Protein 1U3D (pdb70)

CATH classification: 3.40.50.620 (+2 more: 1.25.40.80, 1.10.579.10)

GO terms:
  GO:0071949 FAD binding (F, IDA)
  GO:0016301 kinase activity (F, IDA)
  GO:0005524 ATP binding (F, IDA)
  GO:0005634 nucleus (C, IDA)
  GO:0016604 nuclear body (C, IDA)
  GO:0009416 response to light stimulus (P, IEP)
  GO:0009416 response to light stimulus (P, IDA)
  GO:0009637 response to blue light (P, IDA)
  GO:0010244 response to low fluence blue light stimulus by blue low-fluence system (P, IEP)
  GO:0010310 regulation of hydrogen peroxide metabolic process (P, IDA)
  GO:2000377 regulation of reactive oxygen species metabolic process (P, IDA)
  GO:0046777 protein autophosphorylation (P, IDA)
  GO:0072387 flavin adenine dinucleotide metabolic process (P, IDA)
  GO:0007623 circadian rhythm (P, IEP)
  GO:0071000 response to magnetism (P, IDA)
  GO:0005634 nucleus (C, EXP)
  GO:0042752 regulation of circadian rhythm (P, IMP)
  GO:0009637 response to blue light (P, IMP)
  GO:0009638 phototropism (P, IMP)
  GO:0009644 response to high light intensity (P, IMP)

Sequence (485 aa):
CSSIVWFRRDLRVEDNPALAAAVRAGPVIALFVWAPEEEGHYHHPGRVSRWWLKNSLAQLDSSLRSLGTCLITKRSTDSVASLLDVVKSTGASQIFFNHLYDPLSLVRDHRAKDVLTAQGIAVRSFNADLLYEPWEVTDELGRPFSMFAAFWERCLSMPYDPESPLLPPKKIISGDVSKCVADPLVFEDDSEKGSNALLARAWSPGWSNGDKALTTFINGPLLEYSKNRRKADSATTSFLSPHLHFGEVSVRKVFHLVRIKQVAWANEGNEAGEESVNLFLKSIGLREYSRYISFNHPYSHERPLLGHLKFFPWAVDENYFKAWRQGRTGYPLVDAGMRELWATGWLHDRIRVVVSSFFVKVLQLPWRWGMKYFWDTLLDADLESDALGWQYITGTLPDSREFDRIDNPQFEGYKFDPNGEYVRRWLPELSRLPTDWIHHPWNAPESVLQAAGIELGSNYPLPIVGLDEAKARLHEALSQMWQLEAA

Organism: Arabidopsis thaliana (NCBI:txid3702)

Foldseek 3Di:
DEEEEAEQQLAQKLFVLQVVVQVPDFYAAEYEQAQVLVPLQRFALLLLVLVVLQLVQSQVVQVVQEAGYFYYYDNAVLVVVCVVCVPLVHAEYEYEDDQALSRVVSVVVNCCVQVVVRHHYDYHHQQAQDDLQLFPDPVRHRDQDLVVRVVRVVVDPDGRDAMHGGDNHHYHRPRVNNPHDDDDSDDVVSVVLCVCVVVPDRRHLVVLVVLLVVLLVPLLLQLPVCQLAWDDPNDSPNLLCSRSSSDGVNNSVVSLVVQLVVCVVVVPVSNVNSSVVVSSVSSLVNVLSSCCNVPVVLLPDFPACPCVLQDADADVVLVVCQLCLQQAFLLSSLQSQCQQRHLDTRVVSLLVNLLCVCQQNNHDLSSVLSVNSNGHSNRHSSSSSSSNSQSCPRGPPHPDNLDHDDSLVSCCRNPVFLPSSCVRQVLCVQQGNVPSRP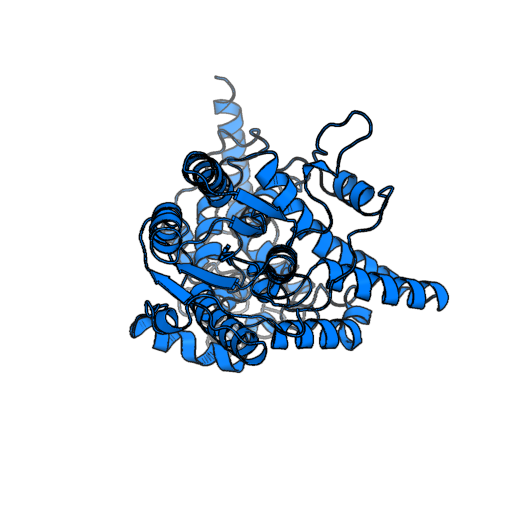VVVDDPVRCVVSVHDECPSHHHRPGDVVNSSVVSVVSVVVSVVVVVD

Secondary structure (DSSP, 8-state):
-EEEEESS---STT-HHHHHHHHHS-EEEEEEE-GGGGTT-PPPHHHHHHHHHHHHHHHHHHHHTT--EEEEE-S-HHHHHHHHHHHHT--EEEEE---SHHHHHHHHHHHHHHHTTT-EEEEE--S-SS-GGG---SSSPPPSSHHHHHHHHHT-SSPPPP-PPPPS---BTTGGGSS--------HHHHHHHTTHHHH---SHHHHHHHHHHHHTTGGGGTTTTTT-SSSTTS---HHHHHTTSS-HHHHHHHHHHHHHHHHHHT-HHHHHHHHHHHHHHHHHHHHHHHHHSSTTTTTS-S--TTTT------HHHHHHHHHT-SS-HHHHHHHHHHHHHS---HHHHHHHHHHHHHTS---HHHHHHHHHHH-TT--HHHHHHHHHHHHT-STTPPPSS----HHHHHHHH-TTSHHHHHH-GGGTT--HHHHT-TTTS-HHHHHHHT--BTTTB---SS-HHHHHHHHHHHHHHHHHHH--

Nearest PDB structures (foldseek):
  1u3d-assembly1_A  TM=1.002E+00  e=1.012E-84  Arabidopsis thaliana
  6lz3-assembly1_A  TM=9.545E-01  e=5.276E-58  Zea mays
  6lz7-assembly1_A  TM=9.587E-01  e=1.985E-56  Zea mays
  6k8k-assembly4_G  TM=9.516E-01  e=5.577E-53  Arabidopsis thaliana
  4u63-assembly1_A  TM=9.245E-01  e=2.859E-39  Agrobacterium fabrum str. C58

Structure (mmCIF, N/CA/C/O backbone):
data_1U3D
#
_entry.id   1U3D
#
_cell.length_a   169.213
_cell.length_b   169.213
_cell.length_c   104.521
_cell.angle_alpha   90.00
_cell.angle_beta   90.00
_cell.angle_gamma   120.00
#
_symmetry.space_group_name_H-M   'P 63 2 2'
#
loop_
_entity.id
_entity.type
_entity.pdbx_description
1 polymer 'Cryptochrome 1 apoprotein'
2 non-polymer 'MAGNESIUM ION'
3 non-polymer 'CHLORIDE ION'
4 non-polymer 'FLAVIN-ADENINE DINUCLEOTIDE'
5 non-polymer 'PHOSPHOAMINOPHOSPHONIC ACID-ADENYLATE ESTER'
6 non-polymer 'ETHYL DIMETHYL AMMONIO PROPANE SULFONATE'
7 water water
#
loop_
_atom_site.group_PDB
_atom_site.id
_atom_site.type_symbol
_atom_site.label_atom_id
_atom_site.label_alt_id
_atom_site.label_comp_id
_atom_site.label_asym_id
_atom_site.label_entity_id
_atom_site.label_seq_id
_atom_site.pdbx_PDB_ins_code
_atom_site.Cartn_x
_atom_site.Cartn_y
_atom_site.Cartn_z
_atom_site.occupancy
_atom_site.B_iso_or_equiv
_atom_site.auth_seq_id
_atom_site.auth_comp_id
_atom_site.auth_asym_id
_atom_site.auth_atom_id
_atom_site.pdbx_PDB_model_num
ATOM 1 N N . CYS A 1 13 ? 74.743 22.906 101.918 1.00 62.62 13 CYS A N 1
ATOM 2 C CA . CYS A 1 13 ? 73.742 21.898 101.436 1.00 65.78 13 CYS A CA 1
ATOM 3 C C . CYS A 1 13 ? 73.152 21.965 100.059 1.00 62.80 13 CYS A C 1
ATOM 4 O O . CYS A 1 13 ? 72.377 22.793 99.677 1.00 63.11 13 CYS A O 1
ATOM 7 N N A SER A 1 14 ? 73.508 20.931 99.262 0.50 60.73 14 SER A N 1
ATOM 8 N N B SER A 1 14 ? 73.442 20.889 99.317 0.50 61.46 14 SER A N 1
ATOM 9 C CA A SER A 1 14 ? 72.963 20.765 97.900 0.50 57.16 14 SER A CA 1
ATOM 10 C CA B SER A 1 14 ? 72.962 20.740 97.959 0.50 57.67 14 SER A CA 1
ATOM 11 C C A SER A 1 14 ? 72.169 19.437 97.826 0.50 56.85 14 SER A C 1
ATOM 12 C C B SER A 1 14 ? 72.157 19.429 97.843 0.50 57.16 14 SER A C 1
ATOM 13 O O A SER A 1 14 ? 72.604 18.391 98.335 0.50 53.25 14 SER A O 1
ATOM 14 O O B SER A 1 14 ? 72.583 18.360 98.343 0.50 53.45 14 SER A O 1
ATOM 19 N N . ILE A 1 15 ? 70.980 19.509 97.232 1.00 55.50 15 ILE A N 1
ATOM 20 C CA . ILE A 1 15 ? 70.130 18.332 97.064 1.00 51.94 15 ILE A CA 1
ATOM 21 C C . ILE A 1 15 ? 70.117 17.676 95.684 1.00 52.14 15 ILE A C 1
ATOM 22 O O . ILE A 1 15 ? 69.821 18.341 94.673 1.00 50.99 15 ILE A O 1
ATOM 27 N N . VAL A 1 16 ? 70.423 16.368 95.656 1.00 47.82 16 VAL A N 1
ATOM 28 C CA . VAL A 1 16 ? 70.373 15.582 94.398 1.00 51.81 16 VAL A CA 1
ATOM 29 C C . VAL A 1 16 ? 69.070 14.753 94.345 1.00 46.72 16 VAL A C 1
ATOM 30 O O . VAL A 1 16 ? 68.880 13.827 95.138 1.00 41.27 16 VAL A O 1
ATOM 34 N N . TRP A 1 17 ? 68.179 15.119 93.425 1.00 45.26 17 TRP A N 1
ATOM 35 C CA . TRP A 1 17 ? 66.886 14.452 93.273 1.00 47.23 17 TRP A CA 1
ATOM 36 C C . TRP A 1 17 ? 66.880 13.366 92.180 1.00 46.13 17 TRP A C 1
ATOM 37 O O . TRP A 1 17 ? 66.728 13.658 91.002 1.00 50.78 17 TRP A O 1
ATOM 48 N N . PHE A 1 18 ? 67.025 12.121 92.616 1.00 42.90 18 PHE A N 1
ATOM 49 C CA . PHE A 1 18 ? 67.050 10.922 91.790 1.00 36.48 18 PHE A CA 1
ATOM 50 C C . PHE A 1 18 ? 65.650 10.498 91.389 1.00 36.71 18 PHE A C 1
ATOM 51 O O . PHE A 1 18 ? 64.791 10.398 92.262 1.00 41.40 18 PHE A O 1
ATOM 59 N N . ARG A 1 19 ? 65.405 10.223 90.106 1.00 31.53 19 ARG A N 1
ATOM 60 C CA . ARG A 1 19 ? 64.090 9.734 89.698 1.00 37.24 19 ARG A CA 1
ATOM 61 C C . ARG A 1 19 ? 64.275 8.448 88.887 1.00 43.08 19 ARG A C 1
ATOM 62 O O . ARG A 1 19 ? 63.921 7.386 89.374 1.00 51.41 19 ARG A O 1
ATOM 70 N N . ARG A 1 20 ? 64.804 8.539 87.663 1.00 44.22 20 ARG A N 1
ATOM 71 C CA . ARG A 1 20 ? 65.052 7.372 86.805 1.00 39.47 20 ARG A CA 1
ATOM 72 C C . ARG A 1 20 ? 66.421 7.514 86.139 1.00 44.40 20 ARG A C 1
ATOM 73 O O . ARG A 1 20 ? 66.562 7.457 84.881 1.00 45.86 20 ARG A O 1
ATOM 81 N N . ASP A 1 21 ? 67.413 7.708 87.013 1.00 41.49 21 ASP A N 1
ATOM 82 C CA . ASP A 1 21 ? 68.838 7.889 86.691 1.00 44.86 21 ASP A CA 1
ATOM 83 C C . ASP A 1 21 ? 69.636 7.202 87.852 1.00 43.83 21 ASP A C 1
ATOM 84 O O . ASP A 1 21 ? 70.611 7.719 88.393 1.00 39.82 21 ASP A O 1
ATOM 89 N N . LEU A 1 22 ? 69.203 6.008 88.208 1.00 44.64 22 LEU A N 1
ATOM 90 C CA . LEU A 1 22 ? 69.787 5.288 89.318 1.00 38.84 22 LEU A CA 1
ATOM 91 C C . LEU A 1 22 ? 71.243 4.812 89.166 1.00 39.92 22 LEU A C 1
ATOM 92 O O . LEU A 1 22 ? 71.536 3.620 89.148 1.00 45.56 22 LEU A O 1
ATOM 97 N N . ARG A 1 23 ? 72.175 5.748 89.063 1.00 40.23 23 ARG A N 1
ATOM 98 C CA . ARG A 1 23 ? 73.581 5.375 88.899 1.00 38.66 23 ARG A CA 1
ATOM 99 C C . ARG A 1 23 ? 74.500 6.444 89.384 1.00 39.32 23 ARG A C 1
ATOM 100 O O . ARG A 1 23 ? 74.088 7.572 89.560 1.00 44.04 23 ARG A O 1
ATOM 108 N N . VAL A 1 24 ? 75.758 6.092 89.600 1.00 43.86 24 VAL A N 1
ATOM 109 C CA . VAL A 1 24 ? 76.737 7.062 90.047 1.00 40.32 24 VAL A CA 1
ATOM 110 C C . VAL A 1 24 ? 77.720 7.412 88.942 1.00 45.17 24 VAL A C 1
ATOM 111 O O . VAL A 1 24 ? 78.448 8.384 89.041 1.00 54.19 24 VAL A O 1
ATOM 115 N N . GLU A 1 25 ? 77.751 6.632 87.876 1.00 49.73 25 GLU A N 1
ATOM 116 C CA . GLU A 1 25 ? 78.658 6.945 86.783 1.00 45.06 25 GLU A CA 1
ATOM 117 C C . GLU A 1 25 ? 77.883 7.766 85.748 1.00 47.59 25 GLU A C 1
ATOM 118 O O . GLU A 1 25 ? 76.680 7.563 85.499 1.00 41.67 25 GLU A O 1
ATOM 124 N N . ASP A 1 26 ? 78.596 8.699 85.141 1.00 47.10 26 ASP A N 1
ATOM 125 C CA . ASP A 1 26 ? 78.025 9.580 84.153 1.00 42.67 26 ASP A CA 1
ATOM 126 C C . ASP A 1 26 ? 76.660 10.061 84.519 1.00 44.50 26 ASP A C 1
ATOM 127 O O . ASP A 1 26 ? 75.713 9.915 83.735 1.00 45.69 26 ASP A O 1
ATOM 132 N N . ASN A 1 27 ? 76.579 10.635 85.718 1.00 43.81 27 ASN A N 1
ATOM 133 C CA . ASN A 1 27 ? 75.358 11.222 86.273 1.00 46.30 27 ASN A CA 1
ATOM 134 C C . ASN A 1 27 ? 75.670 12.717 86.522 1.00 47.31 27 ASN A C 1
ATOM 135 O O . ASN A 1 27 ? 76.182 13.109 87.585 1.00 48.67 27 ASN A O 1
ATOM 140 N N . PRO A 1 28 ? 75.348 13.571 85.558 1.00 45.77 28 PRO A N 1
ATOM 141 C CA . PRO A 1 28 ? 75.607 15.020 85.646 1.00 47.57 28 PRO A CA 1
ATOM 142 C C . PRO A 1 28 ? 75.074 15.773 86.885 1.00 52.06 28 PRO A C 1
ATOM 143 O O . PRO A 1 28 ? 75.778 16.628 87.431 1.00 54.54 28 PRO A O 1
ATOM 147 N N . ALA A 1 29 ? 73.843 15.496 87.319 1.00 50.21 29 ALA A N 1
ATOM 148 C CA . ALA A 1 29 ? 73.312 16.170 88.508 1.00 49.00 29 ALA A CA 1
ATOM 149 C C . ALA A 1 29 ? 74.174 15.791 89.689 1.00 48.39 29 ALA A C 1
ATOM 150 O O . ALA A 1 29 ? 74.628 16.653 90.414 1.00 52.61 29 ALA A O 1
ATOM 152 N N . LEU A 1 30 ? 74.428 14.509 89.893 1.00 46.46 30 LEU A N 1
ATOM 153 C CA . LEU A 1 30 ? 75.261 14.134 91.028 1.00 46.46 30 LEU A CA 1
ATOM 154 C C . LEU A 1 30 ? 76.631 14.832 90.946 1.00 47.98 30 LEU A C 1
ATOM 155 O O . LEU A 1 30 ? 77.087 15.427 91.916 1.00 45.45 30 LEU A O 1
ATOM 160 N N . ALA A 1 31 ? 77.288 14.743 89.791 1.00 49.55 31 ALA A N 1
ATOM 161 C CA . ALA A 1 31 ? 78.605 15.353 89.641 1.00 55.07 31 ALA A CA 1
ATOM 162 C C . ALA A 1 31 ? 78.593 16.884 89.900 1.00 56.32 31 ALA A C 1
ATOM 163 O O . ALA A 1 31 ? 79.544 17.430 90.453 1.00 56.78 31 ALA A O 1
ATOM 165 N N . ALA A 1 32 ? 77.520 17.561 89.515 1.00 55.39 32 ALA A N 1
ATOM 166 C CA . ALA A 1 32 ? 77.399 18.995 89.735 1.00 58.21 32 ALA A CA 1
ATOM 167 C C . ALA A 1 32 ? 77.218 19.281 91.237 1.00 63.20 32 ALA A C 1
ATOM 168 O O . ALA A 1 32 ? 77.722 20.280 91.767 1.00 67.95 32 ALA A O 1
ATOM 170 N N . ALA A 1 33 ? 76.506 18.402 91.925 1.00 61.06 33 ALA A N 1
ATOM 171 C CA . ALA A 1 33 ? 76.295 18.583 93.345 1.00 60.93 33 ALA A CA 1
ATOM 172 C C . ALA A 1 33 ? 77.584 18.352 94.125 1.00 62.18 33 ALA A C 1
ATOM 173 O O . ALA A 1 33 ? 77.887 19.079 95.060 1.00 67.02 33 ALA A O 1
ATOM 175 N N . VAL A 1 34 ? 78.354 17.339 93.765 1.00 63.30 34 VAL A N 1
ATOM 176 C CA . VAL A 1 34 ? 79.587 17.109 94.508 1.00 66.25 34 VAL A CA 1
ATOM 177 C C . VAL A 1 34 ? 80.571 18.272 94.305 1.00 68.77 34 VAL A C 1
ATOM 178 O O . VAL A 1 34 ? 81.310 18.636 95.226 1.00 68.34 34 VAL A O 1
ATOM 182 N N . ARG A 1 35 ? 80.548 18.867 93.106 1.00 69.03 35 ARG A N 1
ATOM 183 C CA . ARG A 1 35 ? 81.422 20.027 92.826 1.00 65.97 35 ARG A CA 1
ATOM 184 C C . ARG A 1 35 ? 81.052 21.203 93.746 1.00 67.00 35 ARG A C 1
ATOM 185 O O . ARG A 1 35 ? 81.877 21.931 94.221 1.00 62.32 35 ARG A O 1
ATOM 193 N N . ALA A 1 36 ? 79.761 21.286 94.078 1.00 63.61 36 ALA A N 1
ATOM 194 C CA . ALA A 1 36 ? 79.221 22.394 94.897 1.00 63.44 36 ALA A CA 1
ATOM 195 C C . ALA A 1 36 ? 79.201 22.416 96.346 1.00 66.07 36 ALA A C 1
ATOM 196 O O . ALA A 1 36 ? 78.991 23.495 96.899 1.00 76.12 36 ALA A O 1
ATOM 198 N N . GLY A 1 37 ? 79.441 21.311 97.032 1.00 65.65 37 GLY A N 1
ATOM 199 C CA . GLY A 1 37 ? 79.345 21.318 98.502 1.00 67.27 37 GLY A CA 1
ATOM 200 C C . GLY A 1 37 ? 78.682 20.047 98.841 1.00 64.34 37 GLY A C 1
ATOM 201 O O . GLY A 1 37 ? 78.248 19.339 97.938 1.00 65.77 37 GLY A O 1
ATOM 202 N N . PRO A 1 38 ? 78.590 19.721 100.131 1.00 61.74 38 PRO A N 1
ATOM 203 C CA . PRO A 1 38 ? 77.963 18.441 100.471 1.00 61.38 38 PRO A CA 1
ATOM 204 C C . PRO A 1 38 ? 76.596 18.228 99.847 1.00 59.46 38 PRO A C 1
ATOM 205 O O . PRO A 1 38 ? 75.889 19.152 99.410 1.00 58.23 38 PRO A O 1
ATOM 209 N N . VAL A 1 39 ? 76.173 16.984 99.865 1.00 54.95 39 VAL A N 1
ATOM 210 C CA . VAL A 1 39 ? 74.984 16.477 99.226 1.00 54.04 39 VAL A CA 1
ATOM 211 C C . VAL A 1 39 ? 74.003 15.670 100.102 1.00 51.10 39 VAL A C 1
ATOM 212 O O . VAL A 1 39 ? 74.375 15.118 101.142 1.00 52.17 39 VAL A O 1
ATOM 216 N N . ILE A 1 40 ? 72.729 15.660 99.709 1.00 47.91 40 ILE A N 1
ATOM 217 C CA . ILE A 1 40 ? 71.700 14.853 100.367 1.00 50.66 40 ILE A CA 1
ATOM 218 C C . ILE A 1 40 ? 71.071 14.142 99.164 1.00 51.23 40 ILE A C 1
ATOM 219 O O . ILE A 1 40 ? 70.400 14.780 98.344 1.00 58.21 40 ILE A O 1
ATOM 224 N N . ALA A 1 41 ? 71.338 12.850 99.020 1.00 50.64 41 ALA A N 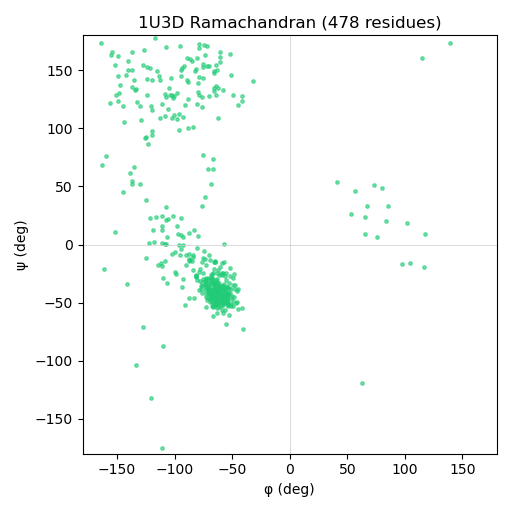1
ATOM 225 C CA . ALA A 1 41 ? 70.802 12.064 97.903 1.00 44.06 41 ALA A CA 1
ATOM 226 C C . ALA A 1 41 ? 69.353 11.784 98.213 1.00 42.16 41 ALA A C 1
ATOM 227 O O . ALA A 1 41 ? 69.067 11.123 99.196 1.00 41.39 41 ALA A O 1
ATOM 229 N N . LEU A 1 42 ? 68.440 12.261 97.375 1.00 40.09 42 LEU A N 1
ATOM 230 C CA . LEU A 1 42 ? 67.039 12.024 97.642 1.00 43.65 42 LEU A CA 1
ATOM 231 C C . LEU A 1 42 ? 66.268 11.240 96.574 1.00 42.92 42 LEU A C 1
ATOM 232 O O . LEU A 1 42 ? 66.475 11.411 95.360 1.00 42.88 42 LEU A O 1
ATOM 237 N N . PHE A 1 43 ? 65.375 10.373 97.031 1.00 37.82 43 PHE A N 1
ATOM 238 C CA . PHE A 1 43 ? 64.487 9.677 96.107 1.00 38.40 43 PHE A CA 1
ATOM 239 C C . PHE A 1 43 ? 63.096 9.755 96.734 1.00 35.12 43 PHE A C 1
ATOM 240 O O . PHE A 1 43 ? 62.934 9.465 97.933 1.00 41.16 43 PHE A O 1
ATOM 248 N N . VAL A 1 44 ? 62.110 10.119 95.932 1.00 33.04 44 VAL A N 1
ATOM 249 C CA . VAL A 1 44 ? 60.749 10.282 96.421 1.00 42.50 44 VAL A CA 1
ATOM 250 C C . VAL A 1 44 ? 59.815 9.362 95.691 1.00 41.65 44 VAL A C 1
ATOM 251 O O . VAL A 1 44 ? 59.648 9.494 94.503 1.00 44.79 44 VAL A O 1
ATOM 255 N N . TRP A 1 45 ? 59.165 8.461 96.405 1.00 40.72 45 TRP A N 1
ATOM 256 C CA . TRP A 1 45 ? 58.228 7.545 95.748 1.00 42.97 45 TRP A CA 1
ATOM 257 C C . TRP A 1 45 ? 56.822 8.118 95.890 1.00 41.54 45 TRP A C 1
ATOM 258 O O . TRP A 1 45 ? 56.303 8.161 97.004 1.00 45.50 45 TRP A O 1
ATOM 269 N N . ALA A 1 46 ? 56.221 8.550 94.775 1.00 45.93 46 ALA A N 1
ATOM 270 C CA . ALA A 1 46 ? 54.842 9.150 94.713 1.00 41.85 46 ALA A CA 1
ATOM 271 C C . ALA A 1 46 ? 54.028 8.594 93.559 1.00 42.08 46 ALA A C 1
ATOM 272 O O . ALA A 1 46 ? 53.669 9.298 92.606 1.00 39.68 46 ALA A O 1
ATOM 274 N N . PRO A 1 47 ? 53.695 7.320 93.633 1.00 46.89 47 PRO A N 1
ATOM 275 C CA . PRO A 1 47 ? 52.928 6.795 92.498 1.00 55.02 47 PRO A CA 1
ATOM 276 C C . PRO A 1 47 ? 51.559 7.388 92.102 1.00 59.74 47 PRO A C 1
ATOM 277 O O . PRO A 1 47 ? 51.334 7.603 90.931 1.00 66.53 47 PRO A O 1
ATOM 281 N N . GLU A 1 48 ? 50.646 7.658 93.019 1.00 62.94 48 GLU A N 1
ATOM 282 C CA . GLU A 1 48 ? 49.321 8.202 92.622 1.00 72.18 48 GLU A CA 1
ATOM 283 C C . GLU A 1 48 ? 49.381 9.436 91.712 1.00 70.48 48 GLU A C 1
ATOM 284 O O . GLU A 1 48 ? 48.426 9.795 90.994 1.00 70.77 48 GLU A O 1
ATOM 290 N N . GLU A 1 49 ? 50.544 10.057 91.772 1.00 67.68 49 GLU A N 1
ATOM 291 C CA . GLU A 1 49 ? 50.909 11.217 90.989 1.00 63.32 49 GLU A CA 1
ATOM 292 C C . GLU A 1 49 ? 51.163 10.755 89.540 1.00 62.84 49 GLU A C 1
ATOM 293 O O . GLU A 1 49 ? 51.285 11.569 88.646 1.00 63.96 49 GLU A O 1
ATOM 299 N N . GLU A 1 50 ? 51.259 9.442 89.322 1.00 62.74 50 GLU A N 1
ATOM 300 C CA . GLU A 1 50 ? 51.525 8.859 87.991 1.00 61.73 50 GLU A CA 1
ATOM 301 C C . GLU A 1 50 ? 50.235 8.464 87.265 1.00 61.78 50 GLU A C 1
ATOM 302 O O . GLU A 1 50 ? 50.263 7.816 86.223 1.00 60.98 50 GLU A O 1
ATOM 308 N N . GLY A 1 51 ? 49.104 8.841 87.840 1.00 61.94 51 GLY A N 1
ATOM 309 C CA . GLY A 1 51 ? 47.826 8.576 87.212 1.00 63.68 51 GLY A CA 1
ATOM 310 C C . GLY A 1 51 ? 47.359 7.162 86.961 1.00 62.03 51 GLY A C 1
ATOM 311 O O . GLY A 1 51 ? 47.155 6.380 87.895 1.00 63.80 51 GLY A O 1
ATOM 312 N N . HIS A 1 52 ? 47.155 6.868 85.680 1.00 60.01 52 HIS A N 1
ATOM 313 C CA . HIS A 1 52 ? 46.688 5.570 85.203 1.00 65.83 52 HIS A CA 1
ATOM 314 C C . HIS A 1 52 ? 47.924 4.684 85.003 1.00 63.39 52 HIS A C 1
ATOM 315 O O . HIS A 1 52 ? 47.825 3.458 84.876 1.00 63.28 52 HIS A O 1
ATOM 322 N N . TYR A 1 53 ? 49.095 5.320 85.030 1.00 57.66 53 TYR A N 1
ATOM 323 C CA . TYR A 1 53 ? 50.338 4.602 84.831 1.00 48.81 53 TYR A CA 1
ATOM 324 C C . TYR A 1 53 ? 51.284 4.473 86.028 1.00 46.67 53 TYR A C 1
ATOM 325 O O . TYR A 1 53 ? 52.483 4.764 85.916 1.00 46.83 53 TYR A O 1
ATOM 334 N N A HIS A 1 54 ? 50.758 4.123 87.183 0.50 46.64 54 HIS A N 1
ATOM 335 N N B HIS A 1 54 ? 50.754 4.021 87.163 0.50 46.09 54 HIS A N 1
ATOM 336 C CA A HIS A 1 54 ? 51.649 3.934 88.317 0.50 47.39 54 HIS A CA 1
ATOM 337 C CA B HIS A 1 54 ? 51.579 3.778 88.352 0.50 46.28 54 HIS A CA 1
ATOM 338 C C A HIS A 1 54 ? 52.441 2.696 87.860 0.50 47.61 54 HIS A C 1
ATOM 339 C C B HIS A 1 54 ? 52.366 2.510 88.000 0.50 45.10 54 HIS A C 1
ATOM 340 O O A HIS A 1 54 ? 51.998 1.947 86.990 0.50 45.87 54 HIS A O 1
ATOM 341 O O B HIS A 1 54 ? 51.815 1.561 87.434 0.50 35.67 54 HIS A O 1
ATOM 354 N N . PRO A 1 55 ? 53.639 2.445 88.413 1.00 47.93 55 PRO A N 1
ATOM 355 C CA . PRO A 1 55 ? 54.419 1.243 88.059 1.00 44.67 55 PRO A CA 1
ATOM 356 C C . PRO A 1 55 ? 53.772 -0.093 88.452 1.00 45.22 55 PRO A C 1
ATOM 357 O O . PRO A 1 55 ? 53.223 -0.232 89.568 1.00 46.51 55 PRO A O 1
ATOM 361 N N . GLY A 1 56 ? 53.874 -1.075 87.555 1.00 41.06 56 GLY A N 1
ATOM 362 C CA . GLY A 1 56 ? 53.342 -2.408 87.809 1.00 37.35 56 GLY A CA 1
ATOM 363 C C . GLY A 1 56 ? 54.212 -3.291 88.705 1.00 38.49 56 GLY A C 1
ATOM 364 O O . GLY A 1 56 ? 55.343 -2.946 89.034 1.00 37.70 56 GLY A O 1
ATOM 365 N N . ARG A 1 57 ? 53.692 -4.457 89.078 1.00 40.39 57 ARG A N 1
ATOM 366 C CA . ARG A 1 57 ? 54.412 -5.350 89.971 1.00 38.02 57 ARG A CA 1
ATOM 367 C C . ARG A 1 57 ? 55.860 -5.648 89.613 1.00 38.21 57 ARG A C 1
ATOM 368 O O . ARG A 1 57 ? 56.744 -5.460 90.438 1.00 43.34 57 ARG A O 1
ATOM 376 N N . VAL A 1 58 ? 56.143 -6.089 88.394 1.00 40.86 58 VAL A N 1
ATOM 377 C CA . VAL A 1 58 ? 57.541 -6.425 88.111 1.00 39.03 58 VAL A CA 1
ATOM 378 C C . VAL A 1 58 ? 58.478 -5.236 87.993 1.00 39.31 58 VAL A C 1
ATOM 379 O O . VAL A 1 58 ? 59.656 -5.340 88.337 1.00 44.50 58 VAL A O 1
ATOM 383 N N . SER A 1 59 ? 57.953 -4.112 87.542 1.00 33.60 59 SER A N 1
ATOM 384 C CA . SER A 1 59 ? 58.712 -2.874 87.452 1.00 35.41 59 SER A CA 1
ATOM 385 C C . SER A 1 59 ? 59.082 -2.473 88.900 1.00 35.90 59 SER A C 1
ATOM 386 O O . SER A 1 59 ? 60.232 -2.139 89.215 1.00 35.39 59 SER A O 1
ATOM 389 N N . ARG A 1 60 ? 58.096 -2.532 89.790 1.00 34.22 60 ARG A N 1
ATOM 390 C CA . ARG A 1 60 ? 58.322 -2.181 91.172 1.00 34.29 60 ARG A CA 1
ATOM 391 C C . ARG A 1 60 ? 59.355 -3.085 91.851 1.00 38.39 60 ARG A C 1
ATOM 392 O O . ARG A 1 60 ? 60.132 -2.631 92.710 1.00 42.21 60 ARG A O 1
ATOM 400 N N . TRP A 1 61 ? 59.356 -4.362 91.472 1.00 33.25 61 TRP A N 1
ATOM 401 C CA . TRP A 1 61 ? 60.285 -5.301 92.056 1.00 32.02 61 TRP A CA 1
ATOM 402 C C . TRP A 1 61 ? 61.673 -4.860 91.589 1.00 33.70 61 TRP A C 1
ATOM 403 O O . TRP A 1 61 ? 62.650 -4.945 92.340 1.00 38.73 61 TRP A O 1
ATOM 414 N N . TRP A 1 62 ? 61.761 -4.411 90.342 1.00 31.15 62 TRP A N 1
ATOM 415 C CA . TRP A 1 62 ? 63.050 -3.973 89.805 1.00 37.36 62 TRP A CA 1
ATOM 416 C C . TRP A 1 62 ? 63.534 -2.710 90.541 1.00 39.59 62 TRP A C 1
ATOM 417 O O . TRP A 1 62 ? 64.706 -2.650 90.983 1.00 36.81 62 TRP A O 1
ATOM 428 N N . LEU A 1 63 ? 62.616 -1.743 90.725 1.00 38.72 63 LEU A N 1
ATOM 429 C CA . LEU A 1 63 ? 62.926 -0.474 91.401 1.00 36.00 63 LEU A CA 1
ATOM 430 C C . LEU A 1 63 ? 63.448 -0.719 92.798 1.00 38.50 63 LEU A C 1
ATOM 431 O O . LEU A 1 63 ? 64.473 -0.156 93.191 1.00 35.92 63 LEU A O 1
ATOM 436 N N . LYS A 1 64 ? 62.746 -1.588 93.534 1.00 38.52 64 LYS A N 1
ATOM 437 C CA . LYS A 1 64 ? 63.133 -1.938 94.888 1.00 37.01 64 LYS A CA 1
ATOM 438 C C . LYS A 1 64 ? 64.593 -2.434 94.975 1.00 38.48 64 LYS A C 1
ATOM 439 O O . LYS A 1 64 ? 65.382 -2.009 95.818 1.00 35.90 64 LYS A O 1
ATOM 445 N N . ASN A 1 65 ? 64.970 -3.336 94.086 1.00 35.01 65 ASN A N 1
ATOM 446 C CA . ASN A 1 65 ? 66.324 -3.849 94.142 1.00 36.29 65 ASN A CA 1
ATOM 447 C C . ASN A 1 65 ? 67.341 -2.874 93.539 1.00 39.68 65 ASN A C 1
ATOM 448 O O . ASN A 1 65 ? 68.486 -2.808 93.969 1.00 34.91 65 ASN A O 1
ATOM 453 N N . SER A 1 66 ? 66.915 -2.103 92.550 1.00 38.40 66 SER A N 1
ATOM 454 C CA . SER A 1 66 ? 67.808 -1.138 91.953 1.00 37.19 66 SER A CA 1
ATOM 455 C C . SER A 1 66 ? 68.168 -0.062 92.990 1.00 40.27 66 SER A C 1
ATOM 456 O O . SER A 1 66 ? 69.330 0.305 93.114 1.00 40.01 66 SER A O 1
ATOM 459 N N . LEU A 1 67 ? 67.178 0.405 93.755 1.00 38.91 67 LEU A N 1
ATOM 460 C CA . LEU A 1 67 ? 67.392 1.441 94.783 1.00 42.22 67 LEU A CA 1
ATOM 461 C C . LEU A 1 67 ? 68.303 0.963 95.882 1.00 41.01 67 LEU A C 1
ATOM 462 O O . LEU A 1 67 ? 69.082 1.750 96.432 1.00 45.24 67 LEU A O 1
ATOM 467 N N . ALA A 1 68 ? 68.217 -0.319 96.215 1.00 39.36 68 ALA A N 1
ATOM 468 C CA . ALA A 1 68 ? 69.088 -0.856 97.276 1.00 40.25 68 ALA A CA 1
ATOM 469 C C . ALA A 1 68 ? 70.554 -0.784 96.826 1.00 37.83 68 ALA A C 1
ATOM 470 O O . ALA A 1 68 ? 71.426 -0.340 97.545 1.00 40.19 68 ALA A O 1
ATOM 472 N N . GLN A 1 69 ? 70.797 -1.195 95.606 1.00 36.51 69 GLN A N 1
ATOM 473 C CA . GLN A 1 69 ? 72.122 -1.137 95.073 1.00 43.39 69 GLN A CA 1
ATOM 474 C C . GLN A 1 69 ? 72.575 0.329 94.966 1.00 46.30 69 GLN A C 1
ATOM 475 O O . GLN A 1 69 ? 73.754 0.638 95.226 1.00 41.09 69 GLN A O 1
ATOM 481 N N . LEU A 1 70 ? 71.652 1.232 94.593 1.00 46.41 70 LEU A N 1
ATOM 482 C CA . LEU A 1 70 ? 72.004 2.652 94.470 1.00 45.96 70 LEU A CA 1
ATOM 483 C C . LEU A 1 70 ? 72.461 3.171 95.845 1.00 47.59 70 LEU A C 1
ATOM 484 O O . LEU A 1 70 ? 73.543 3.781 95.953 1.00 44.36 70 LEU A O 1
ATOM 489 N N . ASP A 1 71 ? 71.649 2.901 96.876 1.00 39.81 71 ASP A N 1
ATOM 490 C CA . ASP A 1 71 ? 71.977 3.315 98.229 1.00 41.61 71 ASP A CA 1
ATOM 491 C C . ASP A 1 71 ? 73.318 2.715 98.692 1.00 47.32 71 ASP A C 1
ATOM 492 O O . ASP A 1 71 ? 74.201 3.388 99.262 1.00 50.19 71 ASP A O 1
ATOM 497 N N . SER A 1 72 ? 73.475 1.432 98.437 1.00 50.02 72 SER A N 1
ATOM 498 C CA . SER A 1 72 ? 74.699 0.757 98.820 1.00 48.93 72 SER A CA 1
ATOM 499 C C . SER A 1 72 ? 75.896 1.458 98.190 1.00 45.44 72 SER A C 1
ATOM 500 O O . SER A 1 72 ? 76.918 1.618 98.831 1.00 49.19 72 SER A O 1
ATOM 503 N N . SER A 1 73 ? 75.760 1.838 96.926 1.00 41.18 73 SER A N 1
ATOM 504 C CA . SER A 1 73 ? 76.827 2.500 96.198 1.00 41.26 73 SER A CA 1
ATOM 505 C C . SER A 1 73 ? 77.166 3.820 96.815 1.00 44.84 73 SER A C 1
ATOM 506 O O . SER A 1 73 ? 78.350 4.072 97.112 1.00 41.74 73 SER A O 1
ATOM 509 N N . LEU A 1 74 ? 76.131 4.672 96.960 1.00 43.90 74 LEU A N 1
ATOM 510 C CA . LEU A 1 74 ? 76.285 5.984 97.562 1.00 41.47 74 LEU A CA 1
ATOM 511 C C . LEU A 1 74 ? 76.955 5.861 98.940 1.00 48.01 74 LEU A C 1
ATOM 512 O O . LEU A 1 74 ? 77.837 6.662 99.273 1.00 45.27 74 LEU A O 1
ATOM 517 N N . ARG A 1 75 ? 76.552 4.874 99.746 1.00 45.53 75 ARG A N 1
ATOM 518 C CA . ARG A 1 75 ? 77.193 4.723 101.035 1.00 45.55 75 ARG A CA 1
ATOM 519 C C . ARG A 1 75 ? 78.687 4.495 100.865 1.00 50.52 75 ARG A C 1
ATOM 520 O O . ARG A 1 75 ? 79.480 5.102 101.594 1.00 48.36 75 ARG A O 1
ATOM 528 N N . SER A 1 76 ? 79.070 3.635 99.908 1.00 50.06 76 SER A N 1
ATOM 529 C CA . SER A 1 76 ? 80.494 3.371 99.636 1.00 52.87 76 SER A CA 1
ATOM 530 C C . SER A 1 76 ? 81.230 4.662 99.352 1.00 50.35 76 SER A C 1
ATOM 531 O O . SER A 1 76 ? 82.427 4.772 99.611 1.00 51.66 76 SER A O 1
ATOM 534 N N . LEU A 1 77 ? 80.516 5.618 98.780 1.00 46.12 77 LEU A N 1
ATOM 535 C CA . LEU A 1 77 ? 81.118 6.890 98.425 1.00 53.07 77 LEU A CA 1
ATOM 536 C C . LEU A 1 77 ? 80.998 7.987 99.506 1.00 52.50 77 LEU A C 1
ATOM 537 O O . LEU A 1 77 ? 81.449 9.110 99.310 1.00 51.07 77 LEU A O 1
ATOM 542 N N . GLY A 1 78 ? 80.356 7.660 100.625 1.00 54.90 78 GLY A N 1
ATOM 543 C CA . GLY A 1 78 ? 80.188 8.640 101.679 1.00 56.41 78 GLY A CA 1
ATOM 544 C C . GLY A 1 78 ? 78.832 9.156 102.149 1.00 57.43 78 GLY A C 1
ATOM 545 O O . GLY A 1 78 ? 78.771 9.713 103.239 1.00 60.82 78 GLY A O 1
ATOM 546 N N . THR A 1 79 ? 77.763 9.024 101.367 1.00 56.82 79 THR A N 1
ATOM 547 C CA . THR A 1 79 ? 76.442 9.512 101.804 1.00 53.89 79 THR A CA 1
ATOM 548 C C . THR A 1 79 ? 75.397 8.386 101.699 1.00 52.93 79 THR A C 1
ATOM 549 O O . THR A 1 79 ? 75.654 7.359 101.122 1.00 56.40 79 THR A O 1
ATOM 553 N N . CYS A 1 80 ? 74.228 8.562 102.283 1.00 51.87 80 CYS A N 1
ATOM 554 C CA . CYS A 1 80 ? 73.192 7.538 102.203 1.00 54.07 80 CYS A CA 1
ATOM 555 C C . CYS A 1 80 ? 72.102 8.039 101.262 1.00 49.25 80 CYS A C 1
ATOM 556 O O . CYS A 1 80 ? 72.103 9.195 100.848 1.00 54.90 80 CYS A O 1
ATOM 559 N N . LEU A 1 81 ? 71.173 7.175 100.890 1.00 45.75 81 LEU A N 1
ATOM 560 C CA . LEU A 1 81 ? 70.099 7.636 100.021 1.00 47.26 81 LEU A CA 1
ATOM 561 C C . LEU A 1 81 ? 68.914 7.816 100.959 1.00 50.57 81 LEU A C 1
ATOM 562 O O . LEU A 1 81 ? 68.602 6.926 101.780 1.00 53.78 81 LEU A O 1
ATOM 567 N N . ILE A 1 82 ? 68.297 8.993 100.881 1.00 44.01 82 ILE A N 1
ATOM 568 C CA . ILE A 1 82 ? 67.182 9.306 101.725 1.00 42.48 82 ILE A CA 1
ATOM 569 C C . ILE A 1 82 ? 65.946 9.130 100.887 1.00 42.66 82 ILE A C 1
ATOM 570 O O . ILE A 1 82 ? 65.829 9.715 99.785 1.00 43.34 82 ILE A O 1
ATOM 575 N N . THR A 1 83 ? 65.033 8.313 101.407 1.00 33.35 83 THR A N 1
ATOM 576 C CA . THR A 1 83 ? 63.807 8.011 100.700 1.00 42.09 83 THR A CA 1
ATOM 577 C C . THR A 1 83 ? 62.607 8.588 101.407 1.00 43.58 83 THR A C 1
ATOM 578 O O . THR A 1 83 ? 62.509 8.611 102.644 1.00 42.70 83 THR A O 1
ATOM 582 N N . LYS A 1 84 ? 61.687 9.067 100.596 1.00 43.49 84 LYS A N 1
ATOM 583 C CA . LYS A 1 84 ? 60.484 9.688 101.097 1.00 44.34 84 LYS A CA 1
ATOM 584 C C . LYS A 1 84 ? 59.288 9.150 100.355 1.00 42.25 84 LYS A C 1
ATOM 585 O O . LYS A 1 84 ? 59.289 9.016 99.135 1.00 43.72 84 LYS A O 1
ATOM 591 N N . ARG A 1 85 ? 58.277 8.820 101.124 1.00 41.10 85 ARG A N 1
ATOM 592 C CA . ARG A 1 85 ? 57.036 8.328 100.579 1.00 44.34 85 ARG A CA 1
ATOM 593 C C . ARG A 1 85 ? 56.043 9.488 100.664 1.00 44.88 85 ARG A C 1
ATOM 594 O O . ARG A 1 85 ? 55.868 10.078 101.721 1.00 48.61 85 ARG A O 1
ATOM 602 N N . SER A 1 86 ? 55.384 9.805 99.566 1.00 45.69 86 SER A N 1
ATOM 603 C CA . SER A 1 86 ? 54.466 10.916 99.567 1.00 50.33 86 SER A CA 1
ATOM 604 C C . SER A 1 86 ? 53.511 10.917 98.380 1.00 54.05 86 SER A C 1
ATOM 605 O O . SER A 1 86 ? 53.623 10.120 97.447 1.00 57.09 86 SER A O 1
ATOM 608 N N . THR A 1 87 ? 52.565 11.837 98.423 1.00 56.89 87 THR A N 1
ATOM 609 C CA . THR A 1 87 ? 51.598 11.951 97.361 1.00 60.42 87 THR A CA 1
ATOM 610 C C . THR A 1 87 ? 51.954 13.115 96.466 1.00 62.04 87 THR A C 1
ATOM 611 O O . THR A 1 87 ? 51.341 13.286 95.416 1.00 65.37 87 THR A O 1
ATOM 615 N N . ASP A 1 88 ? 52.947 13.909 96.865 1.00 62.34 88 ASP A N 1
ATOM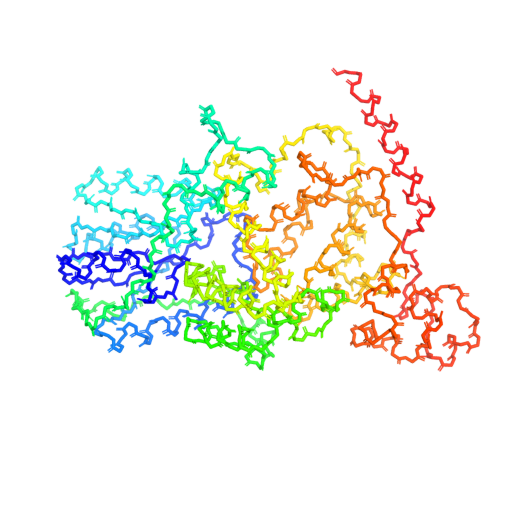 616 C CA . ASP A 1 88 ? 53.385 15.041 96.037 1.00 65.14 88 ASP A CA 1
ATOM 617 C C . ASP A 1 88 ? 54.891 15.235 96.133 1.00 60.90 88 ASP A C 1
ATOM 618 O O . ASP A 1 88 ? 55.409 15.740 97.131 1.00 59.59 88 ASP A O 1
ATOM 623 N N . SER A 1 89 ? 55.599 14.850 95.084 1.00 59.76 89 SER A N 1
ATOM 624 C CA . SER A 1 89 ? 57.054 14.953 95.109 1.00 62.87 89 SER A CA 1
ATOM 625 C C . SER A 1 89 ? 57.576 16.377 95.323 1.00 64.96 89 SER A C 1
ATOM 626 O O . SER A 1 89 ? 58.556 16.592 96.067 1.00 63.40 89 SER A O 1
ATOM 629 N N . VAL A 1 90 ? 56.927 17.357 94.696 1.00 64.05 90 VAL A N 1
ATOM 630 C CA . VAL A 1 90 ? 57.356 18.746 94.851 1.00 64.82 90 VAL A CA 1
ATOM 631 C C . VAL A 1 90 ? 57.335 19.149 96.330 1.00 63.56 90 VAL A C 1
ATOM 632 O O . VAL A 1 90 ? 58.321 19.704 96.875 1.00 58.19 90 VAL A O 1
ATOM 636 N N . ALA A 1 91 ? 56.172 18.895 96.933 1.00 62.59 91 ALA A N 1
ATOM 637 C CA . ALA A 1 91 ? 55.957 19.188 98.345 1.00 64.01 91 ALA A CA 1
ATOM 638 C C . ALA A 1 91 ? 57.095 18.581 99.149 1.00 65.07 91 ALA A C 1
ATOM 639 O O . ALA A 1 91 ? 57.737 19.272 99.958 1.00 68.83 91 ALA A O 1
ATOM 641 N N . SER A 1 92 ? 57.346 17.292 98.910 1.00 62.67 92 SER A N 1
ATOM 642 C CA . SER A 1 92 ? 58.417 16.566 99.604 1.00 63.32 92 SER A CA 1
ATOM 643 C C . SER A 1 92 ? 59.765 17.270 99.461 1.00 56.82 92 SER A C 1
ATOM 644 O O . SER A 1 92 ? 60.584 17.295 100.389 1.00 50.69 92 SER A O 1
ATOM 647 N N . LEU A 1 93 ? 60.002 17.830 98.286 1.00 57.04 93 LEU A N 1
ATOM 648 C CA . LEU A 1 93 ? 61.261 18.542 98.062 1.00 64.11 93 LEU A CA 1
ATOM 649 C C . LEU A 1 93 ? 61.358 19.682 99.063 1.00 63.10 93 LEU A C 1
ATOM 650 O O . LEU A 1 93 ? 62.344 19.798 99.798 1.00 62.00 93 LEU A O 1
ATOM 655 N N . LEU A 1 94 ? 60.296 20.489 99.083 1.00 65.87 94 LEU A N 1
ATOM 656 C CA . LEU A 1 94 ? 60.163 21.646 99.953 1.00 66.94 94 LEU A CA 1
ATOM 657 C C . LEU A 1 94 ? 60.382 21.266 101.392 1.00 68.57 94 LEU A C 1
ATOM 658 O O . LEU A 1 94 ? 61.191 21.886 102.103 1.00 71.38 94 LEU A O 1
ATOM 663 N N . ASP A 1 95 ? 59.682 20.233 101.832 1.00 65.08 95 ASP A N 1
ATOM 664 C CA . ASP A 1 95 ? 59.852 19.829 103.214 1.00 71.39 95 ASP A CA 1
ATOM 665 C C . ASP A 1 95 ? 61.276 19.306 103.476 1.00 73.51 95 ASP A C 1
ATOM 666 O O . ASP A 1 95 ? 61.753 19.316 104.614 1.00 75.66 95 ASP A O 1
ATOM 671 N N . VAL A 1 96 ? 61.980 18.881 102.426 1.00 74.02 96 VAL A N 1
ATOM 672 C CA . VAL A 1 96 ? 63.343 18.393 102.621 1.00 72.44 96 VAL A CA 1
ATOM 673 C C . VAL A 1 96 ? 64.290 19.583 102.664 1.00 74.76 96 VAL A C 1
ATOM 674 O O . VAL A 1 96 ? 65.156 19.664 103.532 1.00 75.53 96 VAL A O 1
ATOM 678 N N . VAL A 1 97 ? 64.132 20.517 101.737 1.00 73.67 97 VAL A N 1
ATOM 679 C CA . VAL A 1 97 ? 64.988 21.694 101.756 1.00 76.39 97 VAL A CA 1
ATOM 680 C C . VAL A 1 97 ? 64.667 22.460 103.060 1.00 78.45 97 VAL A C 1
ATOM 681 O O . VAL A 1 97 ? 65.568 22.805 103.853 1.00 71.89 97 VAL A O 1
ATOM 685 N N . LYS A 1 98 ? 63.372 22.672 103.297 1.00 78.16 98 LYS A N 1
ATOM 686 C CA . LYS A 1 98 ? 62.919 23.381 104.489 1.00 81.53 98 LYS A CA 1
ATOM 687 C C . LYS A 1 98 ? 63.039 22.555 105.743 1.00 79.84 98 LYS A C 1
ATOM 688 O O . LYS A 1 98 ? 62.149 22.594 106.593 1.00 82.98 98 LYS A O 1
ATOM 694 N N . SER A 1 99 ? 64.139 21.824 105.868 1.00 74.55 99 SER A N 1
ATOM 695 C CA . SER A 1 99 ? 64.343 20.984 107.031 1.00 71.75 99 SER A CA 1
ATOM 696 C C . SER A 1 99 ? 65.808 20.664 107.111 1.00 68.37 99 SER A C 1
ATOM 697 O O . SER A 1 99 ? 66.333 20.259 108.149 1.00 69.49 99 SER A O 1
ATOM 700 N N . THR A 1 100 ? 66.450 20.808 105.969 1.00 66.23 100 THR A N 1
ATOM 701 C CA . THR A 1 100 ? 67.853 20.510 105.836 1.00 63.43 100 THR A CA 1
ATOM 702 C C . THR A 1 100 ? 68.612 21.809 105.643 1.00 66.78 100 THR A C 1
ATOM 703 O O . THR A 1 100 ? 69.791 21.918 106.015 1.00 64.14 100 THR A O 1
ATOM 707 N N . GLY A 1 101 ? 67.921 22.785 105.048 1.00 66.15 101 GLY A N 1
ATOM 708 C CA . GLY A 1 101 ? 68.539 24.061 104.767 1.00 68.56 101 GLY A CA 1
ATOM 709 C C . GLY A 1 101 ? 69.375 23.974 103.504 1.00 72.60 101 GLY A C 1
ATOM 710 O O . GLY A 1 101 ? 70.538 24.391 103.476 1.00 76.24 101 GLY A O 1
ATOM 711 N N . ALA A 1 102 ? 68.795 23.416 102.449 1.00 71.75 102 ALA A N 1
ATOM 712 C CA . ALA A 1 102 ? 69.513 23.294 101.198 1.00 70.83 102 ALA A CA 1
ATOM 713 C C . ALA A 1 102 ? 69.162 24.496 100.334 1.00 69.59 102 ALA A C 1
ATOM 714 O O . ALA A 1 102 ? 68.074 25.036 100.442 1.00 72.21 102 ALA A O 1
ATOM 716 N N . SER A 1 103 ? 70.080 24.918 99.476 1.00 69.33 103 SER A N 1
ATOM 717 C CA . SER A 1 103 ? 69.838 26.073 98.609 1.00 70.55 103 SER A CA 1
ATOM 718 C C . SER A 1 103 ? 69.725 25.748 97.115 1.00 71.74 103 SER A C 1
ATOM 719 O O . SER A 1 103 ? 69.261 26.572 96.310 1.00 74.13 103 SER A O 1
ATOM 722 N N . GLN A 1 104 ? 70.183 24.557 96.746 1.00 69.77 104 GLN A N 1
ATOM 723 C CA . GLN A 1 104 ? 70.104 24.117 95.367 1.00 67.53 104 GLN A CA 1
ATOM 724 C C . GLN A 1 104 ? 69.651 22.664 95.334 1.00 68.87 104 GLN A C 1
ATOM 725 O O . GLN A 1 104 ? 69.930 21.866 96.250 1.00 63.19 104 GLN A O 1
ATOM 731 N N . ILE A 1 105 ? 68.961 22.348 94.245 1.00 68.95 105 ILE A N 1
ATOM 732 C CA . ILE A 1 105 ? 68.467 21.017 93.963 1.00 71.48 105 ILE A CA 1
ATOM 733 C C . ILE A 1 105 ? 68.893 20.667 92.518 1.00 71.47 105 ILE A C 1
ATOM 734 O O . ILE A 1 105 ? 68.534 21.390 91.563 1.00 70.75 105 ILE A O 1
ATOM 739 N N . PHE A 1 106 ? 69.693 19.603 92.366 1.00 65.89 106 PHE A N 1
ATOM 740 C CA . PHE A 1 106 ? 70.119 19.146 91.033 1.00 58.68 106 PHE A CA 1
ATOM 741 C C . PHE A 1 106 ? 69.351 17.877 90.629 1.00 55.91 106 PHE A C 1
ATOM 742 O O . PHE A 1 106 ? 69.186 16.945 91.440 1.00 52.26 106 PHE A O 1
ATOM 750 N N . PHE A 1 107 ? 68.873 17.839 89.390 1.00 49.72 107 PHE A N 1
ATOM 751 C CA . PHE A 1 107 ? 68.199 16.653 88.905 1.00 47.89 107 PHE A CA 1
ATOM 752 C C . PHE A 1 107 ? 68.400 16.469 87.408 1.00 49.29 107 PHE A C 1
ATOM 753 O O . PHE A 1 107 ? 68.785 17.405 86.731 1.00 52.49 107 PHE A O 1
ATOM 761 N N . ASN A 1 108 ? 68.164 15.256 86.898 1.00 43.60 108 ASN A N 1
ATOM 762 C CA . ASN A 1 108 ? 68.331 14.958 85.479 1.00 36.90 108 ASN A CA 1
ATOM 763 C C . ASN A 1 108 ? 66.949 14.921 84.850 1.00 36.57 108 ASN A C 1
ATOM 764 O O . ASN A 1 108 ? 66.001 14.477 85.509 1.00 36.68 108 ASN A O 1
ATOM 769 N N . HIS A 1 109 ? 66.823 15.410 83.610 1.00 34.13 109 HIS A N 1
ATOM 770 C CA . HIS A 1 109 ? 65.547 15.442 82.880 1.00 39.10 109 HIS A CA 1
ATOM 771 C C . HIS A 1 109 ? 64.857 14.111 82.593 1.00 47.87 109 HIS A C 1
ATOM 772 O O . HIS A 1 109 ? 65.484 13.039 82.540 1.00 50.78 109 HIS A O 1
ATOM 779 N N . LEU A 1 110 ? 63.565 14.225 82.297 1.00 46.50 110 LEU A N 1
ATOM 780 C CA . LEU A 1 110 ? 62.724 13.100 81.940 1.00 46.09 110 LEU A CA 1
ATOM 781 C C . LEU A 1 110 ? 61.800 13.638 80.863 1.00 47.86 110 LEU A C 1
ATOM 782 O O . LEU A 1 110 ? 61.415 14.781 80.896 1.00 50.31 110 LEU A O 1
ATOM 787 N N . TYR A 1 111 ? 61.429 12.829 79.892 1.00 50.15 111 TYR A N 1
ATOM 788 C CA . TYR A 1 111 ? 60.642 13.408 78.834 1.00 49.28 111 TYR A CA 1
ATOM 789 C C . TYR A 1 111 ? 59.246 12.851 78.628 1.00 52.91 111 TYR A C 1
ATOM 790 O O . TYR A 1 111 ? 58.629 13.134 77.596 1.00 54.14 111 TYR A O 1
ATOM 799 N N . ASP A 1 112 ? 58.746 12.060 79.582 1.00 53.16 112 ASP A N 1
ATOM 800 C CA . ASP A 1 112 ? 57.406 11.511 79.448 1.00 52.19 112 ASP A CA 1
ATOM 801 C C . ASP A 1 112 ? 56.431 12.595 79.886 1.00 53.92 112 ASP A C 1
ATOM 802 O O . ASP A 1 112 ? 56.760 13.473 80.692 1.00 49.12 112 ASP A O 1
ATOM 807 N N . PRO A 1 113 ? 55.220 12.574 79.327 1.00 61.13 113 PRO A N 1
ATOM 808 C CA . PRO A 1 113 ? 54.200 13.586 79.669 1.00 65.65 113 PRO A CA 1
ATOM 809 C C . PRO A 1 113 ? 54.029 13.922 81.167 1.00 68.00 113 PRO A C 1
ATOM 810 O O . PRO A 1 113 ? 54.159 15.106 81.569 1.00 67.92 113 PRO A O 1
ATOM 814 N N . LEU A 1 114 ? 53.766 12.893 81.984 1.00 66.41 114 LEU A N 1
ATOM 815 C CA . LEU A 1 114 ? 53.552 13.078 83.424 1.00 68.52 114 LEU A CA 1
ATOM 816 C C . LEU A 1 114 ? 54.746 13.765 84.107 1.00 65.18 114 LEU A C 1
ATOM 817 O O . LEU A 1 114 ? 54.580 14.588 84.998 1.00 56.91 114 LEU A O 1
ATOM 822 N N . SER A 1 115 ? 55.952 13.426 83.667 1.00 65.23 115 SER A N 1
ATOM 823 C CA . SER A 1 115 ? 57.175 13.991 84.224 1.00 67.99 115 SER A CA 1
ATOM 824 C C . SER A 1 115 ? 57.382 15.431 83.771 1.00 68.57 115 SER A C 1
ATOM 825 O O . SER A 1 115 ? 57.841 16.277 84.551 1.00 62.39 115 SER A O 1
ATOM 828 N N . LEU A 1 116 ? 57.061 15.694 82.503 1.00 69.41 116 LEU A N 1
ATOM 829 C CA . LEU A 1 116 ? 57.194 17.028 81.918 1.00 72.31 116 LEU A CA 1
ATOM 830 C C . LEU A 1 116 ? 56.452 18.062 82.768 1.00 73.27 116 LEU A C 1
ATOM 831 O O . LEU A 1 116 ? 57.028 19.080 83.167 1.00 70.41 116 LEU A O 1
ATOM 836 N N . VAL A 1 117 ? 55.183 17.797 83.062 1.00 70.24 117 VAL A N 1
ATOM 837 C CA . VAL A 1 117 ? 54.421 18.739 83.870 1.00 71.04 117 VAL A CA 1
ATOM 838 C C . VAL A 1 117 ? 54.972 18.905 85.285 1.00 69.50 117 VAL A C 1
ATOM 839 O O . VAL A 1 117 ? 55.320 20.010 85.682 1.00 70.15 117 VAL A O 1
ATOM 843 N N . ARG A 1 118 ? 55.033 17.812 86.045 1.00 67.67 118 ARG A N 1
ATOM 844 C CA . ARG A 1 118 ? 55.541 17.858 87.412 1.00 65.78 118 ARG A CA 1
ATOM 845 C C . ARG A 1 118 ? 56.924 18.509 87.534 1.00 64.45 118 ARG A C 1
ATOM 846 O O . ARG A 1 118 ? 57.243 19.124 88.539 1.00 63.54 118 ARG A O 1
ATOM 854 N N . ASP A 1 119 ? 57.764 18.350 86.519 1.00 69.40 119 ASP A N 1
ATOM 855 C CA . ASP A 1 119 ? 59.086 18.941 86.574 1.00 72.09 119 ASP A CA 1
ATOM 856 C C . ASP A 1 119 ? 59.018 20.453 86.499 1.00 73.98 119 ASP A C 1
ATOM 857 O O . ASP A 1 119 ? 59.739 21.117 87.236 1.00 69.69 119 ASP A O 1
ATOM 862 N N . HIS A 1 120 ? 58.160 20.985 85.614 1.00 77.16 120 HIS A N 1
ATOM 863 C CA . HIS A 1 120 ? 57.954 22.439 85.476 1.00 77.29 120 HIS A CA 1
ATOM 864 C C . HIS A 1 120 ? 57.357 22.987 86.780 1.00 75.85 120 HIS A C 1
ATOM 865 O O . HIS A 1 120 ? 57.865 23.955 87.367 1.00 73.28 120 HIS A O 1
ATOM 872 N N . ARG A 1 121 ? 56.287 22.344 87.236 1.00 73.58 121 ARG A N 1
ATOM 873 C CA . ARG A 1 121 ? 55.623 22.748 88.463 1.00 75.58 121 ARG A CA 1
ATOM 874 C C . ARG A 1 121 ? 56.648 22.747 89.590 1.00 76.49 121 ARG A C 1
ATOM 875 O O . ARG A 1 121 ? 56.532 23.481 90.568 1.00 81.44 121 ARG A O 1
ATOM 883 N N . ALA A 1 122 ? 57.668 21.920 89.430 1.00 75.52 122 ALA A N 1
ATOM 884 C CA . ALA A 1 122 ? 58.726 21.790 90.416 1.00 73.88 122 ALA A CA 1
ATOM 885 C C . ALA A 1 122 ? 59.654 23.003 90.416 1.00 71.22 122 ALA A C 1
ATOM 886 O O . ALA A 1 122 ? 59.896 23.611 91.455 1.00 71.79 122 ALA A O 1
ATOM 888 N N . LYS A 1 123 ? 60.184 23.319 89.239 1.00 72.21 123 LYS A N 1
ATOM 889 C CA . LYS A 1 123 ? 61.091 24.449 89.019 1.00 76.57 123 LYS A CA 1
ATOM 890 C C . LYS A 1 123 ? 60.443 25.763 89.498 1.00 74.51 123 LYS A C 1
ATOM 891 O O . LYS A 1 123 ? 61.078 26.564 90.218 1.00 71.36 123 LYS A O 1
ATOM 897 N N . ASP A 1 124 ? 59.178 25.954 89.106 1.00 69.63 124 ASP A N 1
ATOM 898 C CA . ASP A 1 124 ? 58.403 27.133 89.489 1.00 68.07 124 ASP A CA 1
ATOM 899 C C . ASP A 1 124 ? 58.363 27.284 91.000 1.00 67.94 124 ASP A C 1
ATOM 900 O O . ASP A 1 124 ? 58.971 28.201 91.556 1.00 71.74 124 ASP A O 1
ATOM 905 N N . VAL A 1 125 ? 57.668 26.369 91.666 1.00 66.98 125 VAL A N 1
ATOM 906 C CA . VAL A 1 125 ? 57.547 26.417 93.121 1.00 64.88 125 VAL A CA 1
ATOM 907 C C . VAL A 1 125 ? 58.853 26.573 93.896 1.00 69.84 125 VAL A C 1
ATOM 908 O O . VAL A 1 125 ? 58.934 27.354 94.831 1.00 73.37 125 VAL A O 1
ATOM 912 N N . LEU A 1 126 ? 59.881 25.834 93.515 1.00 77.27 126 LEU A N 1
ATOM 913 C CA . LEU A 1 126 ? 61.147 25.881 94.242 1.00 82.32 126 LEU A CA 1
ATOM 914 C C . LEU A 1 126 ? 62.006 27.104 93.969 1.00 84.26 126 LEU A C 1
ATOM 915 O O . LEU A 1 126 ? 62.707 27.629 94.852 1.00 83.22 126 LEU A O 1
ATOM 920 N N . THR A 1 127 ? 61.974 27.553 92.732 1.00 86.40 127 THR A N 1
ATOM 921 C CA . THR A 1 127 ? 62.791 28.680 92.405 1.00 88.84 127 THR A CA 1
ATOM 922 C C . THR A 1 127 ? 62.081 29.906 92.980 1.00 90.98 127 THR A C 1
ATOM 923 O O . THR A 1 127 ? 62.708 30.786 93.601 1.00 91.60 127 THR A O 1
ATOM 927 N N . ALA A 1 128 ? 60.759 29.919 92.824 1.00 87.28 128 ALA A N 1
ATOM 928 C CA . ALA A 1 128 ? 59.936 31.002 93.342 1.00 84.63 128 ALA A CA 1
ATOM 929 C C . ALA A 1 128 ? 59.791 30.848 94.847 1.00 83.62 128 ALA A C 1
ATOM 930 O O . ALA A 1 128 ? 58.764 31.192 95.409 1.00 86.11 128 ALA A O 1
ATOM 932 N N . GLN A 1 129 ? 60.818 30.333 95.501 1.00 81.88 129 GLN A N 1
ATOM 933 C CA . GLN A 1 129 ? 60.762 30.117 96.932 1.00 80.35 129 GLN A CA 1
ATOM 934 C C . GLN A 1 129 ? 62.182 30.216 97.446 1.00 79.88 129 GLN A C 1
ATOM 935 O O . GLN A 1 129 ? 62.483 29.876 98.604 1.00 75.00 129 GLN A O 1
ATOM 941 N N . GLY A 1 130 ? 63.043 30.690 96.547 1.00 77.88 130 GLY A N 1
ATOM 942 C CA . GLY A 1 130 ? 64.438 30.888 96.866 1.00 76.14 130 GLY A CA 1
ATOM 943 C C . GLY A 1 130 ? 65.341 29.683 96.720 1.00 77.05 130 GLY A C 1
ATOM 944 O O . GLY A 1 130 ? 66.296 29.529 97.482 1.00 77.41 130 GLY A O 1
ATOM 945 N N . ILE A 1 131 ? 65.066 28.813 95.758 1.00 75.22 131 ILE A N 1
ATOM 946 C CA . ILE A 1 131 ? 65.939 27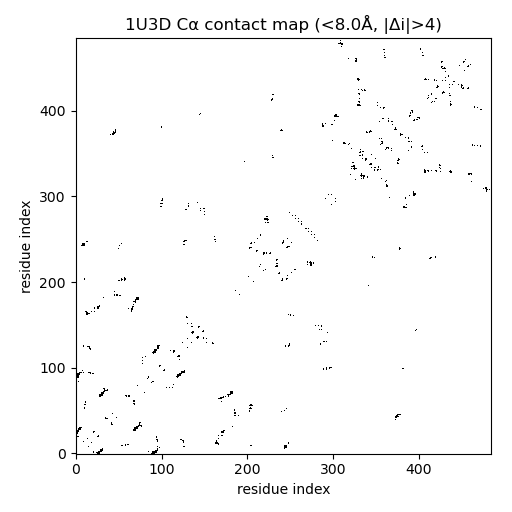.654 95.594 1.00 71.18 131 ILE A CA 1
ATOM 947 C C . ILE A 1 131 ? 66.495 27.576 94.171 1.00 66.48 131 ILE A C 1
ATOM 948 O O . ILE A 1 131 ? 65.744 27.685 93.195 1.00 65.25 131 ILE A O 1
ATOM 953 N N . ALA A 1 132 ? 67.812 27.446 94.045 1.00 61.03 132 ALA A N 1
ATOM 954 C CA . ALA A 1 132 ? 68.416 27.335 92.711 1.00 60.67 132 ALA A CA 1
ATOM 955 C C . ALA A 1 132 ? 68.168 25.916 92.202 1.00 62.09 132 ALA A C 1
ATOM 956 O O . ALA A 1 132 ? 68.476 24.950 92.904 1.00 63.69 132 ALA A O 1
ATOM 958 N N . VAL A 1 133 ? 67.602 25.787 91.005 1.00 60.82 133 VAL A N 1
ATOM 959 C CA . VAL A 1 133 ? 67.341 24.474 90.434 1.00 60.88 133 VAL A CA 1
ATOM 960 C C . VAL A 1 133 ? 68.072 24.246 89.092 1.00 59.04 133 VAL A C 1
ATOM 961 O O . VAL A 1 133 ? 67.815 24.943 88.113 1.00 59.04 133 VAL A O 1
ATOM 965 N N . ARG A 1 134 ? 69.007 23.298 89.035 1.00 57.85 134 ARG A N 1
ATOM 966 C CA . ARG A 1 134 ? 69.679 23.048 87.759 1.00 58.71 134 ARG A CA 1
ATOM 967 C C . ARG A 1 134 ? 69.350 21.634 87.247 1.00 58.78 134 ARG A C 1
ATOM 968 O O . ARG A 1 134 ? 69.191 20.686 88.019 1.00 61.37 134 ARG A O 1
ATOM 976 N N . SER A 1 135 ? 69.322 21.489 85.935 1.00 58.43 135 SER A N 1
ATOM 977 C CA . SER A 1 135 ? 68.817 20.319 85.241 1.00 58.71 135 SER A CA 1
ATOM 978 C C . SER A 1 135 ? 69.717 19.765 84.133 1.00 57.12 135 SER A C 1
ATOM 979 O O . SER A 1 135 ? 69.988 20.466 83.173 1.00 62.04 135 SER A O 1
ATOM 982 N N . PHE A 1 136 ? 70.131 18.507 84.181 1.00 50.15 136 PHE A N 1
ATOM 983 C CA . PHE A 1 136 ? 70.997 18.020 83.115 1.00 47.45 136 PHE A CA 1
ATOM 984 C C . PHE A 1 136 ? 70.428 16.897 82.274 1.00 50.50 136 PHE A C 1
ATOM 985 O O . PHE A 1 136 ? 69.298 16.430 82.520 1.00 54.52 136 PHE A O 1
ATOM 993 N N . ASN A 1 137 ? 71.210 16.488 81.270 1.00 50.04 137 ASN A N 1
ATOM 994 C CA . ASN A 1 137 ? 70.871 15.387 80.360 1.00 44.41 137 ASN A CA 1
ATOM 995 C C . ASN A 1 137 ? 71.562 14.129 80.811 1.00 47.68 137 ASN A C 1
ATOM 996 O O . ASN A 1 137 ? 72.788 13.991 80.670 1.00 51.37 137 ASN A O 1
ATOM 1001 N N . ALA A 1 138 ? 70.794 13.202 81.349 1.00 47.54 138 ALA A N 1
ATOM 1002 C CA . ALA A 1 138 ? 71.397 11.964 81.780 1.00 49.16 138 ALA A CA 1
ATOM 1003 C C . ALA A 1 138 ? 70.904 10.804 80.954 1.00 44.18 138 ALA A C 1
ATOM 1004 O O . ALA A 1 138 ? 71.556 9.775 80.936 1.00 49.59 138 ALA A O 1
ATOM 1006 N N . ASP A 1 139 ? 69.790 10.978 80.252 1.00 36.61 139 ASP A N 1
ATOM 1007 C CA . ASP A 1 139 ? 69.192 9.868 79.538 1.00 43.32 139 ASP A CA 1
ATOM 1008 C C . ASP A 1 139 ? 69.241 9.781 78.022 1.00 43.04 139 ASP A C 1
ATOM 1009 O O . ASP A 1 139 ? 68.764 8.802 77.444 1.00 46.54 139 ASP A O 1
ATOM 1014 N N . LEU A 1 140 ? 69.856 10.753 77.376 1.00 33.70 140 LEU A N 1
ATOM 1015 C CA . LEU A 1 140 ? 69.884 10.749 75.948 1.00 37.09 140 LEU A CA 1
ATOM 1016 C C . LEU A 1 140 ? 71.237 11.116 75.434 1.00 38.67 140 LEU A C 1
ATOM 1017 O O . LEU A 1 140 ? 72.074 11.636 76.165 1.00 39.25 140 LEU A O 1
ATOM 1022 N N . LEU A 1 141 ? 71.428 10.854 74.155 1.00 38.96 141 LEU A N 1
ATOM 1023 C CA . LEU A 1 141 ? 72.675 11.181 73.501 1.00 47.35 141 LEU A CA 1
ATOM 1024 C C . LEU A 1 141 ? 72.670 12.692 73.270 1.00 47.39 141 LEU A C 1
ATOM 1025 O O . LEU A 1 141 ? 73.697 13.338 73.394 1.00 46.10 141 LEU A O 1
ATOM 1030 N N . TYR A 1 142 ? 71.490 13.232 72.972 1.00 48.41 142 TYR A N 1
ATOM 1031 C CA . TYR A 1 142 ? 71.289 14.654 72.688 1.00 48.40 142 TYR A CA 1
ATOM 1032 C C . TYR A 1 142 ? 69.893 15.035 73.141 1.00 49.66 142 TYR A C 1
ATOM 1033 O O . TYR A 1 142 ? 68.956 14.244 73.003 1.00 53.87 142 TYR A O 1
ATOM 1042 N N . GLU A 1 143 ? 69.726 16.251 73.646 1.00 50.23 143 GLU A N 1
ATOM 1043 C CA . GLU A 1 143 ? 68.403 16.679 74.086 1.00 47.90 143 GLU A CA 1
ATOM 1044 C C . GLU A 1 143 ? 67.552 16.743 72.832 1.00 46.62 143 GLU A C 1
ATOM 1045 O O . GLU A 1 143 ? 68.046 17.029 71.755 1.00 48.94 143 GLU A O 1
ATOM 1051 N N . PRO A 1 144 ? 66.257 16.457 72.941 1.00 48.48 144 PRO A N 1
ATOM 1052 C CA . PRO A 1 144 ? 65.451 16.516 71.708 1.00 47.61 144 PRO A CA 1
ATOM 1053 C C . PRO A 1 144 ? 65.504 17.842 70.931 1.00 54.14 144 PRO A C 1
ATOM 1054 O O . PRO A 1 144 ? 65.278 17.867 69.721 1.00 56.34 144 PRO A O 1
ATOM 1058 N N . TRP A 1 145 ? 65.812 18.944 71.612 1.00 53.35 145 TRP A N 1
ATOM 1059 C CA . TRP A 1 145 ? 65.901 20.219 70.920 1.00 52.62 145 TRP A CA 1
ATOM 1060 C C . TRP A 1 145 ? 67.202 20.419 70.139 1.00 53.20 145 TRP A C 1
ATOM 1061 O O . TRP A 1 145 ? 67.246 21.237 69.225 1.00 56.13 145 TRP A O 1
ATOM 1072 N N . GLU A 1 146 ? 68.247 19.673 70.488 1.00 49.36 146 GLU A N 1
ATOM 1073 C CA . GLU A 1 146 ? 69.535 19.762 69.806 1.00 45.81 146 GLU A CA 1
ATOM 1074 C C . GLU A 1 146 ? 69.490 19.058 68.448 1.00 48.01 146 GLU A C 1
ATOM 1075 O O . GLU A 1 146 ? 70.380 19.252 67.610 1.00 54.56 146 GLU A O 1
ATOM 1081 N N . VAL A 1 147 ? 68.470 18.234 68.231 1.00 50.41 147 VAL A N 1
ATOM 1082 C CA . VAL A 1 147 ? 68.375 17.419 67.011 1.00 50.88 147 VAL A CA 1
ATOM 1083 C C . VAL A 1 147 ? 67.232 17.870 66.170 1.00 52.43 147 VAL A C 1
ATOM 1084 O O . VAL A 1 147 ? 66.079 17.630 66.479 1.00 57.62 147 VAL A O 1
ATOM 1088 N N . THR A 1 148 ? 67.565 18.491 65.063 1.00 60.20 148 THR A N 1
ATOM 1089 C CA . THR A 1 148 ? 66.552 19.054 64.208 1.00 64.82 148 THR A CA 1
ATOM 1090 C C . THR A 1 148 ? 67.038 19.155 62.758 1.00 64.57 148 THR A C 1
ATOM 1091 O O . THR A 1 148 ? 68.239 19.030 62.475 1.00 67.59 148 THR A O 1
ATOM 1095 N N . ASP A 1 149 ? 66.111 19.379 61.839 1.00 63.15 149 ASP A N 1
ATOM 1096 C CA . ASP A 1 149 ? 66.473 19.493 60.433 1.00 70.04 149 ASP A CA 1
ATOM 1097 C C . ASP A 1 149 ? 67.059 20.891 60.097 1.00 72.99 149 ASP A C 1
ATOM 1098 O O . ASP A 1 149 ? 67.009 21.808 60.930 1.00 70.60 149 ASP A O 1
ATOM 1103 N N . GLU A 1 150 ? 67.625 21.042 58.895 1.00 77.94 150 GLU A N 1
ATOM 1104 C CA . GLU A 1 150 ? 68.233 22.310 58.451 1.00 80.47 150 GLU A CA 1
ATOM 1105 C C . GLU A 1 150 ? 67.330 23.536 58.691 1.00 83.91 150 GLU A C 1
ATOM 1106 O O . GLU A 1 150 ? 67.813 24.561 59.210 1.00 80.96 150 GLU A O 1
ATOM 1112 N N . LEU A 1 151 ? 66.033 23.457 58.363 1.00 84.27 151 LEU A N 1
ATOM 1113 C CA . LEU A 1 151 ? 65.125 24.571 58.652 1.00 85.67 151 LEU A CA 1
ATOM 1114 C C . LEU A 1 151 ? 65.054 24.779 60.171 1.00 84.55 151 LEU A C 1
ATOM 1115 O O . LEU A 1 151 ? 64.992 25.898 60.652 1.00 87.09 151 LEU A O 1
ATOM 1120 N N . GLY A 1 152 ? 65.091 23.705 60.945 1.00 83.93 152 GLY A N 1
ATOM 1121 C CA . GLY A 1 152 ? 65.047 23.888 62.388 1.00 78.11 152 GLY A CA 1
ATOM 1122 C C . GLY A 1 152 ? 63.810 23.258 62.994 1.00 76.71 152 GLY A C 1
ATOM 1123 O O . GLY A 1 152 ? 63.515 23.440 64.185 1.00 68.96 152 GLY A O 1
ATOM 1124 N N . ARG A 1 153 ? 63.085 22.505 62.166 1.00 75.57 153 ARG A N 1
ATOM 1125 C CA . ARG A 1 153 ? 61.875 21.817 62.613 1.00 76.63 153 ARG A CA 1
ATOM 1126 C C . ARG A 1 153 ? 62.146 20.369 63.063 1.00 70.54 153 ARG A C 1
ATOM 1127 O O . ARG A 1 153 ? 63.085 19.703 62.611 1.00 66.38 153 ARG A O 1
ATOM 1135 N N . PRO A 1 154 ? 61.318 19.870 63.975 1.00 68.54 154 PRO A N 1
ATOM 1136 C CA . PRO A 1 154 ? 61.488 18.497 64.456 1.00 65.25 154 PRO A CA 1
ATOM 1137 C C . PRO A 1 154 ? 61.227 17.509 63.324 1.00 58.98 154 PRO A C 1
ATOM 1138 O O . PRO A 1 154 ? 60.264 17.693 62.586 1.00 63.52 154 PRO A O 1
ATOM 1142 N N . PHE A 1 155 ? 62.077 16.491 63.163 1.00 51.07 155 PHE A N 1
ATOM 1143 C CA . PHE A 1 155 ? 61.845 15.503 62.102 1.00 53.19 155 PHE A CA 1
ATOM 1144 C C . PHE A 1 155 ? 60.542 14.776 62.394 1.00 50.83 155 PHE A C 1
ATOM 1145 O O . PHE A 1 155 ? 60.123 14.679 63.541 1.00 47.53 155 PHE A O 1
ATOM 1153 N N . SER A 1 156 ? 59.904 14.246 61.373 1.00 49.17 156 SER A N 1
ATOM 1154 C CA . SER A 1 156 ? 58.642 13.580 61.619 1.00 59.72 156 SER A CA 1
ATOM 1155 C C . SER A 1 156 ? 58.721 12.063 61.428 1.00 62.86 156 SER A C 1
ATOM 1156 O O . SER A 1 156 ? 57.707 11.369 61.592 1.00 70.22 156 SER A O 1
ATOM 1159 N N . MET A 1 157 ? 59.908 11.555 61.092 1.00 57.31 157 MET A N 1
ATOM 1160 C CA . MET A 1 157 ? 60.115 10.127 60.889 1.00 57.72 157 MET A CA 1
ATOM 1161 C C . MET A 1 157 ? 61.446 9.661 61.453 1.00 60.64 157 MET A C 1
ATOM 1162 O O . MET A 1 157 ? 62.460 10.389 61.484 1.00 55.89 157 MET A O 1
ATOM 1167 N N . PHE A 1 158 ? 61.457 8.411 61.872 1.00 56.10 158 PHE A N 1
ATOM 1168 C CA . PHE A 1 158 ? 62.657 7.890 62.480 1.00 52.15 158 PHE A CA 1
ATOM 1169 C C . PHE A 1 158 ? 63.952 8.046 61.669 1.00 48.05 158 PHE A C 1
ATOM 1170 O O . PHE A 1 158 ? 64.899 8.681 62.137 1.00 53.00 158 PHE A O 1
ATOM 1178 N N . ALA A 1 159 ? 63.999 7.466 60.477 1.00 46.97 159 ALA A N 1
ATOM 1179 C CA . ALA A 1 159 ? 65.199 7.527 59.642 1.00 51.40 159 ALA A CA 1
ATOM 1180 C C . ALA A 1 159 ? 65.827 8.905 59.529 1.00 53.33 159 ALA A C 1
ATOM 1181 O O . ALA A 1 159 ? 67.028 9.033 59.713 1.00 59.09 159 ALA A O 1
ATOM 1183 N N . ALA A 1 160 ? 65.041 9.938 59.229 1.00 51.97 160 ALA A N 1
ATOM 1184 C CA . ALA A 1 160 ? 65.630 11.279 59.098 1.00 52.77 160 ALA A CA 1
ATOM 1185 C C . ALA A 1 160 ? 66.202 11.756 60.428 1.00 52.73 160 ALA A C 1
ATOM 1186 O O . ALA A 1 160 ? 67.241 12.425 60.474 1.00 51.52 160 ALA A O 1
ATOM 1188 N N . PHE A 1 161 ? 65.510 11.404 61.507 1.00 52.56 161 PHE A N 1
ATOM 1189 C CA . PHE A 1 161 ? 65.925 11.797 62.854 1.00 52.58 161 PHE A CA 1
ATOM 1190 C C . PHE A 1 161 ? 67.230 11.111 63.255 1.00 51.95 161 PHE A C 1
ATOM 1191 O O . PHE A 1 161 ? 68.173 11.750 63.790 1.00 47.29 161 PHE A O 1
ATOM 1199 N N . TRP A 1 162 ? 67.278 9.807 62.982 1.00 51.25 162 TRP A N 1
ATOM 1200 C CA . TRP A 1 162 ? 68.440 9.016 63.370 1.00 56.45 162 TRP A CA 1
ATOM 1201 C C . TRP A 1 162 ? 69.653 9.393 62.523 1.00 56.68 162 TRP A C 1
ATOM 1202 O O . TRP A 1 162 ? 70.783 9.453 63.031 1.00 60.02 162 TRP A O 1
ATOM 1213 N N . GLU A 1 163 ? 69.424 9.678 61.241 1.00 55.46 163 GLU A N 1
ATOM 1214 C CA . GLU A 1 163 ? 70.516 10.087 60.364 1.00 53.55 163 GLU A CA 1
ATOM 1215 C C . GLU A 1 163 ? 71.113 11.418 60.883 1.00 55.14 163 GLU A C 1
ATOM 1216 O O . GLU A 1 163 ? 72.332 11.591 60.881 1.00 55.24 163 GLU A O 1
ATOM 1222 N N . ARG A 1 164 ? 70.276 12.331 61.381 1.00 54.96 164 ARG A N 1
ATOM 1223 C CA . ARG A 1 164 ? 70.825 13.567 61.929 1.00 55.69 164 ARG A CA 1
ATOM 1224 C C . ARG A 1 164 ? 71.583 13.248 63.224 1.00 54.90 164 ARG A C 1
ATOM 1225 O O . ARG A 1 164 ? 72.716 13.696 63.414 1.00 51.59 164 ARG A O 1
ATOM 1233 N N . CYS A 1 165 ? 70.977 12.464 64.109 1.00 51.72 165 CYS A N 1
ATOM 1234 C CA . CYS A 1 165 ? 71.671 12.107 65.353 1.00 55.25 165 CYS A CA 1
ATOM 1235 C C . CYS A 1 165 ? 73.069 11.551 65.122 1.00 55.65 165 CYS A C 1
ATOM 1236 O O . CYS A 1 165 ? 73.981 11.815 65.912 1.00 57.98 165 CYS A O 1
ATOM 1239 N N . LEU A 1 166 ? 73.231 10.743 64.072 1.00 54.88 166 LEU A N 1
ATOM 1240 C CA . LEU A 1 166 ? 74.530 10.124 63.791 1.00 56.99 166 LEU A CA 1
ATOM 1241 C C . LEU A 1 166 ? 75.485 11.014 63.001 1.00 58.53 166 LEU A C 1
ATOM 1242 O O . LEU A 1 166 ? 76.648 10.676 62.834 1.00 59.23 166 LEU A O 1
ATOM 1247 N N . SER A 1 167 ? 75.000 12.146 62.505 1.00 57.82 167 SER A N 1
ATOM 1248 C CA . SER A 1 167 ? 75.849 13.045 61.735 1.00 58.49 167 SER A CA 1
ATOM 1249 C C . SER A 1 167 ? 75.839 14.444 62.343 1.00 56.69 167 SER A C 1
ATOM 1250 O O . SER A 1 167 ? 75.825 15.421 61.637 1.00 55.29 167 SER A O 1
ATOM 1253 N N . MET A 1 168 ? 75.834 14.521 63.660 1.00 54.85 168 MET A N 1
ATOM 1254 C CA . MET A 1 168 ? 75.820 15.795 64.339 1.00 55.32 168 MET A CA 1
ATOM 1255 C C . MET A 1 168 ? 77.163 16.502 64.311 1.00 55.75 168 MET A C 1
ATOM 1256 O O . MET A 1 168 ? 78.203 15.877 64.237 1.00 55.94 168 MET A O 1
ATOM 1261 N N . PRO A 1 169 ? 77.148 17.836 64.383 1.00 59.41 169 PRO A N 1
ATOM 1262 C CA . PRO A 1 169 ? 78.396 18.606 64.367 1.00 58.35 169 PRO A CA 1
ATOM 1263 C C . PRO A 1 169 ? 79.287 18.377 65.596 1.00 60.21 169 PRO A C 1
ATOM 1264 O O . PRO A 1 169 ? 80.460 18.748 65.594 1.00 62.08 169 PRO A O 1
ATOM 1268 N N . TYR A 1 170 ? 78.727 17.791 66.654 1.00 61.05 170 TYR A N 1
ATOM 1269 C CA . TYR A 1 170 ? 79.493 17.504 67.872 1.00 58.25 170 TYR A CA 1
ATOM 1270 C C . TYR A 1 170 ? 79.114 16.150 68.452 1.00 58.68 170 TYR A C 1
ATOM 1271 O O . TYR A 1 170 ? 78.039 15.627 68.201 1.00 60.68 170 TYR A O 1
ATOM 1280 N N . ASP A 1 171 ? 80.014 15.589 69.238 1.00 60.97 171 ASP A N 1
ATOM 1281 C CA . ASP A 1 171 ? 79.795 14.290 69.851 1.00 60.05 171 ASP A CA 1
ATOM 1282 C C . ASP A 1 171 ? 79.013 14.343 71.159 1.00 60.16 171 ASP A C 1
ATOM 1283 O O . ASP A 1 171 ? 78.966 15.376 71.832 1.00 64.98 171 ASP A O 1
ATOM 1288 N N . PRO A 1 172 ? 78.387 13.223 71.539 1.00 55.01 172 PRO A N 1
ATOM 1289 C CA . PRO A 1 172 ? 77.640 13.220 72.793 1.00 52.80 172 PRO A CA 1
ATOM 1290 C C . PRO A 1 172 ? 78.671 13.398 73.893 1.00 52.94 172 PRO A C 1
ATOM 1291 O O . PRO A 1 172 ? 79.794 12.950 73.719 1.00 60.96 172 PRO A O 1
ATOM 1295 N N . GLU A 1 173 ? 78.325 14.031 75.007 1.00 53.92 173 GLU A N 1
ATOM 1296 C CA . GLU A 1 173 ? 79.278 14.154 76.108 1.00 59.41 173 GLU A CA 1
ATOM 1297 C C . GLU A 1 173 ? 79.826 12.754 76.412 1.00 65.02 173 GLU A C 1
ATOM 1298 O O . GLU A 1 173 ? 79.138 11.740 76.240 1.00 65.19 173 GLU A O 1
ATOM 1304 N N . SER A 1 174 ? 81.092 12.681 76.805 1.00 69.27 174 SER A N 1
ATOM 1305 C CA . SER A 1 174 ? 81.696 11.397 77.122 1.00 65.55 174 SER A CA 1
ATOM 1306 C C . SER A 1 174 ? 81.444 11.086 78.602 1.00 63.66 174 SER A C 1
ATOM 1307 O O . SER A 1 174 ? 81.527 11.974 79.452 1.00 64.23 174 SER A O 1
ATOM 1310 N N . PRO A 1 175 ? 81.135 9.819 78.926 1.00 62.47 175 PRO A N 1
ATOM 1311 C CA . PRO A 1 175 ? 80.860 9.347 80.294 1.00 61.15 175 PRO A CA 1
ATOM 1312 C C . PRO A 1 175 ? 81.821 9.935 81.324 1.00 61.55 175 PRO A C 1
ATOM 1313 O O . PRO A 1 175 ? 83.027 9.845 81.130 1.00 63.12 175 PRO A O 1
ATOM 1317 N N . LEU A 1 176 ? 81.284 10.533 82.398 1.00 56.89 176 LEU A N 1
ATOM 1318 C CA . LEU A 1 176 ? 82.085 11.126 83.481 1.00 51.91 176 LEU A CA 1
ATOM 1319 C C . LEU A 1 176 ? 82.285 10.060 84.561 1.00 49.73 176 LEU A C 1
ATOM 1320 O O . LEU A 1 176 ? 81.451 9.181 84.708 1.00 46.05 176 LEU A O 1
ATOM 1325 N N . LEU A 1 177 ? 83.363 10.145 85.335 1.00 47.97 177 LEU A N 1
ATOM 1326 C CA . LEU A 1 177 ? 83.584 9.159 86.378 1.00 52.21 177 LEU A CA 1
ATOM 1327 C C . LEU A 1 177 ? 82.648 9.449 87.542 1.00 52.27 177 LEU A C 1
ATOM 1328 O O . LEU A 1 177 ? 82.181 10.568 87.712 1.00 49.87 177 LEU A O 1
ATOM 1333 N N . PRO A 1 178 ? 82.331 8.430 88.345 1.00 49.60 178 PRO A N 1
ATOM 1334 C CA . PRO A 1 178 ? 81.449 8.791 89.448 1.00 49.95 178 PRO A CA 1
ATOM 1335 C C . PRO A 1 178 ? 82.309 9.593 90.400 1.00 52.91 178 PRO A C 1
ATOM 1336 O O . PRO A 1 178 ? 83.510 9.677 90.219 1.00 56.56 178 PRO A O 1
ATOM 1340 N N . PRO A 1 179 ? 81.707 10.222 91.415 1.00 59.71 179 PRO A N 1
ATOM 1341 C CA . PRO A 1 179 ? 82.538 10.991 92.344 1.00 54.37 179 PRO A CA 1
ATOM 1342 C C . PRO A 1 179 ? 83.533 10.036 92.998 1.00 56.37 179 PRO A C 1
ATOM 1343 O O . PRO A 1 179 ? 83.381 8.825 92.896 1.00 63.27 179 PRO A O 1
ATOM 1347 N N . LYS A 1 180 ? 84.566 10.557 93.648 1.00 57.07 180 LYS A N 1
ATOM 1348 C CA . LYS A 1 180 ? 85.494 9.662 94.342 1.00 51.91 180 LYS A CA 1
ATOM 1349 C C . LYS A 1 180 ? 85.078 9.680 95.795 1.00 52.33 180 LYS A C 1
ATOM 1350 O O . LYS A 1 180 ? 85.239 8.698 96.508 1.00 58.16 180 LYS A O 1
ATOM 1356 N N . LYS A 1 181 ? 84.437 10.774 96.202 1.00 54.42 181 LYS A N 1
ATOM 1357 C CA . LYS A 1 181 ? 83.914 10.933 97.563 1.00 57.42 181 LYS A CA 1
ATOM 1358 C C . LYS A 1 181 ? 82.715 11.863 97.497 1.00 58.15 181 LYS A C 1
ATOM 1359 O O . LYS A 1 181 ? 82.598 12.688 96.581 1.00 59.90 181 LYS A O 1
ATOM 1365 N N . ILE A 1 182 ? 81.823 11.727 98.466 1.00 59.03 182 ILE A N 1
ATOM 1366 C CA . ILE A 1 182 ? 80.664 12.594 98.571 1.00 60.10 182 ILE A CA 1
ATOM 1367 C C . ILE A 1 182 ? 80.642 12.928 100.049 1.00 62.35 182 ILE A C 1
ATOM 1368 O O . ILE A 1 182 ? 80.983 12.074 100.871 1.00 60.72 182 ILE A O 1
ATOM 1373 N N . ILE A 1 183 ? 80.298 14.171 100.373 1.00 61.24 183 ILE A N 1
ATOM 1374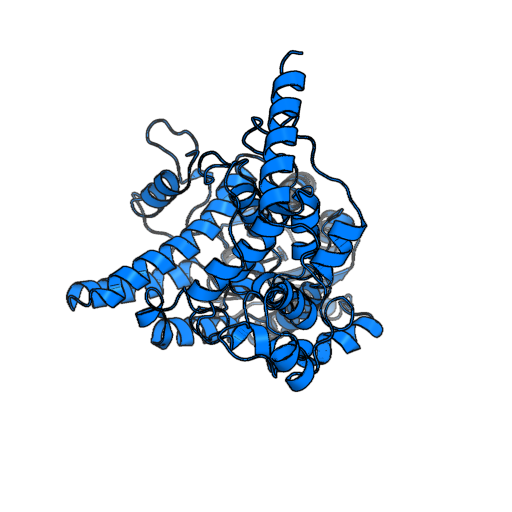 C CA . ILE A 1 183 ? 80.214 14.617 101.766 1.00 61.50 183 ILE A CA 1
ATOM 1375 C C . ILE A 1 183 ? 78.716 14.769 102.009 1.00 64.41 183 ILE A C 1
ATOM 1376 O O . ILE A 1 183 ? 78.019 15.440 101.232 1.00 61.08 183 ILE A O 1
ATOM 1381 N N . SER A 1 184 ? 78.215 14.177 103.092 1.00 64.85 184 SER A N 1
ATOM 1382 C CA . SER A 1 184 ? 76.762 14.342 103.293 1.00 70.02 184 SER A CA 1
ATOM 1383 C C . SER A 1 184 ? 76.233 15.247 104.330 1.00 72.33 184 SER A C 1
ATOM 1384 O O . SER A 1 184 ? 76.479 15.013 105.543 1.00 80.47 184 SER A O 1
ATOM 1387 N N . GLY A 1 185 ? 75.514 16.270 103.883 1.00 71.51 185 GLY A N 1
ATOM 1388 C CA . GLY A 1 185 ? 74.977 17.305 104.693 1.00 77.93 185 GLY A CA 1
ATOM 1389 C C . GLY A 1 185 ? 74.373 16.946 106.038 1.00 81.07 185 GLY A C 1
ATOM 1390 O O . GLY A 1 185 ? 75.015 17.202 107.047 1.00 89.64 185 GLY A O 1
ATOM 1391 N N . ASP A 1 186 ? 73.209 16.329 106.171 1.00 82.53 186 ASP A N 1
ATOM 1392 C CA . ASP A 1 186 ? 72.685 16.068 107.500 1.00 83.82 186 ASP A CA 1
ATOM 1393 C C . ASP A 1 186 ? 72.426 14.544 107.532 1.00 80.19 186 ASP A C 1
ATOM 1394 O O . ASP A 1 186 ? 71.331 13.994 107.113 1.00 79.84 186 ASP A O 1
ATOM 1399 N N . VAL A 1 187 ? 73.430 13.787 108.008 1.00 73.87 187 VAL A N 1
ATOM 1400 C CA . VAL A 1 187 ? 73.419 12.318 108.071 1.00 74.66 187 VAL A CA 1
ATOM 1401 C C . VAL A 1 187 ? 72.440 11.787 109.079 1.00 76.83 187 VAL A C 1
ATOM 1402 O O . VAL A 1 187 ? 72.243 10.534 109.175 1.00 79.88 187 VAL A O 1
ATOM 1406 N N . SER A 1 188 ? 71.928 12.641 109.944 1.00 78.12 188 SER A N 1
ATOM 1407 C CA . SER A 1 188 ? 70.944 12.244 110.924 1.00 74.78 188 SER A CA 1
ATOM 1408 C C . SER A 1 188 ? 69.631 11.947 110.199 1.00 71.36 188 SER A C 1
ATOM 1409 O O . SER A 1 188 ? 68.680 11.448 110.793 1.00 69.56 188 SER A O 1
ATOM 1412 N N . LYS A 1 189 ? 69.577 12.271 108.910 1.00 70.62 189 LYS A N 1
ATOM 1413 C CA . LYS A 1 189 ? 68.366 12.041 108.115 1.00 73.83 189 LYS A CA 1
ATOM 1414 C C . LYS A 1 189 ? 68.351 10.721 107.360 1.00 68.95 189 LYS A C 1
ATOM 1415 O O . LYS A 1 189 ? 67.343 10.367 106.742 1.00 65.08 189 LYS A O 1
ATOM 1421 N N . CYS A 1 190 ? 69.455 9.983 107.448 1.00 69.12 190 CYS A N 1
ATOM 1422 C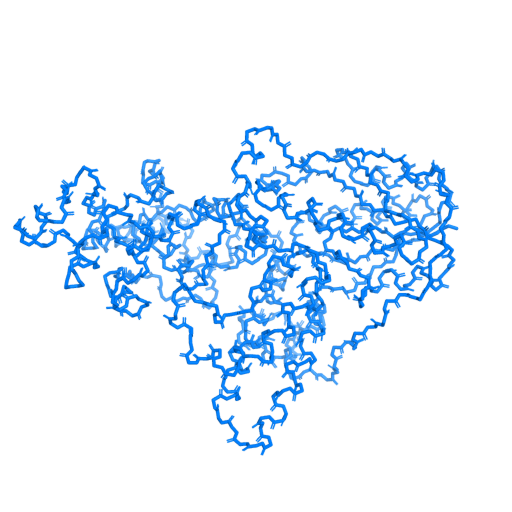 CA . CYS A 1 190 ? 69.610 8.695 106.760 1.00 70.40 190 CYS A CA 1
ATOM 1423 C C . CYS A 1 190 ? 68.502 7.688 106.980 1.00 62.81 190 CYS A C 1
ATOM 1424 O O . CYS A 1 190 ? 68.083 7.013 106.045 1.00 61.57 190 CYS A O 1
ATOM 1427 N N . VAL A 1 191 ? 68.037 7.595 108.216 1.00 58.26 191 VAL A N 1
ATOM 1428 C CA . VAL A 1 191 ? 66.946 6.703 108.584 1.00 54.45 191 VAL A CA 1
ATOM 1429 C C . VAL A 1 191 ? 65.701 7.505 108.249 1.00 53.71 191 VAL A C 1
ATOM 1430 O O . VAL A 1 191 ? 65.310 8.390 109.003 1.00 53.41 191 VAL A O 1
ATOM 1434 N N . ALA A 1 192 ? 65.089 7.200 107.109 1.00 54.70 192 ALA A N 1
ATOM 1435 C CA . ALA A 1 192 ? 63.929 7.944 106.650 1.00 49.90 192 ALA A CA 1
ATOM 1436 C C . ALA A 1 192 ? 62.675 7.129 106.455 1.00 48.79 192 ALA A C 1
ATOM 1437 O O . ALA A 1 192 ? 62.292 6.390 107.342 1.00 50.35 192 ALA A O 1
ATOM 1439 N N . ASP A 1 193 ? 62.014 7.295 105.309 1.00 48.55 193 ASP A N 1
ATOM 1440 C CA . ASP A 1 193 ? 60.759 6.573 105.018 1.00 49.34 193 ASP A CA 1
ATOM 1441 C C . ASP A 1 193 ? 60.980 5.215 104.360 1.00 51.31 193 ASP A C 1
ATOM 1442 O O . ASP A 1 193 ? 61.641 5.115 103.322 1.00 46.67 193 ASP A O 1
ATOM 1447 N N . PRO A 1 194 ? 60.435 4.147 104.951 1.00 48.77 194 PRO A N 1
ATOM 1448 C CA . PRO A 1 194 ? 60.641 2.844 104.300 1.00 48.01 194 PRO A CA 1
ATOM 1449 C C . PRO A 1 194 ? 59.701 2.814 103.091 1.00 47.39 194 PRO A C 1
ATOM 1450 O O . PRO A 1 194 ? 58.601 3.359 103.138 1.00 50.40 194 PRO A O 1
ATOM 1454 N N . LEU A 1 195 ? 60.136 2.213 101.997 1.00 47.55 195 LEU A N 1
ATOM 1455 C CA . LEU A 1 195 ? 59.321 2.160 100.783 1.00 40.04 195 LEU A CA 1
ATOM 1456 C C . LEU A 1 195 ? 58.800 0.750 100.581 1.00 41.94 195 LEU A C 1
ATOM 1457 O O . LEU A 1 195 ? 59.560 -0.220 100.601 1.00 43.00 195 LEU A O 1
ATOM 1462 N N . VAL A 1 196 ? 57.497 0.595 100.420 1.00 44.55 196 VAL A N 1
ATOM 1463 C CA . VAL A 1 196 ? 57.028 -0.766 100.220 1.00 46.63 196 VAL A CA 1
ATOM 1464 C C . VAL A 1 196 ? 56.588 -0.964 98.773 1.00 46.00 196 VAL A C 1
ATOM 1465 O O . VAL A 1 196 ? 55.601 -0.406 98.327 1.00 47.32 196 VAL A O 1
ATOM 1469 N N . PHE A 1 197 ? 57.378 -1.759 98.041 1.00 47.84 197 PHE A N 1
ATOM 1470 C CA . PHE A 1 197 ? 57.139 -2.069 96.631 1.00 43.71 197 PHE A CA 1
ATOM 1471 C C . PHE A 1 197 ? 56.396 -3.395 96.340 1.00 44.01 197 PHE A C 1
ATOM 1472 O O . PHE A 1 197 ? 56.132 -3.707 95.193 1.00 48.51 197 PHE A O 1
ATOM 1480 N N . GLU A 1 198 ? 56.036 -4.147 97.381 1.00 48.56 198 GLU A N 1
ATOM 1481 C CA . GLU A 1 198 ? 55.385 -5.450 97.227 1.00 46.15 198 GLU A CA 1
ATOM 1482 C C . GLU A 1 198 ? 54.390 -5.762 98.347 1.00 46.56 198 GLU A C 1
ATOM 1483 O O . GLU A 1 198 ? 54.701 -5.540 99.511 1.00 41.74 198 GLU A O 1
ATOM 1489 N N . ASP A 1 199 ? 53.223 -6.302 98.008 1.00 45.98 199 ASP A N 1
ATOM 1490 C CA . ASP A 1 199 ? 52.303 -6.741 99.037 1.00 46.77 199 ASP A CA 1
ATOM 1491 C C . ASP A 1 199 ? 52.685 -8.254 99.103 1.00 48.20 199 ASP A C 1
ATOM 1492 O O . ASP A 1 199 ? 53.460 -8.725 98.268 1.00 44.41 199 ASP A O 1
ATOM 1497 N N . ASP A 1 200 ? 52.183 -9.003 100.083 1.00 49.50 200 ASP A N 1
ATOM 1498 C CA . ASP A 1 200 ? 52.474 -10.446 100.228 1.00 51.75 200 ASP A CA 1
ATOM 1499 C C . ASP A 1 200 ? 52.085 -11.296 99.001 1.00 53.27 200 ASP A C 1
ATOM 1500 O O . ASP A 1 200 ? 52.774 -12.261 98.631 1.00 53.87 200 ASP A O 1
ATOM 1505 N N . SER A 1 201 ? 50.953 -10.959 98.389 1.00 54.77 201 SER A N 1
ATOM 1506 C CA . SER A 1 201 ? 50.516 -11.631 97.171 1.00 54.64 201 SER A CA 1
ATOM 1507 C C . SER A 1 201 ? 51.629 -11.543 96.088 1.00 55.00 201 SER A C 1
ATOM 1508 O O . SER A 1 201 ? 52.028 -12.541 95.483 1.00 61.34 201 SER A O 1
ATOM 1511 N N . GLU A 1 202 ? 52.131 -10.330 95.867 1.00 56.97 202 GLU A N 1
ATOM 1512 C CA . GLU A 1 202 ? 53.156 -10.061 94.872 1.00 49.88 202 GLU A CA 1
ATOM 1513 C C . GLU A 1 202 ? 54.499 -10.683 95.181 1.00 51.89 202 GLU A C 1
ATOM 1514 O O . GLU A 1 202 ? 55.217 -11.081 94.260 1.00 53.31 202 GLU A O 1
ATOM 1520 N N . LYS A 1 203 ? 54.850 -10.769 96.465 1.00 53.06 203 LYS A N 1
ATOM 1521 C CA . LYS A 1 203 ? 56.127 -11.358 96.882 1.00 52.08 203 LYS A CA 1
ATOM 1522 C C . LYS A 1 203 ? 56.158 -12.759 96.294 1.00 48.75 203 LYS A C 1
ATOM 1523 O O . LYS A 1 203 ? 57.193 -13.219 95.789 1.00 46.40 203 LYS A O 1
ATOM 1529 N N . GLY A 1 204 ? 54.993 -13.418 96.363 1.00 50.42 204 GLY A N 1
ATOM 1530 C CA . GLY A 1 204 ? 54.807 -14.765 95.814 1.00 44.91 204 GLY A CA 1
ATOM 1531 C C . GLY A 1 204 ? 55.114 -14.808 94.321 1.00 49.42 204 GLY A C 1
ATOM 1532 O O . GLY A 1 204 ? 56.010 -15.548 93.852 1.00 49.93 204 GLY A O 1
ATOM 1533 N N . SER A 1 205 ? 54.379 -14.002 93.558 1.00 45.85 205 SER A N 1
ATOM 1534 C CA . SER A 1 205 ? 54.644 -13.897 92.124 1.00 45.11 205 SER A CA 1
ATOM 1535 C C . SER A 1 205 ? 56.057 -13.399 91.728 1.00 46.69 205 SER A C 1
ATOM 1536 O O . SER A 1 205 ? 56.442 -13.614 90.572 1.00 45.26 205 SER A O 1
ATOM 1539 N N . ASN A 1 206 ? 56.815 -12.730 92.620 1.00 42.05 206 ASN A N 1
ATOM 1540 C CA . ASN A 1 206 ? 58.139 -12.227 92.209 1.00 41.61 206 ASN A CA 1
ATOM 1541 C C . ASN A 1 206 ? 59.287 -13.190 92.441 1.00 45.18 206 ASN A C 1
ATOM 1542 O O . ASN A 1 206 ? 60.414 -12.977 91.960 1.00 52.11 206 ASN A O 1
ATOM 1547 N N . ALA A 1 207 ? 59.001 -14.274 93.136 1.00 45.59 207 ALA A N 1
ATOM 1548 C CA . ALA A 1 207 ? 60.031 -15.231 93.525 1.00 39.06 207 ALA A CA 1
ATOM 1549 C C . ALA A 1 207 ? 61.030 -15.761 92.502 1.00 39.37 207 ALA A C 1
ATOM 1550 O O . ALA A 1 207 ? 62.148 -16.118 92.870 1.00 44.81 207 ALA A O 1
ATOM 1552 N N . LEU A 1 208 ? 60.673 -15.847 91.230 1.00 38.99 208 LEU A N 1
ATOM 1553 C CA . LEU A 1 208 ? 61.646 -16.330 90.243 1.00 39.29 208 LEU A CA 1
ATOM 1554 C C . LEU A 1 208 ? 62.484 -15.223 89.614 1.00 40.04 208 LEU A C 1
ATOM 1555 O O . LEU A 1 208 ? 63.526 -15.517 89.019 1.00 38.68 208 LEU A O 1
ATOM 1560 N N . LEU A 1 209 ? 62.045 -13.962 89.727 1.00 41.42 209 LEU A N 1
ATOM 1561 C CA . LEU A 1 209 ? 62.787 -12.855 89.104 1.00 38.71 209 LEU A CA 1
ATOM 1562 C C . LEU A 1 209 ? 64.254 -12.764 89.494 1.00 34.68 209 LEU A C 1
ATOM 1563 O O . LEU A 1 209 ? 65.100 -12.598 88.629 1.00 34.43 209 LEU A O 1
ATOM 1568 N N . ALA A 1 210 ? 64.559 -12.868 90.785 1.00 37.40 210 ALA A N 1
ATOM 1569 C CA . ALA A 1 210 ? 65.964 -12.802 91.244 1.00 42.38 210 ALA A CA 1
ATOM 1570 C C . ALA A 1 210 ? 66.819 -13.891 90.621 1.00 43.99 210 ALA A C 1
ATOM 1571 O O . ALA A 1 210 ? 68.040 -13.814 90.625 1.00 44.31 210 ALA A O 1
ATOM 1573 N N . ARG A 1 211 ? 66.176 -14.904 90.061 1.00 49.22 211 ARG A N 1
ATOM 1574 C CA . ARG A 1 211 ? 66.924 -15.994 89.485 1.00 51.87 211 ARG A CA 1
ATOM 1575 C C . ARG A 1 211 ? 67.402 -15.634 88.123 1.00 46.39 211 ARG A C 1
ATOM 1576 O O . ARG A 1 211 ? 68.424 -16.138 87.646 1.00 49.14 211 ARG A O 1
ATOM 1584 N N . ALA A 1 212 ? 66.667 -14.746 87.489 1.00 41.87 212 ALA A N 1
ATOM 1585 C CA . ALA A 1 212 ? 67.009 -14.349 86.124 1.00 42.55 212 ALA A CA 1
ATOM 1586 C C . ALA A 1 212 ? 67.607 -12.968 86.008 1.00 40.94 212 ALA A C 1
ATOM 1587 O O . ALA A 1 212 ? 68.437 -12.757 85.146 1.00 47.21 212 ALA A O 1
ATOM 1589 N N . TRP A 1 213 ? 67.193 -12.033 86.868 1.00 40.25 213 TRP A N 1
ATOM 1590 C CA . TRP A 1 213 ? 67.717 -10.666 86.780 1.00 41.16 213 TRP A CA 1
ATOM 1591 C C . TRP A 1 213 ? 68.413 -10.107 88.002 1.00 35.33 213 TRP A C 1
ATOM 1592 O O . TRP A 1 213 ? 68.117 -10.499 89.114 1.00 39.26 213 TRP A O 1
ATOM 1603 N N . SER A 1 214 ? 69.344 -9.189 87.767 1.00 35.72 214 SER A N 1
ATOM 1604 C CA . SER A 1 214 ? 70.054 -8.488 88.852 1.00 38.00 214 SER A CA 1
ATOM 1605 C C . SER A 1 214 ? 69.887 -6.978 88.604 1.00 35.40 214 SER A C 1
ATOM 1606 O O . SER A 1 214 ? 70.658 -6.357 87.861 1.00 36.89 214 SER A O 1
ATOM 1609 N N . PRO A 1 215 ? 68.854 -6.388 89.184 1.00 32.48 215 PRO A N 1
ATOM 1610 C CA . PRO A 1 215 ? 68.587 -4.939 89.017 1.00 36.97 215 PRO A CA 1
ATOM 1611 C C . PRO A 1 215 ? 69.751 -4.105 89.545 1.00 40.03 215 PRO A C 1
ATOM 1612 O O . PRO A 1 215 ? 70.520 -4.605 90.381 1.00 44.49 215 PRO A O 1
ATOM 1616 N N . GLY A 1 216 ? 69.901 -2.855 89.069 1.00 38.11 216 GLY A N 1
ATOM 1617 C CA . GLY A 1 216 ? 71.003 -2.032 89.551 1.00 29.38 216 GLY A CA 1
ATOM 1618 C C . GLY A 1 216 ? 72.057 -1.669 88.515 1.00 36.26 216 GLY A C 1
ATOM 1619 O O . GLY A 1 216 ? 72.262 -2.349 87.494 1.00 34.65 216 GLY A O 1
ATOM 1620 N N . TRP A 1 217 ? 72.810 -0.626 88.813 1.00 32.81 217 TRP A N 1
ATOM 1621 C CA . TRP A 1 217 ? 73.768 -0.143 87.824 1.00 39.09 217 TRP A CA 1
ATOM 1622 C C . TRP A 1 217 ? 75.009 -1.041 87.656 1.00 32.97 217 TRP A C 1
ATOM 1623 O O . TRP A 1 217 ? 75.566 -1.160 86.591 1.00 34.23 217 TRP A O 1
ATOM 1634 N N . SER A 1 218 ? 75.442 -1.637 88.744 1.00 40.91 218 SER A N 1
ATOM 1635 C CA . SER A 1 218 ? 76.604 -2.499 88.772 1.00 42.20 218 SER A CA 1
ATOM 1636 C C . SER A 1 218 ? 76.394 -3.669 87.832 1.00 39.53 218 SER A C 1
ATOM 1637 O O . SER A 1 218 ? 77.259 -3.982 87.047 1.00 39.50 218 SER A O 1
ATOM 1640 N N . ASN A 1 219 ? 75.225 -4.292 87.907 1.00 40.58 219 ASN A N 1
ATOM 1641 C CA . ASN A 1 219 ? 74.869 -5.410 87.044 1.00 37.34 219 ASN A CA 1
ATOM 1642 C C . ASN A 1 219 ? 74.529 -4.970 85.640 1.00 38.29 219 ASN A C 1
ATOM 1643 O O . ASN A 1 219 ? 74.616 -5.731 84.698 1.00 45.75 219 ASN A O 1
ATOM 1648 N N . GLY A 1 220 ? 74.106 -3.737 85.490 1.00 37.68 220 GLY A N 1
ATOM 1649 C CA . GLY A 1 220 ? 73.799 -3.276 84.166 1.00 32.90 220 GLY A CA 1
ATOM 1650 C C . GLY A 1 220 ? 75.105 -3.125 83.439 1.00 30.64 220 GLY A C 1
ATOM 1651 O O . GLY A 1 220 ? 75.196 -3.421 82.255 1.00 36.54 220 GLY A O 1
ATOM 1652 N N . ASP A 1 221 ? 76.118 -2.654 84.152 1.00 36.52 221 ASP A N 1
ATOM 1653 C CA . ASP A 1 221 ? 77.443 -2.488 83.554 1.00 43.53 221 ASP A CA 1
ATOM 1654 C C . ASP A 1 221 ? 77.935 -3.822 83.080 1.00 39.65 221 ASP A C 1
ATOM 1655 O O . ASP A 1 221 ? 78.493 -3.949 82.001 1.00 42.43 221 ASP A O 1
ATOM 1660 N N . LYS A 1 222 ? 77.737 -4.804 83.933 1.00 37.02 222 LYS A N 1
ATOM 1661 C CA . LYS A 1 222 ? 78.124 -6.159 83.662 1.00 43.60 222 LYS A CA 1
ATOM 1662 C C . LYS A 1 222 ? 77.430 -6.635 82.381 1.00 42.58 222 LYS A C 1
ATOM 1663 O O . LYS A 1 222 ? 78.081 -7.220 81.498 1.00 42.04 222 LYS A O 1
ATOM 1669 N N . ALA A 1 223 ? 76.138 -6.338 82.239 1.00 40.28 223 ALA A N 1
ATOM 1670 C CA . ALA A 1 223 ? 75.389 -6.793 81.061 1.00 39.11 223 ALA A CA 1
ATOM 1671 C C . ALA A 1 223 ? 75.865 -6.114 79.816 1.00 40.14 223 ALA A C 1
ATOM 1672 O O . ALA A 1 223 ? 75.965 -6.738 78.762 1.00 41.82 223 ALA A O 1
ATOM 1674 N N . LEU A 1 224 ? 76.124 -4.817 79.911 1.00 39.24 224 LEU A N 1
ATOM 1675 C CA . LEU A 1 224 ? 76.633 -4.103 78.755 1.00 41.06 224 LEU A CA 1
ATOM 1676 C C . LEU A 1 224 ? 77.950 -4.772 78.309 1.00 45.13 224 LEU A C 1
ATOM 1677 O O . LEU A 1 224 ? 78.137 -5.072 77.124 1.00 45.09 224 LEU A O 1
ATOM 1682 N N . THR A 1 225 ? 78.861 -5.027 79.253 1.00 47.15 225 THR A N 1
ATOM 1683 C CA . THR A 1 225 ? 80.159 -5.661 78.948 1.00 48.07 225 THR A CA 1
ATOM 1684 C C . THR A 1 225 ? 79.981 -7.009 78.238 1.00 45.40 225 THR A C 1
ATOM 1685 O O . THR A 1 225 ? 80.540 -7.254 77.175 1.00 39.94 225 THR A O 1
ATOM 1689 N N . THR A 1 226 ? 79.245 -7.914 78.858 1.00 41.06 226 THR A N 1
ATOM 1690 C CA . THR A 1 226 ? 78.889 -9.200 78.335 1.00 40.58 226 THR A CA 1
ATOM 1691 C C . THR A 1 226 ? 78.401 -9.125 76.907 1.00 41.45 226 THR A C 1
ATOM 1692 O O . THR A 1 226 ? 78.857 -9.889 76.024 1.00 52.05 226 THR A O 1
ATOM 1696 N N . PHE A 1 227 ? 77.463 -8.215 76.694 1.00 38.92 227 PHE A N 1
ATOM 1697 C CA . PHE A 1 227 ? 76.854 -8.038 75.370 1.00 36.14 227 PHE A CA 1
ATOM 1698 C C . PHE A 1 227 ? 77.849 -7.587 74.312 1.00 42.61 227 PHE A C 1
ATOM 1699 O O . PHE A 1 227 ? 77.960 -8.178 73.242 1.00 49.98 227 PHE A O 1
ATOM 1707 N N . ILE A 1 228 ? 78.587 -6.543 74.606 1.00 44.06 228 ILE A N 1
ATOM 1708 C CA . ILE A 1 228 ? 79.523 -6.044 73.632 1.00 48.44 228 ILE A CA 1
ATOM 1709 C C . ILE A 1 228 ? 80.621 -7.021 73.310 1.00 44.89 228 ILE A C 1
ATOM 1710 O O . ILE A 1 228 ? 81.090 -7.092 72.197 1.00 47.95 228 ILE A O 1
ATOM 1715 N N . ASN A 1 229 ? 81.029 -7.794 74.287 1.00 48.52 229 ASN A N 1
ATOM 1716 C CA . ASN A 1 229 ? 82.114 -8.712 74.047 1.00 51.37 229 ASN A CA 1
ATOM 1717 C C . ASN A 1 229 ? 81.625 -10.065 73.620 1.00 52.76 229 ASN A C 1
ATOM 1718 O O . ASN A 1 229 ? 82.389 -10.998 73.501 1.00 56.06 229 ASN A O 1
ATOM 1723 N N . GLY A 1 230 ? 80.336 -10.205 73.403 1.00 55.41 230 GLY A N 1
ATOM 1724 C CA . GLY A 1 230 ? 79.877 -11.512 72.995 1.00 50.74 230 GLY A CA 1
ATOM 1725 C C . GLY A 1 230 ? 78.947 -11.390 71.838 1.00 44.25 230 GLY A C 1
ATOM 1726 O O . GLY A 1 230 ? 79.369 -11.135 70.716 1.00 49.40 230 GLY A O 1
ATOM 1727 N N . PRO A 1 231 ? 77.650 -11.532 72.113 1.00 40.42 231 PRO A N 1
ATOM 1728 C CA . PRO A 1 231 ? 76.523 -11.461 71.182 1.00 37.19 231 PRO A CA 1
ATOM 1729 C C . PRO A 1 231 ? 76.459 -10.287 70.229 1.00 39.08 231 PRO A C 1
ATOM 1730 O O . PRO A 1 231 ? 75.823 -10.405 69.187 1.00 43.57 231 PRO A O 1
ATOM 1734 N N . LEU A 1 232 ? 77.060 -9.139 70.545 1.00 35.75 232 LEU A N 1
ATOM 1735 C CA . LEU A 1 232 ? 76.876 -8.053 69.591 1.00 38.12 232 LEU A CA 1
ATOM 1736 C C . LEU A 1 232 ? 77.337 -8.424 68.186 1.00 39.75 232 LEU A C 1
ATOM 1737 O O . LEU A 1 232 ? 76.760 -7.976 67.205 1.00 37.26 232 LEU A O 1
ATOM 1742 N N . LEU A 1 233 ? 78.387 -9.240 68.085 1.00 44.64 233 LEU A N 1
ATOM 1743 C CA . LEU A 1 233 ? 78.907 -9.657 66.781 1.00 41.75 233 LEU A CA 1
ATOM 1744 C C . LEU A 1 233 ? 77.829 -10.316 65.916 1.00 41.33 233 LEU A C 1
ATOM 1745 O O . LEU A 1 233 ? 77.774 -10.126 64.716 1.00 38.29 233 LEU A O 1
ATOM 1750 N N . GLU A 1 234 ? 76.960 -11.099 66.537 1.00 49.26 234 GLU A N 1
ATOM 1751 C CA . GLU A 1 234 ? 75.912 -11.774 65.799 1.00 50.78 234 GLU A CA 1
ATOM 1752 C C . GLU A 1 234 ? 74.568 -11.174 66.050 1.00 51.15 234 GLU A C 1
ATOM 1753 O O . GLU A 1 234 ? 73.548 -11.827 65.832 1.00 57.97 234 GLU A O 1
ATOM 1759 N N . TYR A 1 235 ? 74.546 -9.930 66.508 1.00 51.29 235 TYR A N 1
ATOM 1760 C CA . TYR A 1 235 ? 73.285 -9.290 66.816 1.00 46.61 235 TYR A CA 1
ATOM 1761 C C . TYR A 1 235 ? 72.362 -9.293 65.611 1.00 45.52 235 TYR A C 1
ATOM 1762 O O . TYR A 1 235 ? 71.179 -9.547 65.733 1.00 44.58 235 TYR A O 1
ATOM 1771 N N . SER A 1 236 ? 72.929 -8.995 64.457 1.00 46.38 236 SER A N 1
ATOM 1772 C CA . SER A 1 236 ? 72.187 -8.927 63.222 1.00 53.65 236 SER A CA 1
ATOM 1773 C C . SER A 1 236 ? 71.690 -10.243 62.694 1.00 59.17 236 SER A C 1
ATOM 1774 O O . SER A 1 236 ? 70.510 -10.338 62.352 1.00 59.48 236 SER A O 1
ATOM 1777 N N . LYS A 1 237 ? 72.557 -11.258 62.617 1.00 61.60 237 LYS A N 1
ATOM 1778 C CA . LYS A 1 237 ? 72.104 -12.542 62.095 1.00 65.12 237 LYS A CA 1
ATOM 1779 C C . LYS A 1 237 ? 71.345 -13.352 63.131 1.00 64.54 237 LYS A C 1
ATOM 1780 O O . LYS A 1 237 ? 70.944 -14.472 62.880 1.00 65.46 237 LYS A O 1
ATOM 1786 N N . ASN A 1 238 ? 71.067 -12.750 64.277 1.00 66.29 238 ASN A N 1
ATOM 1787 C CA . ASN A 1 238 ? 70.379 -13.480 65.310 1.00 67.50 238 ASN A CA 1
ATOM 1788 C C . ASN A 1 238 ? 69.024 -12.950 65.715 1.00 68.57 238 ASN A C 1
ATOM 1789 O O . ASN A 1 238 ? 68.411 -13.509 66.613 1.00 70.93 238 ASN A O 1
ATOM 1794 N N . ARG A 1 239 ? 68.525 -11.887 65.091 1.00 72.20 239 ARG A N 1
ATOM 1795 C CA . ARG A 1 239 ? 67.245 -11.328 65.538 1.00 82.93 239 ARG A CA 1
ATOM 1796 C C . ARG A 1 239 ? 65.946 -12.031 65.197 1.00 82.29 239 ARG A C 1
ATOM 1797 O O . ARG A 1 239 ? 64.885 -11.650 65.689 1.00 81.34 239 ARG A O 1
ATOM 1805 N N . ARG A 1 240 ? 65.991 -13.007 64.304 1.00 81.98 240 ARG A N 1
ATOM 1806 C CA . ARG A 1 240 ? 64.778 -13.758 64.076 1.00 80.50 240 ARG A CA 1
ATOM 1807 C C . ARG A 1 240 ? 64.766 -14.807 65.196 1.00 76.28 240 ARG A C 1
ATOM 1808 O O . ARG A 1 240 ? 63.978 -15.727 65.180 1.00 78.16 240 ARG A O 1
ATOM 1816 N N . LYS A 1 241 ? 65.610 -14.672 66.208 1.00 74.22 241 LYS A N 1
ATOM 1817 C CA . LYS A 1 241 ? 65.602 -15.640 67.297 1.00 77.04 241 LYS A CA 1
ATOM 1818 C C . LYS A 1 241 ? 64.628 -15.127 68.377 1.00 77.77 241 LYS A C 1
ATOM 1819 O O . LYS A 1 241 ? 64.767 -14.033 68.918 1.00 81.62 241 LYS A O 1
ATOM 1825 N N . ALA A 1 242 ? 63.608 -15.928 68.656 1.00 77.45 242 ALA A N 1
ATOM 1826 C CA . ALA A 1 242 ? 62.581 -15.545 69.601 1.00 69.12 242 ALA A CA 1
ATOM 1827 C C . ALA A 1 242 ? 62.896 -15.623 71.089 1.00 69.07 242 ALA A C 1
ATOM 1828 O O . ALA A 1 242 ? 62.464 -14.764 71.816 1.00 73.30 242 ALA A O 1
ATOM 1830 N N . ASP A 1 243 ? 63.621 -16.627 71.568 1.00 69.69 243 ASP A N 1
ATOM 1831 C CA . ASP A 1 243 ? 63.877 -16.701 73.013 1.00 71.05 243 ASP A CA 1
ATOM 1832 C C . ASP A 1 243 ? 65.336 -17.070 73.329 1.00 73.56 243 ASP A C 1
ATOM 1833 O O . ASP A 1 243 ? 65.619 -17.994 74.102 1.00 72.67 243 ASP A O 1
ATOM 1838 N N . SER A 1 244 ? 66.275 -16.333 72.750 1.00 68.88 244 SER A N 1
ATOM 1839 C CA . SER A 1 244 ? 67.675 -16.644 72.998 1.00 66.73 244 SER A CA 1
ATOM 1840 C C . SER A 1 244 ? 68.492 -15.473 73.542 1.00 64.62 244 SER A C 1
ATOM 1841 O O . SER A 1 244 ? 68.185 -14.308 73.300 1.00 67.96 244 SER A O 1
ATOM 1844 N N . ALA A 1 245 ? 69.539 -15.781 74.281 1.00 59.14 245 ALA A N 1
ATOM 1845 C CA . ALA A 1 245 ? 70.380 -14.730 74.827 1.00 66.22 245 ALA A CA 1
ATOM 1846 C C . ALA A 1 245 ? 71.173 -13.980 73.718 1.00 64.69 245 ALA A C 1
ATOM 1847 O O . ALA A 1 245 ? 72.398 -13.793 73.816 1.00 66.90 245 ALA A O 1
ATOM 1849 N N . THR A 1 246 ? 70.465 -13.513 72.694 1.00 59.53 246 THR A N 1
ATOM 1850 C CA . THR A 1 246 ? 71.114 -12.828 71.591 1.00 62.27 246 THR A CA 1
ATOM 1851 C C . THR A 1 246 ? 71.057 -11.307 71.628 1.00 56.13 246 THR A C 1
ATOM 1852 O O . THR A 1 246 ? 71.668 -10.624 70.797 1.00 58.80 246 THR A O 1
ATOM 1856 N N . THR A 1 247 ? 70.319 -10.767 72.571 1.00 46.27 247 THR A N 1
ATOM 1857 C CA . THR A 1 247 ? 70.229 -9.324 72.648 1.00 44.72 247 THR A CA 1
ATOM 1858 C C . THR A 1 247 ? 70.943 -8.806 73.900 1.00 43.47 247 THR A C 1
ATOM 1859 O O . THR A 1 247 ? 71.574 -9.582 74.615 1.00 41.66 247 THR A O 1
ATOM 1863 N N . SER A 1 248 ? 70.866 -7.509 74.159 1.00 41.82 248 SER A N 1
ATOM 1864 C CA . SER A 1 248 ? 71.574 -6.969 75.296 1.00 40.00 248 SER A CA 1
ATOM 1865 C C . SER A 1 248 ? 70.885 -7.154 76.652 1.00 39.73 248 SER A C 1
ATOM 1866 O O . SER A 1 248 ? 71.546 -7.287 77.672 1.00 40.24 248 SER A O 1
ATOM 1869 N N . PHE A 1 249 ? 69.568 -7.186 76.675 1.00 32.91 249 PHE A N 1
ATOM 1870 C CA . PHE A 1 249 ? 68.860 -7.292 77.950 1.00 34.49 249 PHE A CA 1
ATOM 1871 C C . PHE A 1 249 ? 69.080 -6.061 78.823 1.00 33.58 249 PHE A C 1
ATOM 1872 O O . PHE A 1 249 ? 68.905 -6.095 80.053 1.00 34.28 249 PHE A O 1
ATOM 1880 N N . LEU A 1 250 ? 69.405 -4.951 78.168 1.00 33.93 250 LEU A N 1
ATOM 1881 C CA . LEU A 1 250 ? 69.623 -3.723 78.897 1.00 38.95 250 LEU A CA 1
ATOM 1882 C C . LEU A 1 250 ? 68.334 -2.896 79.135 1.00 41.88 250 LEU A C 1
ATOM 1883 O O . LEU A 1 250 ? 68.368 -2.007 80.001 1.00 40.44 250 LEU A O 1
ATOM 1888 N N . SER A 1 251 ? 67.212 -3.189 78.449 1.00 34.06 251 SER A N 1
ATOM 1889 C CA . SER A 1 251 ? 66.031 -2.320 78.621 1.00 40.81 251 SER A CA 1
ATOM 1890 C C . SER A 1 251 ? 65.573 -1.962 80.066 1.00 41.06 251 SER A C 1
ATOM 1891 O O . SER A 1 251 ? 65.357 -0.787 80.389 1.00 38.00 251 SER A O 1
ATOM 1894 N N . PRO A 1 252 ? 65.446 -2.951 80.955 1.00 40.10 252 PRO A N 1
ATOM 1895 C CA . PRO A 1 252 ? 65.021 -2.611 82.323 1.00 39.04 252 PRO A CA 1
ATOM 1896 C C . PRO A 1 252 ? 66.047 -1.701 82.988 1.00 37.92 252 PRO A C 1
ATOM 1897 O O . PRO A 1 252 ? 65.681 -0.828 83.764 1.00 41.50 252 PRO A O 1
ATOM 1901 N N . HIS A 1 253 ? 67.335 -1.938 82.723 1.00 37.31 253 HIS A N 1
ATOM 1902 C CA . HIS A 1 253 ? 68.393 -1.097 83.281 1.00 29.36 253 HIS A CA 1
ATOM 1903 C C . HIS A 1 253 ? 68.245 0.282 82.602 1.00 31.91 253 HIS A C 1
ATOM 1904 O O . HIS A 1 253 ? 68.268 1.344 83.264 1.00 33.32 253 HIS A O 1
ATOM 1911 N N . LEU A 1 254 ? 68.085 0.287 81.285 1.00 30.38 254 LEU A N 1
ATOM 1912 C CA . LEU A 1 254 ? 67.956 1.566 80.625 1.00 35.14 254 LEU A CA 1
ATOM 1913 C C . LEU A 1 254 ? 66.767 2.379 81.150 1.00 40.21 254 LEU A C 1
ATOM 1914 O O . LEU A 1 254 ? 66.887 3.572 81.430 1.00 39.13 254 LEU A O 1
ATOM 1919 N N . HIS A 1 255 ? 65.630 1.738 81.362 1.00 39.66 255 HIS A N 1
ATOM 1920 C CA . HIS A 1 255 ? 64.485 2.494 81.841 1.00 39.69 255 HIS A CA 1
ATOM 1921 C C . HIS A 1 255 ? 64.731 3.314 83.142 1.00 37.77 255 HIS A C 1
ATOM 1922 O O . HIS A 1 255 ? 64.171 4.385 83.292 1.00 42.57 255 HIS A O 1
ATOM 1929 N N . PHE A 1 256 ? 65.520 2.795 84.081 1.00 36.36 256 PHE A N 1
ATOM 1930 C CA . PHE A 1 256 ? 65.782 3.475 85.339 1.00 26.83 256 PHE A CA 1
ATOM 1931 C C . PHE A 1 256 ? 67.178 4.177 85.325 1.00 31.87 256 PHE A C 1
ATOM 1932 O O . PHE A 1 256 ? 67.765 4.435 86.373 1.00 32.77 256 PHE A O 1
ATOM 1940 N N . GLY A 1 257 ? 67.686 4.516 84.144 1.00 28.66 257 GLY A N 1
ATOM 1941 C CA . GLY A 1 257 ? 68.971 5.162 84.074 1.00 35.97 257 GLY A CA 1
ATOM 1942 C C . GLY A 1 257 ? 70.121 4.464 84.780 1.00 37.23 257 GLY A C 1
ATOM 1943 O O . GLY A 1 257 ? 71.094 5.118 85.168 1.00 43.17 257 GLY A O 1
ATOM 1944 N N . GLU A 1 258 ? 70.047 3.148 84.935 1.00 36.45 258 GLU A N 1
ATOM 1945 C CA . GLU A 1 258 ? 71.120 2.418 85.613 1.00 37.48 258 GLU A CA 1
ATOM 1946 C C . GLU A 1 258 ? 72.367 2.325 84.752 1.00 37.39 258 GLU A C 1
ATOM 1947 O O . GLU A 1 258 ? 73.447 2.055 85.249 1.00 36.61 258 GLU A O 1
ATOM 1953 N N . VAL A 1 259 ? 72.197 2.562 83.458 1.00 35.65 259 VAL A N 1
ATOM 1954 C CA . VAL A 1 259 ? 73.291 2.479 82.526 1.00 40.00 259 VAL A CA 1
ATOM 1955 C C . VAL A 1 259 ? 73.188 3.657 81.605 1.00 38.68 259 VAL A C 1
ATOM 1956 O O . VAL A 1 259 ? 72.121 3.941 81.101 1.00 42.57 259 VAL A O 1
ATOM 1960 N N . SER A 1 260 ? 74.314 4.302 81.347 1.00 41.30 260 SER A N 1
ATOM 1961 C CA . SER A 1 260 ? 74.352 5.461 80.466 1.00 41.14 260 SER A CA 1
ATOM 1962 C C . SER A 1 260 ? 74.372 5.128 78.990 1.00 43.59 260 SER A C 1
ATOM 1963 O O . SER A 1 260 ? 75.315 4.460 78.526 1.00 47.96 260 SER A O 1
ATOM 1966 N N . VAL A 1 261 ? 73.375 5.601 78.235 1.00 42.41 261 VAL A N 1
ATOM 1967 C CA . VAL A 1 261 ? 73.354 5.337 76.793 1.00 43.61 261 VAL A CA 1
ATOM 1968 C C . VAL A 1 261 ? 74.561 5.969 76.141 1.00 45.29 261 VAL A C 1
ATOM 1969 O O . VAL A 1 261 ? 74.987 5.569 75.059 1.00 43.13 261 VAL A O 1
ATOM 1973 N N . ARG A 1 262 ? 75.124 6.966 76.799 1.00 46.64 262 ARG A N 1
ATOM 1974 C CA . ARG A 1 262 ? 76.277 7.604 76.223 1.00 47.15 262 ARG A CA 1
ATOM 1975 C C . ARG A 1 262 ? 77.464 6.665 76.315 1.00 47.00 262 ARG A C 1
ATOM 1976 O O . ARG A 1 262 ? 78.311 6.594 75.409 1.00 42.94 262 ARG A O 1
ATOM 1984 N N . LYS A 1 263 ? 77.516 5.926 77.411 1.00 44.20 263 LYS A N 1
ATOM 1985 C CA . LYS A 1 263 ? 78.577 4.959 77.574 1.00 41.62 263 LYS A CA 1
ATOM 1986 C C . LYS A 1 263 ? 78.332 3.834 76.562 1.00 42.29 263 LYS A C 1
ATOM 1987 O O . LYS A 1 263 ? 79.268 3.369 75.883 1.00 34.71 263 LYS A O 1
ATOM 1993 N N . VAL A 1 264 ? 77.064 3.417 76.446 1.00 40.65 264 VAL A N 1
ATOM 1994 C CA . VAL A 1 264 ? 76.718 2.361 75.510 1.00 44.51 264 VAL A CA 1
ATOM 1995 C C . VAL A 1 264 ? 77.142 2.730 74.093 1.00 48.19 264 VAL A C 1
ATOM 1996 O O . VAL A 1 264 ? 77.736 1.916 73.353 1.00 47.42 264 VAL A O 1
ATOM 2000 N N . PHE A 1 265 ? 76.788 3.953 73.712 1.00 49.98 265 PHE A N 1
ATOM 2001 C CA . PHE A 1 265 ? 77.086 4.471 72.391 1.00 47.16 265 PHE A CA 1
ATOM 2002 C C . PHE A 1 265 ? 78.602 4.519 72.136 1.00 47.99 265 PHE A C 1
ATOM 2003 O O . PHE A 1 265 ? 79.071 4.161 71.049 1.00 49.67 265 PHE A O 1
ATOM 2011 N N . HIS A 1 266 ? 79.357 4.959 73.136 1.00 44.73 266 HIS A N 1
ATOM 2012 C CA . HIS A 1 266 ? 80.815 5.061 73.030 1.00 46.72 266 HIS A CA 1
ATOM 2013 C C . HIS A 1 266 ? 81.440 3.666 72.820 1.00 44.03 266 HIS A C 1
ATOM 2014 O O . HIS A 1 266 ? 82.220 3.461 71.879 1.00 42.32 266 HIS A O 1
ATOM 2021 N N . LEU A 1 267 ? 81.093 2.701 73.671 1.00 46.11 267 LEU A N 1
ATOM 2022 C CA . LEU A 1 267 ? 81.630 1.340 73.509 1.00 43.95 267 LEU A CA 1
ATOM 2023 C C . LEU A 1 267 ? 81.256 0.745 72.132 1.00 45.17 267 LEU A C 1
ATOM 2024 O O . LEU A 1 267 ? 82.094 0.083 71.489 1.00 48.04 267 LEU A O 1
ATOM 2029 N N . VAL A 1 268 ? 80.039 1.017 71.653 1.00 41.69 268 VAL A N 1
ATOM 2030 C CA . VAL A 1 268 ? 79.597 0.450 70.387 1.00 42.51 268 VAL A CA 1
ATOM 2031 C C . VAL A 1 268 ? 80.315 1.149 69.270 1.00 45.76 268 VAL A C 1
ATOM 2032 O O . VAL A 1 268 ? 80.679 0.554 68.257 1.00 51.85 268 VAL A O 1
ATOM 2036 N N . ARG A 1 269 ? 80.513 2.437 69.436 1.00 46.77 269 ARG A N 1
ATOM 2037 C CA . ARG A 1 269 ? 81.223 3.175 68.422 1.00 50.33 269 ARG A CA 1
ATOM 2038 C C . ARG A 1 269 ? 82.720 2.686 68.321 1.00 49.26 269 ARG A C 1
ATOM 2039 O O . ARG A 1 269 ? 83.306 2.639 67.248 1.00 42.16 269 ARG A O 1
ATOM 2047 N N . ILE A 1 270 ? 83.327 2.288 69.425 1.00 47.33 270 ILE A N 1
ATOM 2048 C CA . ILE A 1 270 ? 84.685 1.786 69.326 1.00 47.39 270 ILE A CA 1
ATOM 2049 C C . ILE A 1 270 ? 84.727 0.430 68.624 1.00 48.21 270 ILE A C 1
ATOM 2050 O O . ILE A 1 270 ? 85.622 0.165 67.816 1.00 55.17 270 ILE A O 1
ATOM 2055 N N . LYS A 1 271 ? 83.787 -0.442 68.937 1.00 41.30 271 LYS A N 1
ATOM 2056 C CA . LYS A 1 271 ? 83.776 -1.738 68.293 1.00 42.76 271 LYS A CA 1
ATOM 2057 C C . LYS A 1 271 ? 83.546 -1.521 66.770 1.00 46.07 271 LYS A C 1
ATOM 2058 O O . LYS A 1 271 ? 84.217 -2.120 65.901 1.00 47.92 271 LYS A O 1
ATOM 2064 N N . GLN A 1 272 ? 82.595 -0.668 66.421 1.00 44.08 272 GLN A N 1
ATOM 2065 C CA . GLN A 1 272 ? 82.369 -0.436 65.007 1.00 43.63 272 GLN A CA 1
ATOM 2066 C C . GLN A 1 272 ? 83.678 -0.010 64.264 1.00 44.54 272 GLN A C 1
ATOM 2067 O O . GLN A 1 272 ? 83.975 -0.501 63.191 1.00 45.70 272 GLN A O 1
ATOM 2073 N N . VAL A 1 273 ? 84.464 0.889 64.840 1.00 46.46 273 VAL A N 1
ATOM 2074 C CA . VAL A 1 273 ? 85.676 1.342 64.174 1.00 44.29 273 VAL A CA 1
ATOM 2075 C C . VAL A 1 273 ? 86.624 0.200 63.991 1.00 42.71 273 VAL A C 1
ATOM 2076 O O . VAL A 1 273 ? 87.166 0.037 62.912 1.00 48.59 273 VAL A O 1
ATOM 2080 N N . ALA A 1 274 ? 86.805 -0.607 65.023 1.00 42.80 274 ALA A N 1
ATOM 2081 C CA . ALA A 1 274 ? 87.670 -1.800 64.945 1.00 41.98 274 ALA A CA 1
ATOM 2082 C C . ALA A 1 274 ? 87.185 -2.818 63.934 1.00 42.88 274 ALA A C 1
ATOM 2083 O O . ALA A 1 274 ? 88.012 -3.454 63.290 1.00 45.72 274 ALA A O 1
ATOM 2085 N N . TRP A 1 275 ? 85.864 -2.968 63.780 1.00 42.99 275 TRP A N 1
ATOM 2086 C CA . TRP A 1 275 ? 85.342 -3.940 62.825 1.00 43.75 275 TRP A CA 1
ATOM 2087 C C . TRP A 1 275 ? 85.355 -3.389 61.407 1.00 48.51 275 TRP A C 1
ATOM 2088 O O . TRP A 1 275 ? 85.440 -4.148 60.439 1.00 50.48 275 TRP A O 1
ATOM 2099 N N . ALA A 1 276 ? 85.253 -2.081 61.254 1.00 48.90 276 ALA A N 1
ATOM 2100 C CA . ALA A 1 276 ? 85.294 -1.524 59.909 1.00 51.44 276 ALA A CA 1
ATOM 2101 C C . ALA A 1 276 ? 86.712 -1.788 59.440 1.00 52.20 276 ALA A C 1
ATOM 2102 O O . ALA A 1 276 ? 86.953 -2.307 58.353 1.00 53.01 276 ALA A O 1
ATOM 2104 N N . ASN A 1 277 ? 87.653 -1.432 60.292 1.00 56.11 277 ASN A N 1
ATOM 2105 C CA . ASN A 1 277 ? 89.056 -1.628 59.987 1.00 63.88 277 ASN A CA 1
ATOM 2106 C C . ASN A 1 277 ? 89.320 -3.080 59.531 1.00 65.50 277 ASN A C 1
ATOM 2107 O O . ASN A 1 277 ? 89.905 -3.314 58.464 1.00 64.21 277 ASN A O 1
ATOM 2112 N N . GLU A 1 278 ? 88.885 -4.044 60.340 1.00 65.05 278 GLU A N 1
ATOM 2113 C CA . GLU A 1 278 ? 89.061 -5.461 60.027 1.00 64.41 278 GLU A CA 1
ATOM 2114 C C . GLU A 1 278 ? 88.281 -5.871 58.766 1.00 62.29 278 GLU A C 1
ATOM 2115 O O . GLU A 1 278 ? 88.526 -6.926 58.189 1.00 67.84 278 GLU A O 1
ATOM 2121 N N . GLY A 1 279 ? 87.350 -5.047 58.317 1.00 61.07 279 GLY A N 1
ATOM 2122 C CA . GLY A 1 279 ? 86.550 -5.463 57.178 1.00 63.95 279 GLY A CA 1
ATOM 2123 C C . GLY A 1 279 ? 85.642 -6.654 57.547 1.00 65.35 279 GLY A C 1
ATOM 2124 O O . GLY A 1 279 ? 85.393 -7.550 56.738 1.00 69.99 279 GLY A O 1
ATOM 2125 N N . ASN A 1 280 ? 85.175 -6.694 58.792 1.00 62.79 280 ASN A N 1
ATOM 2126 C CA . ASN A 1 280 ? 84.262 -7.740 59.277 1.00 56.94 280 ASN A CA 1
ATOM 2127 C C . ASN A 1 280 ? 82.835 -7.234 58.976 1.00 55.75 280 ASN A C 1
ATOM 2128 O O . ASN A 1 280 ? 82.300 -6.401 59.701 1.00 52.32 280 ASN A O 1
ATOM 2133 N N . GLU A 1 281 ? 82.233 -7.724 57.896 1.00 59.98 281 GLU A N 1
ATOM 2134 C CA . GLU A 1 281 ? 80.911 -7.262 57.465 1.00 60.11 281 GLU A CA 1
ATOM 2135 C C . GLU A 1 281 ? 79.766 -7.577 58.391 1.00 59.09 281 GLU A C 1
ATOM 2136 O O . GLU A 1 281 ? 78.835 -6.793 58.497 1.00 56.64 281 GLU A O 1
ATOM 2142 N N . ALA A 1 282 ? 79.818 -8.740 59.032 1.00 54.49 282 ALA A N 1
ATOM 2143 C CA . ALA A 1 282 ? 78.756 -9.148 59.923 1.00 49.83 282 ALA A CA 1
ATOM 2144 C C . ALA A 1 282 ? 78.731 -8.154 61.042 1.00 51.08 282 ALA A C 1
ATOM 2145 O O . ALA A 1 282 ? 77.670 -7.639 61.378 1.00 54.85 282 ALA A O 1
ATOM 2147 N N . GLY A 1 283 ? 79.917 -7.883 61.600 1.00 51.39 283 GLY A N 1
ATOM 2148 C CA . GLY A 1 283 ? 80.073 -6.930 62.692 1.00 45.35 283 GLY A CA 1
ATOM 2149 C C . GLY A 1 283 ? 79.486 -5.556 62.419 1.00 48.33 283 GLY A C 1
ATOM 2150 O O . GLY A 1 283 ? 78.697 -5.012 63.222 1.00 49.50 283 GLY A O 1
ATOM 2151 N N . GLU A 1 284 ? 79.837 -4.989 61.276 1.00 45.28 284 GLU A N 1
ATOM 2152 C CA . GLU A 1 284 ? 79.334 -3.674 60.936 1.00 51.78 284 GLU A CA 1
ATOM 2153 C C . GLU A 1 284 ? 77.813 -3.697 60.901 1.00 50.53 284 GLU A C 1
ATOM 2154 O O . GLU A 1 284 ? 77.147 -2.866 61.531 1.00 53.68 284 GLU A O 1
ATOM 2160 N N . GLU A 1 285 ? 77.266 -4.676 60.192 1.00 48.82 285 GLU A N 1
ATOM 2161 C CA . GLU A 1 285 ? 75.827 -4.814 60.062 1.00 48.52 285 GLU A CA 1
ATOM 2162 C C . GLU A 1 285 ? 75.149 -4.946 61.415 1.00 48.62 285 GLU A C 1
ATOM 2163 O O . GLU A 1 285 ? 74.147 -4.272 61.669 1.00 48.04 285 GLU A O 1
ATOM 2169 N N . SER A 1 286 ? 75.701 -5.794 62.288 1.00 42.52 286 SER A N 1
ATOM 2170 C CA . SER A 1 286 ? 75.163 -5.949 63.632 1.00 43.68 286 SER A CA 1
ATOM 2171 C C . SER A 1 286 ? 75.263 -4.629 64.411 1.00 41.11 286 SER A C 1
ATOM 2172 O O . SER A 1 286 ? 74.389 -4.297 65.171 1.00 40.03 286 SER A O 1
ATOM 2175 N N . VAL A 1 287 ? 76.358 -3.907 64.231 1.00 45.66 287 VAL A N 1
ATOM 2176 C CA . VAL A 1 287 ? 76.565 -2.649 64.908 1.00 45.95 287 VAL A CA 1
ATOM 2177 C C . VAL A 1 287 ? 75.508 -1.686 64.417 1.00 45.34 287 VAL A C 1
ATOM 2178 O O . VAL A 1 287 ? 74.916 -0.936 65.184 1.00 46.38 287 VAL A O 1
ATOM 2182 N N . ASN A 1 288 ? 75.256 -1.704 63.127 1.00 43.06 288 ASN A N 1
ATOM 2183 C CA . ASN A 1 288 ? 74.246 -0.795 62.610 1.00 44.98 288 ASN A CA 1
ATOM 2184 C C . ASN A 1 288 ? 72.858 -1.070 63.156 1.00 44.39 288 ASN A C 1
ATOM 2185 O O . ASN A 1 288 ? 72.164 -0.138 63.506 1.00 45.08 288 ASN A O 1
ATOM 2190 N N . LEU A 1 289 ? 72.437 -2.339 63.197 1.00 46.05 289 LEU A N 1
ATOM 2191 C CA . LEU A 1 289 ? 71.110 -2.682 63.703 1.00 44.80 289 LEU A CA 1
ATOM 2192 C C . LEU A 1 289 ? 71.009 -2.381 65.225 1.00 45.42 289 LEU A C 1
ATOM 2193 O O . LEU A 1 289 ? 70.011 -1.826 65.725 1.00 42.49 289 LEU A O 1
ATOM 2198 N N . PHE A 1 290 ? 72.059 -2.702 65.974 1.00 44.26 290 PHE A N 1
ATOM 2199 C CA . PHE A 1 290 ? 72.011 -2.392 67.386 1.00 42.23 290 PHE A CA 1
ATOM 2200 C C . PHE A 1 290 ? 71.920 -0.881 67.639 1.00 42.93 290 PHE A C 1
ATOM 2201 O O . PHE A 1 290 ? 71.195 -0.446 68.532 1.00 44.23 290 PHE A O 1
ATOM 2209 N N . LEU A 1 291 ? 72.655 -0.081 66.869 1.00 44.94 291 LEU A N 1
ATOM 2210 C CA . LEU A 1 291 ? 72.598 1.361 67.020 1.00 38.59 291 LEU A CA 1
ATOM 2211 C C . LEU A 1 291 ? 71.216 1.851 66.613 1.00 37.06 291 LEU A C 1
ATOM 2212 O O . LEU A 1 291 ? 70.708 2.856 67.118 1.00 37.55 291 LEU A O 1
ATOM 2217 N N . LYS A 1 292 ? 70.579 1.152 65.693 1.00 37.85 292 LYS A N 1
ATOM 2218 C CA . LYS A 1 292 ? 69.220 1.564 65.324 1.00 40.16 292 LYS A CA 1
ATOM 2219 C C . LYS A 1 292 ? 68.305 1.295 66.527 1.00 40.13 292 LYS A C 1
ATOM 2220 O O . LYS A 1 292 ? 67.292 1.964 66.729 1.00 40.88 292 LYS A O 1
ATOM 2226 N N . SER A 1 293 ? 68.667 0.304 67.330 1.00 37.60 293 SER A N 1
ATOM 2227 C CA . SER A 1 293 ? 67.867 0.006 68.497 1.00 39.88 293 SER A CA 1
ATOM 2228 C C . SER A 1 293 ? 67.997 1.104 69.516 1.00 41.59 293 SER A C 1
ATOM 2229 O O . SER A 1 293 ? 66.992 1.520 70.104 1.00 41.62 293 SER A O 1
ATOM 2232 N N . ILE A 1 294 ? 69.232 1.542 69.765 1.00 42.53 294 ILE A N 1
ATOM 2233 C CA . ILE A 1 294 ? 69.459 2.638 70.712 1.00 35.71 294 ILE A CA 1
ATOM 2234 C C . ILE A 1 294 ? 68.742 3.869 70.091 1.00 40.78 294 ILE A C 1
ATOM 2235 O O . ILE A 1 294 ? 68.097 4.637 70.790 1.00 39.10 294 ILE A O 1
ATOM 2240 N N . GLY A 1 295 ? 68.840 4.008 68.766 1.00 39.88 295 GLY A N 1
ATOM 2241 C CA . GLY A 1 295 ? 68.210 5.107 68.073 1.00 39.70 295 GLY A CA 1
ATOM 2242 C C . GLY A 1 295 ? 66.723 5.172 68.335 1.00 43.25 295 GLY A C 1
ATOM 2243 O O . GLY A 1 295 ? 66.207 6.260 68.591 1.00 44.29 295 GLY A O 1
ATOM 2244 N N . LEU A 1 296 ? 66.035 4.023 68.280 1.00 42.04 296 LEU A N 1
ATOM 2245 C CA . LEU A 1 296 ? 64.597 3.980 68.524 1.00 38.69 296 LEU A CA 1
ATOM 2246 C C . LEU A 1 296 ? 64.238 4.417 69.922 1.00 36.85 296 LEU A C 1
ATOM 2247 O O . LEU A 1 296 ? 63.204 5.031 70.129 1.00 41.30 296 LEU A O 1
ATOM 2252 N N . ARG A 1 297 ? 65.067 4.093 70.898 1.00 38.30 297 ARG A N 1
ATOM 2253 C CA . ARG A 1 297 ? 64.751 4.518 72.249 1.00 38.28 297 ARG A CA 1
ATOM 2254 C C . ARG A 1 297 ? 64.899 6.059 72.291 1.00 42.97 297 ARG A C 1
ATOM 2255 O O . ARG A 1 297 ? 64.014 6.746 72.806 1.00 40.79 297 ARG A O 1
ATOM 2263 N N . GLU A 1 298 ? 66.006 6.591 71.751 1.00 44.52 298 GLU A N 1
ATOM 2264 C CA . GLU A 1 298 ? 66.210 8.046 71.695 1.00 45.54 298 GLU A CA 1
ATOM 2265 C C . GLU A 1 298 ? 64.999 8.666 70.984 1.00 42.62 298 GLU A C 1
ATOM 2266 O O . GLU A 1 298 ? 64.497 9.678 71.408 1.00 41.83 298 GLU A O 1
ATOM 2272 N N . TYR A 1 299 ? 64.512 8.041 69.922 1.00 41.13 299 TYR A N 1
ATOM 2273 C CA . TYR A 1 299 ? 63.366 8.582 69.199 1.00 44.45 299 TYR A CA 1
ATOM 2274 C C . TYR A 1 299 ? 62.054 8.548 69.998 1.00 49.46 299 TYR A C 1
ATOM 2275 O O . TYR A 1 299 ? 61.145 9.342 69.745 1.00 50.17 299 TYR A O 1
ATOM 2284 N N . SER A 1 300 ? 61.926 7.636 70.952 1.00 47.96 300 SER A N 1
ATOM 2285 C CA . SER A 1 300 ? 60.686 7.599 71.694 1.00 46.45 300 SER A CA 1
ATOM 2286 C C . SER A 1 300 ? 60.645 8.838 72.582 1.00 43.80 300 SER A C 1
ATOM 2287 O O . SER A 1 300 ? 59.577 9.376 72.857 1.00 41.23 300 SER A O 1
ATOM 2290 N N . ARG A 1 301 ? 61.804 9.284 73.048 1.00 44.50 301 ARG A N 1
ATOM 2291 C CA . ARG A 1 301 ? 61.823 10.471 73.878 1.00 45.74 301 ARG A CA 1
ATOM 2292 C C . ARG A 1 301 ? 61.519 11.683 72.987 1.00 47.90 301 ARG A C 1
ATOM 2293 O O . ARG A 1 301 ? 60.763 12.583 73.373 1.00 47.75 301 ARG A O 1
ATOM 2301 N N . TYR A 1 302 ? 62.071 11.675 71.777 1.00 41.97 302 TYR A N 1
ATOM 2302 C CA . TYR A 1 302 ? 61.869 12.770 70.835 1.00 48.50 302 TYR A CA 1
ATOM 2303 C C . TYR A 1 302 ? 60.383 13.018 70.566 1.00 49.09 302 TYR A C 1
ATOM 2304 O O . TYR A 1 302 ? 59.909 14.132 70.628 1.00 47.08 302 TYR A O 1
ATOM 2313 N N . ILE A 1 303 ? 59.661 11.947 70.265 1.00 55.64 303 ILE A N 1
ATOM 2314 C CA . ILE A 1 303 ? 58.238 12.000 69.981 1.00 56.10 303 ILE A CA 1
ATOM 2315 C C . ILE A 1 303 ? 57.404 12.426 71.178 1.00 55.78 303 ILE A C 1
ATOM 2316 O O . ILE A 1 303 ? 56.449 13.173 71.022 1.00 53.55 303 ILE A O 1
ATOM 2321 N N . SER A 1 304 ? 57.763 11.965 72.372 1.00 55.29 304 SER A N 1
ATOM 2322 C CA . SER A 1 304 ? 57.002 12.328 73.565 1.00 57.34 304 SER A CA 1
ATOM 2323 C C . SER A 1 304 ? 57.155 13.809 73.931 1.00 59.37 304 SER A C 1
ATOM 2324 O O . SER A 1 304 ? 56.247 14.442 74.479 1.00 59.53 304 SER A O 1
ATOM 2327 N N . PHE A 1 305 ? 58.318 14.354 73.641 1.00 60.16 305 PHE A N 1
ATOM 2328 C CA . PHE A 1 305 ? 58.579 15.737 73.949 1.00 60.90 305 PHE A CA 1
ATOM 2329 C C . PHE A 1 305 ? 57.921 16.624 72.901 1.00 61.14 305 PHE A C 1
ATOM 2330 O O . PHE A 1 305 ? 57.389 17.641 73.247 1.00 64.88 305 PHE A O 1
ATOM 2338 N N . ASN A 1 306 ? 57.953 16.231 71.629 1.00 61.64 306 ASN A N 1
ATOM 2339 C CA . ASN A 1 306 ? 57.365 17.020 70.539 1.00 60.67 306 ASN A CA 1
ATOM 2340 C C . ASN A 1 306 ? 55.877 16.744 70.264 1.00 64.61 306 ASN A C 1
ATOM 2341 O O . ASN A 1 306 ? 55.327 17.196 69.257 1.00 68.78 306 ASN A O 1
ATOM 2346 N N . HIS A 1 307 ? 55.232 16.001 71.148 1.00 64.62 307 HIS A N 1
ATOM 2347 C CA . HIS A 1 307 ? 53.825 15.664 71.023 1.00 68.68 307 HIS A CA 1
ATOM 2348 C C . HIS A 1 307 ? 53.475 15.296 72.451 1.00 76.67 307 HIS A C 1
ATOM 2349 O O . HIS A 1 307 ? 53.312 14.121 72.777 1.00 80.29 307 HIS A O 1
ATOM 2356 N N . PRO A 1 308 ? 53.315 16.290 73.332 1.00 80.54 308 PRO A N 1
ATOM 2357 C CA . PRO A 1 308 ? 53.014 15.884 74.708 1.00 83.29 308 PRO A CA 1
ATOM 2358 C C . PRO A 1 308 ? 51.843 15.026 75.130 1.00 83.23 308 PRO A C 1
ATOM 2359 O O . PRO A 1 308 ? 51.688 14.782 76.333 1.00 86.99 308 PRO A O 1
ATOM 2363 N N . TYR A 1 309 ? 50.994 14.566 74.229 1.00 81.24 309 TYR A N 1
ATOM 2364 C CA . TYR A 1 309 ? 49.974 13.665 74.744 1.00 85.55 309 TYR A CA 1
ATOM 2365 C C . TYR A 1 309 ? 50.071 12.309 74.030 1.00 85.32 309 TYR A C 1
ATOM 2366 O O . TYR A 1 309 ? 49.139 11.521 74.026 1.00 83.21 309 TYR A O 1
ATOM 2375 N N . SER A 1 310 ? 51.267 12.043 73.486 1.00 86.35 310 SER A N 1
ATOM 2376 C CA . SER A 1 310 ? 51.583 10.826 72.719 1.00 86.48 310 SER A CA 1
ATOM 2377 C C . SER A 1 310 ? 51.245 9.481 73.382 1.00 87.57 310 SER A C 1
ATOM 2378 O O . SER A 1 310 ? 51.003 8.501 72.661 1.00 83.95 310 SER A O 1
ATOM 2381 N N . HIS A 1 311 ? 51.216 9.413 74.720 1.00 85.17 311 HIS A N 1
ATOM 2382 C CA . HIS A 1 311 ? 50.883 8.140 75.402 1.00 83.01 311 HIS A CA 1
ATOM 2383 C C . HIS A 1 311 ? 49.383 7.778 75.339 1.00 79.94 311 HIS A C 1
ATOM 2384 O O . HIS A 1 311 ? 48.972 6.694 75.762 1.00 80.06 311 HIS A O 1
ATOM 2391 N N . GLU A 1 312 ? 48.573 8.683 74.792 1.00 79.41 312 GLU A N 1
ATOM 2392 C CA . GLU A 1 312 ? 47.131 8.456 74.678 1.00 77.98 312 GLU A CA 1
ATOM 2393 C C . GLU A 1 312 ? 46.550 8.988 73.360 1.00 76.58 312 GLU A C 1
ATOM 2394 O O . GLU A 1 312 ? 45.633 8.391 72.794 1.00 70.09 312 GLU A O 1
ATOM 2400 N N . ARG A 1 313 ? 47.105 10.097 72.866 1.00 78.38 313 ARG A N 1
ATOM 2401 C CA . ARG A 1 313 ? 46.639 10.730 71.625 1.00 77.49 313 ARG A CA 1
ATOM 2402 C C . ARG A 1 313 ? 47.530 10.289 70.457 1.00 73.04 313 ARG A C 1
ATOM 2403 O O . ARG A 1 313 ? 48.750 10.346 70.569 1.00 73.82 313 ARG A O 1
ATOM 2411 N N . PRO A 1 314 ? 46.940 9.825 69.331 1.00 70.34 314 PRO A N 1
ATOM 2412 C CA . PRO A 1 314 ? 47.784 9.396 68.194 1.00 70.94 314 PRO A CA 1
ATOM 2413 C C . PRO A 1 314 ? 48.256 10.570 67.312 1.00 72.87 314 PRO A C 1
ATOM 2414 O O . PRO A 1 314 ? 47.551 11.584 67.199 1.00 74.16 314 PRO A O 1
ATOM 2418 N N . LEU A 1 315 ? 49.438 10.421 66.703 1.00 73.09 315 LEU A N 1
ATOM 2419 C CA . LEU A 1 315 ? 50.045 11.449 65.825 1.00 76.42 315 LEU A CA 1
ATOM 2420 C C . LEU A 1 315 ? 49.238 11.647 64.528 1.00 74.85 315 LEU A C 1
ATOM 2421 O O . LEU A 1 315 ? 48.878 12.764 64.184 1.00 76.88 315 LEU A O 1
ATOM 2426 N N . LEU A 1 316 ? 48.987 10.556 63.806 1.00 73.08 316 LEU A N 1
ATOM 2427 C CA . LEU A 1 316 ? 48.184 10.589 62.591 1.00 70.29 316 LEU A CA 1
ATOM 2428 C C . LEU A 1 316 ? 46.741 10.378 63.015 1.00 70.23 316 LEU A C 1
ATOM 2429 O O . LEU A 1 316 ? 46.451 9.584 63.916 1.00 73.31 316 LEU A O 1
ATOM 2434 N N . GLY A 1 317 ? 45.833 11.094 62.367 1.00 70.37 317 GLY A N 1
ATOM 2435 C CA . GLY A 1 317 ? 44.434 10.985 62.719 1.00 63.74 317 GLY A CA 1
ATOM 2436 C C . GLY A 1 317 ? 43.641 10.316 61.632 1.00 59.38 317 GLY A C 1
ATOM 2437 O O . GLY A 1 317 ? 42.414 10.349 61.675 1.00 54.81 317 GLY A O 1
ATOM 2438 N N . HIS A 1 318 ? 44.327 9.701 60.670 1.00 57.38 318 HIS A N 1
ATOM 2439 C CA . HIS A 1 318 ? 43.617 9.028 59.582 1.00 61.06 318 HIS A CA 1
ATOM 2440 C C . HIS A 1 318 ? 42.764 7.815 60.032 1.00 62.49 318 HIS A C 1
ATOM 2441 O O . HIS A 1 318 ? 41.909 7.335 59.276 1.00 63.39 318 HIS A O 1
ATOM 2448 N N . LEU A 1 319 ? 43.004 7.320 61.253 1.00 61.78 319 LEU A N 1
ATOM 2449 C CA . LEU A 1 319 ? 42.247 6.201 61.813 1.00 58.15 319 LEU A CA 1
ATOM 2450 C C . LEU A 1 319 ? 41.291 6.747 62.876 1.00 59.79 319 LEU A C 1
ATOM 2451 O O . LEU A 1 319 ? 40.844 6.019 63.758 1.00 61.27 319 LEU A O 1
ATOM 2456 N N . LYS A 1 320 ? 40.967 8.028 62.795 1.00 58.37 320 LYS A N 1
ATOM 2457 C CA . LYS A 1 320 ? 40.088 8.664 63.772 1.00 61.78 320 LYS A CA 1
ATOM 2458 C C . LYS A 1 320 ? 38.694 8.037 63.905 1.00 62.66 320 LYS A C 1
ATOM 2459 O O . LYS A 1 320 ? 38.240 7.763 65.016 1.00 61.11 320 LYS A O 1
ATOM 2465 N N . PHE A 1 321 ? 37.972 7.807 62.820 1.00 60.74 321 PHE A N 1
ATOM 2466 C CA . PHE A 1 321 ? 36.655 7.201 62.990 1.00 59.82 321 PHE A CA 1
ATOM 2467 C C . PHE A 1 321 ? 36.672 5.674 62.837 1.00 58.07 321 PHE A C 1
ATOM 2468 O O . PHE A 1 321 ? 35.636 5.061 62.522 1.00 52.62 321 PHE A O 1
ATOM 2476 N N . PHE A 1 322 ? 37.828 5.036 63.042 1.00 54.90 322 PHE A N 1
ATOM 2477 C CA . PHE A 1 322 ? 37.861 3.583 62.880 1.00 52.32 322 PHE A CA 1
ATOM 2478 C C . PHE A 1 322 ? 37.089 2.917 64.014 1.00 52.31 322 PHE A C 1
ATOM 2479 O O . PHE A 1 322 ? 37.337 3.208 65.201 1.00 49.63 322 PHE A O 1
ATOM 2487 N N . PRO A 1 323 ? 36.131 2.032 63.668 1.00 49.39 323 PRO A N 1
ATOM 2488 C CA . PRO A 1 323 ? 35.293 1.299 64.644 1.00 51.87 323 PRO A CA 1
ATOM 2489 C C . PRO A 1 323 ? 36.023 0.129 65.366 1.00 50.82 323 PRO A C 1
ATOM 2490 O O . PRO A 1 323 ? 35.819 -1.063 65.044 1.00 54.44 323 PRO A O 1
ATOM 2494 N N . TRP A 1 324 ? 36.863 0.468 66.341 1.00 48.65 324 TRP A N 1
ATOM 2495 C CA . TRP A 1 324 ? 37.616 -0.544 67.097 1.00 49.51 324 TRP A CA 1
ATOM 2496 C C . TRP A 1 324 ? 36.717 -1.432 67.922 1.00 48.70 324 TRP A C 1
ATOM 2497 O O . TRP A 1 324 ? 35.854 -0.932 68.650 1.00 55.03 324 TRP A O 1
ATOM 2508 N N . ALA A 1 325 ? 36.929 -2.737 67.828 1.00 47.72 325 ALA A N 1
ATOM 2509 C CA . ALA A 1 325 ? 36.176 -3.706 68.629 1.00 46.91 325 ALA A CA 1
ATOM 2510 C C . ALA A 1 325 ? 36.547 -3.419 70.096 1.00 47.30 325 ALA A C 1
ATOM 2511 O O . ALA A 1 325 ? 37.703 -3.185 70.420 1.00 49.35 325 ALA A O 1
ATOM 2513 N N . VAL A 1 326 ? 35.549 -3.417 70.964 1.00 49.71 326 VAL A N 1
ATOM 2514 C CA . VAL A 1 326 ? 35.727 -3.146 72.366 1.00 50.24 326 VAL A CA 1
ATOM 2515 C C . VAL A 1 326 ? 35.339 -4.425 73.163 1.00 49.83 326 VAL A C 1
ATOM 2516 O O . VAL A 1 326 ? 34.986 -4.362 74.337 1.00 52.82 326 VAL A O 1
ATOM 2520 N N . ASP A 1 327 ? 35.423 -5.575 72.498 1.00 50.61 327 ASP A N 1
ATOM 2521 C CA . ASP A 1 327 ? 35.077 -6.898 73.050 1.00 53.41 327 ASP A CA 1
ATOM 2522 C C . ASP A 1 327 ? 35.947 -7.349 74.260 1.00 54.89 327 ASP A C 1
ATOM 2523 O O . ASP A 1 327 ? 37.145 -7.717 74.117 1.00 48.34 327 ASP A O 1
ATOM 2528 N N . GLU A 1 328 ? 35.325 -7.362 75.440 1.00 54.11 328 GLU A N 1
ATOM 2529 C CA . GLU A 1 328 ? 36.017 -7.741 76.659 1.00 51.42 328 GLU A CA 1
ATOM 2530 C C . GLU A 1 328 ? 36.536 -9.161 76.640 1.00 47.89 328 GLU A C 1
ATOM 2531 O O . GLU A 1 328 ? 37.623 -9.416 77.169 1.00 52.22 328 GLU A O 1
ATOM 2537 N N . ASN A 1 329 ? 35.836 -10.122 76.052 1.00 43.11 329 ASN A N 1
ATOM 2538 C CA . ASN A 1 329 ? 36.501 -11.395 76.128 1.00 49.72 329 ASN A CA 1
ATOM 2539 C C . ASN A 1 329 ? 37.545 -11.643 75.060 1.00 51.43 329 ASN A C 1
ATOM 2540 O O . ASN A 1 329 ? 38.328 -12.582 75.158 1.00 56.02 329 ASN A O 1
ATOM 2545 N N . TYR A 1 330 ? 37.587 -10.781 74.051 1.00 49.78 330 TYR A N 1
ATOM 2546 C CA . TYR A 1 330 ? 38.619 -10.863 73.036 1.00 43.32 330 TYR A CA 1
ATOM 2547 C C . TYR A 1 330 ? 39.878 -10.473 73.818 1.00 43.07 330 TYR A C 1
ATOM 2548 O O . TYR A 1 330 ? 40.938 -11.081 73.705 1.00 34.32 330 TYR A O 1
ATOM 2557 N N . PHE A 1 331 ? 39.707 -9.456 74.654 1.00 43.90 331 PHE A N 1
ATOM 2558 C CA . PHE A 1 331 ? 40.783 -8.935 75.450 1.00 47.01 331 PHE A CA 1
ATOM 2559 C C . PHE A 1 331 ? 41.296 -10.024 76.393 1.00 47.84 331 PHE A C 1
ATOM 2560 O O . PHE A 1 331 ? 42.500 -10.343 76.418 1.00 48.72 331 PHE A O 1
ATOM 2568 N N . LYS A 1 332 ? 40.377 -10.605 77.150 1.00 44.49 332 LYS A N 1
ATOM 2569 C CA . LYS A 1 332 ? 40.741 -11.647 78.087 1.00 43.58 332 LYS A CA 1
ATOM 2570 C C . LYS A 1 332 ? 41.482 -12.788 77.355 1.00 39.76 332 LYS A C 1
ATOM 2571 O O . LYS A 1 332 ? 42.553 -13.240 77.797 1.00 35.17 332 LYS A O 1
ATOM 2577 N N . ALA A 1 333 ? 40.962 -13.206 76.204 1.00 30.99 333 ALA A N 1
ATOM 2578 C CA . ALA A 1 333 ? 41.604 -14.304 75.500 1.00 36.67 333 ALA A CA 1
ATOM 2579 C C . ALA A 1 333 ? 43.037 -13.953 75.140 1.00 41.06 333 ALA A C 1
ATOM 2580 O O . ALA A 1 333 ? 43.918 -14.822 75.222 1.00 38.63 333 ALA A O 1
ATOM 2582 N N . TRP A 1 334 ? 43.256 -12.692 74.739 1.00 39.09 334 TRP A N 1
ATOM 2583 C CA . TRP A 1 334 ? 44.571 -12.217 74.356 1.00 36.43 334 TRP A CA 1
ATOM 2584 C C . TRP A 1 334 ? 45.521 -12.270 75.546 1.00 35.42 334 TRP A C 1
ATOM 2585 O O . TRP A 1 334 ? 46.634 -12.838 75.463 1.00 32.34 334 TRP A O 1
ATOM 2596 N N . ARG A 1 335 ? 45.075 -11.695 76.652 1.00 34.17 335 ARG A N 1
ATOM 2597 C CA . ARG A 1 335 ? 45.865 -11.690 77.895 1.00 38.44 335 ARG A CA 1
ATOM 2598 C C . ARG A 1 335 ? 46.219 -13.090 78.395 1.00 42.44 335 ARG A C 1
ATOM 2599 O O . ARG A 1 335 ? 47.311 -13.302 78.925 1.00 37.16 335 ARG A O 1
ATOM 2607 N N . GLN A 1 336 ? 45.282 -14.034 78.230 1.00 43.73 336 GLN A N 1
ATOM 2608 C CA . GLN A 1 336 ? 45.442 -15.388 78.730 1.00 38.33 336 GLN A CA 1
ATOM 2609 C C . GLN A 1 336 ? 46.201 -16.241 77.775 1.00 43.66 336 GLN A C 1
ATOM 2610 O O . GLN A 1 336 ? 46.672 -17.335 78.123 1.00 44.28 336 GLN A O 1
ATOM 2616 N N . GLY A 1 337 ? 46.339 -15.747 76.556 1.00 42.81 337 GLY A N 1
ATOM 2617 C CA . GLY A 1 337 ? 47.084 -16.516 75.589 1.00 40.43 337 GLY A CA 1
ATOM 2618 C C . GLY A 1 337 ? 46.193 -17.661 75.218 1.00 40.95 337 GLY A C 1
ATOM 2619 O O . GLY A 1 337 ? 46.577 -18.831 75.238 1.00 42.71 337 GLY A O 1
ATOM 2620 N N . ARG A 1 338 ? 44.980 -17.286 74.868 1.00 34.86 338 ARG A N 1
ATOM 2621 C CA . ARG A 1 338 ? 43.960 -18.222 74.466 1.00 41.10 338 ARG A CA 1
ATOM 2622 C C . ARG A 1 338 ? 43.348 -17.730 73.153 1.00 43.61 338 ARG A C 1
ATOM 2623 O O . ARG A 1 338 ? 42.128 -17.609 73.012 1.00 44.47 338 ARG A O 1
ATOM 2631 N N . THR A 1 339 ? 44.207 -17.465 72.183 1.00 39.51 339 THR A N 1
ATOM 2632 C CA . THR A 1 339 ? 43.733 -16.959 70.925 1.00 37.68 339 THR A CA 1
ATOM 2633 C C . THR A 1 339 ? 43.644 -18.050 69.914 1.00 37.80 339 THR A C 1
ATOM 2634 O O . THR A 1 339 ? 42.895 -17.954 68.966 1.00 41.79 339 THR A O 1
ATOM 2638 N N . GLY A 1 340 ? 44.405 -19.096 70.106 1.00 34.53 340 GLY A N 1
ATOM 2639 C CA . GLY A 1 340 ? 44.338 -20.154 69.133 1.00 40.43 340 GLY A CA 1
ATOM 2640 C C . GLY A 1 340 ? 45.531 -20.180 68.220 1.00 38.53 340 GLY A C 1
ATOM 2641 O O . GLY A 1 340 ? 45.761 -21.168 67.560 1.00 45.31 340 GLY A O 1
ATOM 2642 N N . TYR A 1 341 ? 46.309 -19.106 68.174 1.00 42.64 341 TYR A N 1
ATOM 2643 C CA . TYR A 1 341 ? 47.515 -19.063 67.306 1.00 36.87 341 TYR A CA 1
ATOM 2644 C C . TYR A 1 341 ? 48.701 -19.290 68.213 1.00 35.61 341 TYR A C 1
ATOM 2645 O O . TYR A 1 341 ? 49.068 -18.434 68.984 1.00 39.73 341 TYR A O 1
ATOM 2654 N N . PRO A 1 342 ? 49.337 -20.445 68.110 1.00 37.15 342 PRO A N 1
ATOM 2655 C CA . PRO A 1 342 ? 50.478 -20.745 68.980 1.00 36.97 342 PRO A CA 1
ATOM 2656 C C . PRO A 1 342 ? 51.500 -19.691 69.287 1.00 33.93 342 PRO A C 1
ATOM 2657 O O . PRO A 1 342 ? 51.742 -19.438 70.451 1.00 43.58 342 PRO A O 1
ATOM 2661 N N . LEU A 1 343 ? 52.108 -19.068 68.281 1.00 42.65 343 LEU A N 1
ATOM 2662 C CA . LEU A 1 343 ? 53.145 -18.074 68.549 1.00 38.73 343 LEU A CA 1
ATOM 2663 C C . LEU A 1 343 ? 52.568 -16.886 69.346 1.00 37.57 343 LEU A C 1
ATOM 2664 O O . LEU A 1 343 ? 53.232 -16.380 70.246 1.00 38.40 343 LEU A O 1
ATOM 2669 N N . VAL A 1 344 ? 51.332 -16.478 69.059 1.00 30.82 344 VAL A N 1
ATOM 2670 C CA . VAL A 1 344 ? 50.697 -15.404 69.825 1.00 29.16 344 VAL A CA 1
ATOM 2671 C C . VAL A 1 344 ? 50.414 -15.818 71.267 1.00 36.14 344 VAL A C 1
ATOM 2672 O O . VAL A 1 344 ? 50.647 -15.053 72.218 1.00 42.67 344 VAL A O 1
ATOM 2676 N N . ASP A 1 345 ? 49.953 -17.046 71.462 1.00 40.53 345 ASP A N 1
ATOM 2677 C CA . ASP A 1 345 ? 49.655 -17.494 72.829 1.00 38.83 345 ASP A CA 1
ATOM 2678 C C . ASP A 1 345 ? 50.945 -17.768 73.599 1.00 36.35 345 ASP A C 1
ATOM 2679 O O . ASP A 1 345 ? 50.988 -17.593 74.807 1.00 37.51 345 ASP A O 1
ATOM 2684 N N . ALA A 1 346 ? 51.991 -18.202 72.916 1.00 32.61 346 ALA A N 1
ATOM 2685 C CA . ALA A 1 346 ? 53.246 -18.440 73.626 1.00 38.21 346 ALA A CA 1
ATOM 2686 C C . ALA A 1 346 ? 53.769 -17.094 74.193 1.00 42.39 346 ALA A C 1
ATOM 2687 O O . ALA A 1 346 ? 54.168 -16.999 75.376 1.00 41.98 346 ALA A O 1
ATOM 2689 N N . GLY A 1 347 ? 53.725 -16.049 73.360 1.00 38.48 347 GLY A N 1
ATOM 2690 C CA . GLY A 1 347 ? 54.175 -14.749 73.818 1.00 35.67 347 GLY A CA 1
ATOM 2691 C C . GLY A 1 347 ? 53.378 -14.234 75.008 1.00 33.58 347 GLY A C 1
ATOM 2692 O O . GLY A 1 347 ? 53.955 -13.733 75.975 1.00 36.03 347 GLY A O 1
ATOM 2693 N N . MET A 1 348 ? 52.054 -14.362 74.963 1.00 36.91 348 MET A N 1
ATOM 2694 C CA . MET A 1 348 ? 51.273 -13.869 76.085 1.00 37.43 348 MET A CA 1
ATOM 2695 C C . MET A 1 348 ? 51.590 -14.668 77.330 1.00 34.70 348 MET A C 1
ATOM 2696 O O . MET A 1 348 ? 51.610 -14.122 78.433 1.00 33.84 348 MET A O 1
ATOM 2701 N N . ARG A 1 349 ? 51.895 -15.948 77.156 1.00 35.22 349 ARG A N 1
ATOM 2702 C CA . ARG A 1 349 ? 52.206 -16.762 78.323 1.00 36.86 349 ARG A CA 1
ATOM 2703 C C . ARG A 1 349 ? 53.550 -16.358 78.888 1.00 34.24 349 ARG A C 1
ATOM 2704 O O . ARG A 1 349 ? 53.660 -16.173 80.079 1.00 36.76 349 ARG A O 1
ATOM 2712 N N . GLU A 1 350 ? 54.555 -16.192 78.038 1.00 35.22 350 GLU A N 1
ATOM 2713 C CA . GLU A 1 350 ? 55.885 -15.811 78.527 1.00 37.34 350 GLU A CA 1
ATOM 2714 C C . GLU A 1 350 ? 55.799 -14.421 79.175 1.00 39.84 350 GLU A C 1
ATOM 2715 O O . GLU A 1 350 ? 56.460 -14.125 80.192 1.00 40.87 350 GLU A O 1
ATOM 2721 N N . LEU A 1 351 ? 54.968 -13.562 78.610 1.00 35.27 351 LEU A N 1
ATOM 2722 C CA . LEU A 1 351 ? 54.868 -12.249 79.195 1.00 36.48 351 LEU A CA 1
ATOM 2723 C C . LEU A 1 351 ? 54.189 -12.325 80.581 1.00 38.21 351 LEU A C 1
ATOM 2724 O O . LEU A 1 351 ? 54.637 -11.713 81.583 1.00 34.33 351 LEU A O 1
ATOM 2729 N N . TRP A 1 352 ? 53.121 -13.103 80.661 1.00 35.56 352 TRP A N 1
ATOM 2730 C CA . TRP A 1 352 ? 52.425 -13.177 81.928 1.00 34.28 352 TRP A CA 1
ATOM 2731 C C . TRP A 1 352 ? 53.279 -13.816 82.990 1.00 36.65 352 TRP A C 1
ATOM 2732 O O . TRP A 1 352 ? 53.299 -13.381 84.145 1.00 37.06 352 TRP A O 1
ATOM 2743 N N . ALA A 1 353 ? 54.021 -14.838 82.609 1.00 33.93 353 ALA A N 1
ATOM 2744 C CA . ALA A 1 353 ? 54.828 -15.517 83.609 1.00 41.65 353 ALA A CA 1
ATOM 2745 C C . ALA A 1 353 ? 56.159 -14.859 83.967 1.00 41.10 353 ALA A C 1
ATOM 2746 O O . ALA A 1 353 ? 56.653 -15.058 85.069 1.00 40.43 353 ALA A O 1
ATOM 2748 N N . THR A 1 354 ? 56.744 -14.112 83.039 1.00 38.87 354 THR A N 1
ATOM 2749 C CA . THR A 1 354 ? 58.044 -13.575 83.309 1.00 39.43 354 THR A CA 1
ATOM 2750 C C . THR A 1 354 ? 58.227 -12.092 83.178 1.00 39.24 354 THR A C 1
ATOM 2751 O O . THR A 1 354 ? 59.256 -11.597 83.593 1.00 35.40 354 THR A O 1
ATOM 2755 N N . GLY A 1 355 ? 57.260 -11.389 82.596 1.00 38.97 355 GLY A N 1
ATOM 2756 C CA . GLY A 1 355 ? 57.402 -9.943 82.453 1.00 33.78 355 GLY A CA 1
ATOM 2757 C C . GLY A 1 355 ? 58.369 -9.616 81.352 1.00 34.10 355 GLY A C 1
ATOM 2758 O O . GLY A 1 355 ? 58.729 -8.474 81.197 1.00 33.00 355 GLY A O 1
ATOM 2759 N N . TRP A 1 356 ? 58.827 -10.619 80.600 1.00 37.92 356 TRP A N 1
ATOM 2760 C CA . TRP A 1 356 ? 59.776 -10.372 79.508 1.00 36.28 356 TRP A CA 1
ATOM 2761 C C . TRP A 1 356 ? 59.338 -10.875 78.128 1.00 38.36 356 TRP A C 1
ATOM 2762 O O . TRP A 1 356 ? 58.707 -11.923 78.037 1.00 45.51 356 TRP A O 1
ATOM 2773 N N . LEU A 1 357 ? 59.652 -10.104 77.077 1.00 34.48 357 LEU A N 1
ATOM 2774 C CA . LEU A 1 357 ? 59.356 -10.458 75.685 1.00 38.00 357 LEU A CA 1
ATOM 2775 C C . LEU A 1 357 ? 60.404 -9.898 74.710 1.00 41.91 357 LEU A C 1
ATOM 2776 O O . LEU A 1 357 ? 60.754 -8.715 74.786 1.00 49.43 357 LEU A O 1
ATOM 2781 N N . HIS A 1 358 ? 60.920 -10.743 73.818 1.00 35.62 358 HIS A N 1
ATOM 2782 C CA . HIS A 1 358 ? 61.875 -10.328 72.784 1.00 34.81 358 HIS A CA 1
ATOM 2783 C C . HIS A 1 358 ? 61.112 -9.330 71.901 1.00 37.09 358 HIS A C 1
ATOM 2784 O O . HIS A 1 358 ? 59.896 -9.433 71.743 1.00 38.82 358 HIS A O 1
ATOM 2791 N N . ASP A 1 359 ? 61.792 -8.367 71.299 1.00 39.90 359 ASP A N 1
ATOM 2792 C CA . ASP A 1 359 ? 61.059 -7.417 70.477 1.00 38.12 359 ASP A CA 1
ATOM 2793 C C . ASP A 1 359 ? 60.168 -8.074 69.381 1.00 38.79 359 ASP A C 1
ATOM 2794 O O . ASP A 1 359 ? 59.056 -7.620 69.135 1.00 35.49 359 ASP A O 1
ATOM 2799 N N . ARG A 1 360 ? 60.638 -9.124 68.708 1.00 33.47 360 ARG A N 1
ATOM 2800 C CA . ARG A 1 360 ? 59.795 -9.688 67.667 1.00 39.68 360 ARG A CA 1
ATOM 2801 C C . ARG A 1 360 ? 58.470 -10.224 68.162 1.00 41.59 360 ARG A C 1
ATOM 2802 O O . ARG A 1 360 ? 57.455 -10.082 67.477 1.00 48.27 360 ARG A O 1
ATOM 2810 N N . ILE A 1 361 ? 58.453 -10.830 69.345 1.00 39.25 361 ILE A N 1
ATOM 2811 C CA . ILE A 1 361 ? 57.204 -11.378 69.841 1.00 38.03 361 ILE A CA 1
ATOM 2812 C C . ILE A 1 361 ? 56.312 -10.226 70.251 1.00 41.11 361 ILE A C 1
ATOM 2813 O O . ILE A 1 361 ? 55.084 -10.335 70.161 1.00 44.10 361 ILE A O 1
ATOM 2818 N N . ARG A 1 362 ? 56.918 -9.115 70.685 1.00 36.43 362 ARG A N 1
ATOM 2819 C CA . ARG A 1 362 ? 56.120 -7.967 71.107 1.00 34.46 362 ARG A CA 1
ATOM 2820 C C . ARG A 1 362 ? 55.375 -7.481 69.885 1.00 39.07 362 ARG A C 1
ATOM 2821 O O . ARG A 1 362 ? 54.198 -7.149 69.969 1.00 35.87 362 ARG A O 1
ATOM 2829 N N . VAL A 1 363 ? 56.069 -7.463 68.746 1.00 37.16 363 VAL A N 1
ATOM 2830 C CA . VAL A 1 363 ? 55.467 -7.018 67.508 1.00 38.05 363 VAL A CA 1
ATOM 2831 C C . VAL A 1 363 ? 54.365 -8.007 67.108 1.00 38.76 363 VAL A C 1
ATOM 2832 O O . VAL A 1 363 ? 53.229 -7.602 66.836 1.00 41.90 363 VAL A O 1
ATOM 2836 N N . VAL A 1 364 ? 54.702 -9.295 67.089 1.00 34.97 364 VAL A N 1
ATOM 2837 C CA . VAL A 1 364 ? 53.742 -10.345 66.787 1.00 30.87 364 VAL A CA 1
ATOM 2838 C C . VAL A 1 364 ? 52.479 -10.272 67.677 1.00 33.34 364 VAL A C 1
ATOM 2839 O O . VAL A 1 364 ? 51.369 -10.325 67.182 1.00 35.40 364 VAL A O 1
ATOM 2843 N N . VAL A 1 365 ? 52.619 -10.124 68.987 1.00 37.46 365 VAL A N 1
ATOM 2844 C CA . VAL A 1 365 ? 51.403 -10.086 69.761 1.00 35.63 365 VAL A CA 1
ATOM 2845 C C . VAL A 1 365 ? 50.607 -8.785 69.721 1.00 38.18 365 VAL A C 1
ATOM 2846 O O . VAL A 1 365 ? 49.366 -8.824 69.822 1.00 33.46 365 VAL A O 1
ATOM 2850 N N . SER A 1 366 ? 51.295 -7.648 69.600 1.00 33.78 366 SER A N 1
ATOM 2851 C CA . SER A 1 366 ? 50.601 -6.343 69.533 1.00 36.68 366 SER A CA 1
ATOM 2852 C C . SER A 1 366 ? 49.991 -6.209 68.126 1.00 37.92 366 SER A C 1
ATOM 2853 O O . SER A 1 366 ? 48.962 -5.595 67.931 1.00 39.81 366 SER A O 1
ATOM 2856 N N . SER A 1 367 ? 50.615 -6.821 67.141 1.00 38.99 367 SER A N 1
ATOM 2857 C CA . SER A 1 367 ? 50.081 -6.665 65.806 1.00 40.31 367 SER A CA 1
ATOM 2858 C C . SER A 1 367 ? 48.792 -7.433 65.709 1.00 38.01 367 SER A C 1
ATOM 2859 O O . SER A 1 367 ? 47.843 -6.935 65.171 1.00 37.30 367 SER A O 1
ATOM 2862 N N . PHE A 1 368 ? 48.767 -8.637 66.274 1.00 41.00 368 PHE A N 1
ATOM 2863 C CA . PHE A 1 368 ? 47.579 -9.497 66.274 1.00 38.35 368 PHE A CA 1
ATOM 2864 C C . PHE A 1 368 ? 46.468 -8.768 67.026 1.00 39.49 368 PHE A C 1
ATOM 2865 O O . PHE A 1 368 ? 45.294 -8.849 66.685 1.00 44.70 368 PHE A O 1
ATOM 2873 N N . PHE A 1 369 ? 46.863 -8.004 68.023 1.00 37.07 369 PHE A N 1
ATOM 2874 C CA . PHE A 1 369 ? 45.920 -7.297 68.858 1.00 38.01 369 PHE A CA 1
ATOM 2875 C C . PHE A 1 369 ? 45.155 -6.243 68.094 1.00 42.67 369 PHE A C 1
ATOM 2876 O O . PHE A 1 369 ? 43.928 -6.074 68.301 1.00 39.98 369 PHE A O 1
ATOM 2884 N N . VAL A 1 370 ? 45.858 -5.522 67.217 1.00 41.30 370 VAL A N 1
ATOM 2885 C CA . VAL A 1 370 ? 45.163 -4.458 66.480 1.00 44.59 370 VAL A CA 1
ATOM 2886 C C . VAL A 1 370 ? 44.591 -4.867 65.137 1.00 38.33 370 VAL A C 1
ATOM 2887 O O . VAL A 1 370 ? 43.589 -4.357 64.743 1.00 49.68 370 VAL A O 1
ATOM 2891 N N . LYS A 1 371 ? 45.185 -5.823 64.459 1.00 34.17 371 LYS A N 1
ATOM 2892 C CA . LYS A 1 371 ? 44.679 -6.235 63.154 1.00 39.93 371 LYS A CA 1
ATOM 2893 C C . LYS A 1 371 ? 43.719 -7.411 63.172 1.00 42.97 371 LYS A C 1
ATOM 2894 O O . LYS A 1 371 ? 42.801 -7.455 62.363 1.00 51.14 371 LYS A O 1
ATOM 2900 N N . VAL A 1 372 ? 43.936 -8.391 64.044 1.00 42.55 372 VAL A N 1
ATOM 2901 C CA . VAL A 1 372 ? 43.010 -9.525 64.112 1.00 43.75 372 VAL A CA 1
ATOM 2902 C C . VAL A 1 372 ? 41.855 -9.321 65.119 1.00 43.68 372 VAL A C 1
ATOM 2903 O O . VAL A 1 372 ? 40.698 -9.498 64.753 1.00 49.56 372 VAL A O 1
ATOM 2907 N N . LEU A 1 373 ? 42.152 -8.972 66.373 1.00 43.94 373 LEU A N 1
ATOM 2908 C CA . LEU A 1 373 ? 41.092 -8.735 67.380 1.00 42.34 373 LEU A CA 1
ATOM 2909 C C . LEU A 1 373 ? 40.520 -7.340 67.221 1.00 44.55 373 LEU A C 1
ATOM 2910 O O . LEU A 1 373 ? 39.366 -7.096 67.596 1.00 45.87 373 LEU A O 1
ATOM 2915 N N . GLN A 1 374 ? 41.349 -6.437 66.675 1.00 43.30 374 GLN A N 1
ATOM 2916 C CA . GLN A 1 374 ? 40.991 -5.042 66.434 1.00 42.75 374 GLN A CA 1
ATOM 2917 C C . GLN A 1 374 ? 40.525 -4.271 67.658 1.00 42.47 374 GLN A C 1
ATOM 2918 O O . GLN A 1 374 ? 39.567 -3.528 67.591 1.00 45.36 374 GLN A O 1
ATOM 2924 N N . LEU A 1 375 ? 41.265 -4.429 68.754 1.00 43.81 375 LEU A N 1
ATOM 2925 C CA . LEU A 1 375 ? 41.017 -3.764 70.029 1.00 45.35 375 LEU A CA 1
ATOM 2926 C C . LEU A 1 375 ? 41.736 -2.414 70.092 1.00 45.55 375 LEU A C 1
ATOM 2927 O O . LEU A 1 375 ? 42.686 -2.169 69.361 1.00 46.68 375 LEU A O 1
ATOM 2932 N N . PRO A 1 376 ? 41.308 -1.523 70.987 1.00 44.66 376 PRO A N 1
ATOM 2933 C CA . PRO A 1 376 ? 41.947 -0.205 71.107 1.00 43.30 376 PRO A CA 1
ATOM 2934 C C . PRO A 1 376 ? 43.420 -0.347 71.573 1.00 47.81 376 PRO A C 1
ATOM 2935 O O . PRO A 1 376 ? 43.715 -0.986 72.594 1.00 47.68 376 PRO A O 1
ATOM 2939 N N . TRP A 1 377 ? 44.346 0.277 70.853 1.00 50.26 377 TRP A N 1
ATOM 2940 C CA . TRP A 1 377 ? 45.751 0.162 71.214 1.00 42.15 377 TRP A CA 1
ATOM 2941 C C . TRP A 1 377 ? 46.067 0.676 72.613 1.00 42.92 377 TRP A C 1
ATOM 2942 O O . TRP A 1 377 ? 47.042 0.235 73.226 1.00 49.65 377 TRP A O 1
ATOM 2953 N N . ARG A 1 378 ? 45.275 1.592 73.158 1.00 46.85 378 ARG A N 1
ATOM 2954 C CA . ARG A 1 378 ? 45.585 2.051 74.514 1.00 46.27 378 ARG A CA 1
ATOM 2955 C C . ARG A 1 378 ? 45.457 0.866 75.506 1.00 48.09 378 ARG A C 1
ATOM 2956 O O . ARG A 1 378 ? 46.139 0.818 76.517 1.00 48.21 378 ARG A O 1
ATOM 2964 N N . TRP A 1 379 ? 44.586 -0.094 75.222 1.00 46.44 379 TRP A N 1
ATOM 2965 C CA . TRP A 1 379 ? 44.429 -1.243 76.124 1.00 47.36 379 TRP A CA 1
ATOM 2966 C C . TRP A 1 379 ? 45.659 -2.157 76.111 1.00 40.01 379 TRP A C 1
ATOM 2967 O O . TRP A 1 379 ? 46.045 -2.709 77.116 1.00 38.06 379 TRP A O 1
ATOM 2978 N N . GLY A 1 380 ? 46.236 -2.357 74.946 1.00 41.58 380 GLY A N 1
ATOM 2979 C CA . GLY A 1 380 ? 47.420 -3.188 74.845 1.00 42.34 380 GLY A CA 1
ATOM 2980 C C . GLY A 1 380 ? 48.587 -2.415 75.448 1.00 44.42 380 GLY A C 1
ATOM 2981 O O . GLY A 1 380 ? 49.485 -2.968 76.074 1.00 45.07 380 GLY A O 1
ATOM 2982 N N . MET A 1 381 ? 48.571 -1.108 75.290 1.00 40.84 381 MET A N 1
ATOM 2983 C CA . MET A 1 381 ? 49.640 -0.333 75.852 1.00 40.56 381 MET A CA 1
ATOM 2984 C C . MET A 1 381 ? 49.645 -0.458 77.362 1.00 39.85 381 MET A C 1
ATOM 2985 O O . MET A 1 381 ? 50.680 -0.724 77.979 1.00 39.49 381 MET A O 1
ATOM 2990 N N . LYS A 1 382 ? 48.474 -0.263 77.957 1.00 38.14 382 LYS A N 1
ATOM 2991 C CA . LYS A 1 382 ? 48.316 -0.357 79.395 1.00 32.16 382 LYS A CA 1
ATOM 2992 C C . LYS A 1 382 ? 48.656 -1.743 79.938 1.00 32.28 382 LYS A C 1
ATOM 2993 O O . LYS A 1 382 ? 49.335 -1.841 80.947 1.00 37.34 382 LYS A O 1
ATOM 2999 N N . TYR A 1 383 ? 48.194 -2.815 79.284 1.00 33.13 383 TYR A N 1
ATOM 3000 C CA . TYR A 1 383 ? 48.498 -4.180 79.744 1.00 34.60 383 TYR A CA 1
ATOM 3001 C C . TYR A 1 383 ? 50.039 -4.389 79.786 1.00 34.71 383 TYR A C 1
ATOM 3002 O O . TYR A 1 383 ? 50.611 -4.881 80.795 1.00 35.99 383 TYR A O 1
ATOM 3011 N N . PHE A 1 384 ? 50.694 -4.034 78.689 1.00 33.82 384 PHE A N 1
ATOM 3012 C CA . PHE A 1 384 ? 52.165 -4.069 78.602 1.00 37.21 384 PHE A CA 1
ATOM 3013 C C . PHE A 1 384 ? 52.802 -3.259 79.752 1.00 37.67 384 PHE A C 1
ATOM 3014 O O . PHE A 1 384 ? 53.708 -3.741 80.421 1.00 44.23 384 PHE A O 1
ATOM 3022 N N . TRP A 1 385 ? 52.334 -2.032 79.979 1.00 37.13 385 TRP A N 1
ATOM 3023 C CA . TRP A 1 385 ? 52.882 -1.216 81.039 1.00 31.57 385 TRP A CA 1
ATOM 3024 C C . TRP A 1 385 ? 52.739 -1.887 82.407 1.00 40.25 385 TRP A C 1
ATOM 3025 O O . TRP A 1 385 ? 53.603 -1.765 83.269 1.00 40.61 385 TRP A O 1
ATOM 3036 N N . ASP A 1 386 ? 51.647 -2.601 82.635 1.00 42.16 386 ASP A N 1
ATOM 3037 C CA . ASP A 1 386 ? 51.501 -3.263 83.939 1.00 39.74 386 ASP A CA 1
ATOM 3038 C C . ASP A 1 386 ? 52.321 -4.557 84.019 1.00 38.47 386 ASP A C 1
ATOM 3039 O O . ASP A 1 386 ? 52.705 -4.991 85.096 1.00 39.04 386 ASP A O 1
ATOM 3044 N N . THR A 1 387 ? 52.641 -5.170 82.895 1.00 34.67 387 THR A N 1
ATOM 3045 C CA . THR A 1 387 ? 53.325 -6.456 83.004 1.00 39.17 387 THR A CA 1
ATOM 3046 C C . THR A 1 387 ? 54.760 -6.562 82.594 1.00 34.27 387 THR A C 1
ATOM 3047 O O . THR A 1 387 ? 55.407 -7.517 82.961 1.00 42.42 387 THR A O 1
ATOM 3051 N N . LEU A 1 388 ? 55.261 -5.614 81.811 1.00 39.63 388 LEU A N 1
ATOM 3052 C CA . LEU A 1 388 ? 56.669 -5.662 81.365 1.00 40.98 388 LEU A CA 1
ATOM 3053 C C . LEU A 1 388 ? 57.673 -5.183 82.409 1.00 38.87 388 LEU A C 1
ATOM 3054 O O . LEU A 1 388 ? 57.443 -4.218 83.094 1.00 41.93 388 LEU A O 1
ATOM 3059 N N . LEU A 1 389 ? 58.784 -5.890 82.494 1.00 40.17 389 LEU A N 1
ATOM 3060 C CA . LEU A 1 389 ? 59.881 -5.618 83.409 1.00 40.91 389 LEU A CA 1
ATOM 3061 C C . LEU A 1 389 ? 60.576 -4.296 82.988 1.00 40.28 389 LEU A C 1
ATOM 3062 O O . LEU A 1 389 ? 61.177 -3.616 83.804 1.00 41.01 389 LEU A O 1
ATOM 3067 N N . ASP A 1 390 ? 60.493 -3.949 81.707 1.00 32.73 390 ASP A N 1
ATOM 3068 C CA . ASP A 1 390 ? 61.077 -2.711 81.241 1.00 35.46 390 ASP A CA 1
ATOM 3069 C C . ASP A 1 390 ? 59.973 -1.726 80.840 1.00 35.09 390 ASP A C 1
ATOM 3070 O O . ASP A 1 390 ? 60.200 -0.869 79.990 1.00 36.80 390 ASP A O 1
ATOM 3075 N N . ALA A 1 391 ? 58.770 -1.871 81.394 1.00 32.39 391 ALA A N 1
ATOM 3076 C CA . ALA A 1 391 ? 57.692 -0.917 81.062 1.00 36.32 391 ALA A CA 1
ATOM 3077 C C . ALA A 1 391 ? 58.258 0.523 81.010 1.00 36.95 391 ALA A C 1
ATOM 3078 O O . ALA A 1 391 ? 58.849 1.032 81.987 1.00 39.58 391 ALA A O 1
ATOM 3080 N N . ASP A 1 392 ? 58.069 1.168 79.869 1.00 36.27 392 ASP A N 1
ATOM 3081 C CA . ASP A 1 392 ? 58.577 2.521 79.636 1.00 36.31 392 ASP A CA 1
ATOM 3082 C C . ASP A 1 392 ? 57.523 3.211 78.772 1.00 35.44 392 ASP A C 1
ATOM 3083 O O . ASP A 1 392 ? 57.224 2.756 77.651 1.00 32.26 392 ASP A O 1
ATOM 3088 N N . LEU A 1 393 ? 56.962 4.298 79.300 1.00 38.69 393 LEU A N 1
ATOM 3089 C CA . LEU A 1 393 ? 55.885 5.022 78.645 1.00 36.46 393 LEU A CA 1
ATOM 3090 C C . LEU A 1 393 ? 56.251 5.396 77.242 1.00 38.01 393 LEU A C 1
ATOM 3091 O O . LEU A 1 393 ? 55.554 5.070 76.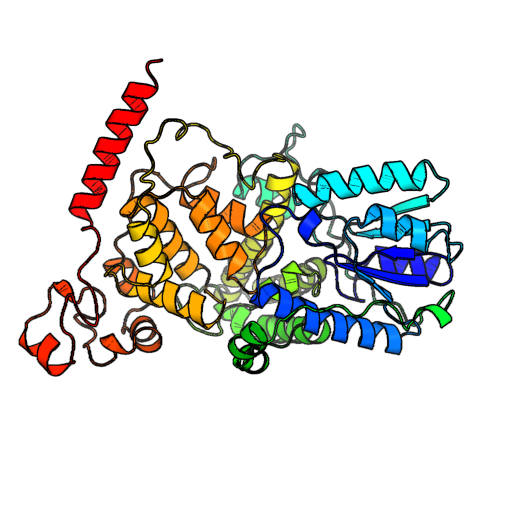287 1.00 42.50 393 LEU A O 1
ATOM 3096 N N . GLU A 1 394 ? 57.393 6.039 77.088 1.00 40.21 394 GLU A N 1
ATOM 3097 C CA . GLU A 1 394 ? 57.782 6.454 75.740 1.00 39.80 394 GLU A CA 1
ATOM 3098 C C . GLU A 1 394 ? 58.027 5.275 74.806 1.00 39.08 394 GLU A C 1
ATOM 3099 O O . GLU A 1 394 ? 57.559 5.266 73.678 1.00 44.07 394 GLU A O 1
ATOM 3105 N N . SER A 1 395 ? 58.734 4.259 75.266 1.00 31.77 395 SER A N 1
ATOM 3106 C CA . SER A 1 395 ? 58.980 3.144 74.369 1.00 35.14 395 SER A CA 1
ATOM 3107 C C . SER A 1 395 ? 57.754 2.276 74.114 1.00 38.06 395 SER A C 1
ATOM 3108 O O . SER A 1 395 ? 57.590 1.691 73.050 1.00 34.04 395 SER A O 1
ATOM 3111 N N . ASP A 1 396 ? 56.869 2.223 75.095 1.00 39.61 396 ASP A N 1
ATOM 3112 C CA . ASP A 1 396 ? 55.666 1.459 74.941 1.00 32.15 396 ASP A CA 1
ATOM 3113 C C . ASP A 1 396 ? 54.694 2.183 73.968 1.00 36.85 396 ASP A C 1
ATOM 3114 O O . ASP A 1 396 ? 54.135 1.569 73.032 1.00 36.56 396 ASP A O 1
ATOM 3119 N N . ALA A 1 397 ? 54.523 3.489 74.147 1.00 33.00 397 ALA A N 1
ATOM 3120 C CA . ALA A 1 397 ? 53.635 4.255 73.245 1.00 38.04 397 ALA A CA 1
ATOM 3121 C C . ALA A 1 397 ? 54.146 4.197 71.799 1.00 34.27 397 ALA A C 1
ATOM 3122 O O . ALA A 1 397 ? 53.408 3.907 70.850 1.00 38.86 397 ALA A O 1
ATOM 3124 N N . LEU A 1 398 ? 55.430 4.469 71.640 1.00 36.69 398 LEU A N 1
ATOM 3125 C CA . LEU A 1 398 ? 56.029 4.464 70.332 1.00 36.63 398 LEU A CA 1
ATOM 3126 C C . LEU A 1 398 ? 55.797 3.118 69.682 1.00 34.42 398 LEU A C 1
ATOM 3127 O O . LEU A 1 398 ? 55.385 3.054 68.556 1.00 41.40 398 LEU A O 1
ATOM 3132 N N . GLY A 1 399 ? 56.027 2.028 70.392 1.00 39.72 399 GLY A N 1
ATOM 3133 C CA . GLY A 1 399 ? 55.821 0.717 69.776 1.00 40.39 399 GLY A CA 1
ATOM 3134 C C . GLY A 1 399 ? 54.373 0.460 69.366 1.00 42.47 399 GLY A C 1
ATOM 3135 O O . GLY A 1 399 ? 54.103 -0.029 68.251 1.00 37.74 399 GLY A O 1
ATOM 3136 N N . TRP A 1 400 ? 53.436 0.769 70.259 1.00 38.22 400 TRP A N 1
ATOM 3137 C CA . TRP A 1 400 ? 52.041 0.548 69.946 1.00 42.59 400 TRP A CA 1
ATOM 3138 C C . TRP A 1 400 ? 51.562 1.448 68.821 1.00 44.10 400 TRP A C 1
ATOM 3139 O O . TRP A 1 400 ? 50.835 0.992 67.915 1.00 46.09 400 TRP A O 1
ATOM 3150 N N . GLN A 1 401 ? 51.974 2.713 68.829 1.00 42.10 401 GLN A N 1
ATOM 3151 C CA . GLN A 1 401 ? 51.543 3.589 67.728 1.00 42.71 401 GLN A CA 1
ATOM 3152 C C . GLN A 1 401 ? 52.074 3.085 66.374 1.00 42.02 401 GLN A C 1
ATOM 3153 O O . GLN A 1 401 ? 51.371 3.071 65.350 1.00 42.49 401 GLN A O 1
ATOM 3159 N N . TYR A 1 402 ? 53.328 2.652 66.373 1.00 42.91 402 TYR A N 1
ATOM 3160 C CA . TYR A 1 402 ? 53.932 2.167 65.159 1.00 41.64 402 TYR A CA 1
ATOM 3161 C C . TYR A 1 402 ? 53.194 0.921 64.639 1.00 44.10 402 TYR A C 1
ATOM 3162 O O . TYR A 1 402 ? 52.918 0.812 63.434 1.00 46.17 402 TYR A O 1
ATOM 3171 N N . ILE A 1 403 ? 52.843 -0.007 65.534 1.00 45.51 403 ILE A N 1
ATOM 3172 C CA . ILE A 1 403 ? 52.178 -1.257 65.108 1.00 47.27 403 ILE A CA 1
ATOM 3173 C C . ILE A 1 403 ? 50.768 -1.046 64.592 1.00 45.86 403 ILE A C 1
ATOM 3174 O O . ILE A 1 403 ? 50.351 -1.698 63.618 1.00 44.15 403 ILE A O 1
ATOM 3179 N N . THR A 1 404 ? 50.043 -0.156 65.270 1.00 40.54 404 THR A N 1
ATOM 3180 C CA . THR A 1 404 ? 48.665 0.161 64.933 1.00 46.01 404 THR A CA 1
ATOM 3181 C C . THR A 1 404 ? 48.541 0.940 63.627 1.00 51.38 404 THR A C 1
ATOM 3182 O O . THR A 1 404 ? 47.518 0.851 62.916 1.00 52.31 404 THR A O 1
ATOM 3186 N N . GLY A 1 405 ? 49.574 1.714 63.311 1.00 49.13 405 GLY A N 1
ATOM 3187 C CA . GLY A 1 405 ? 49.533 2.452 62.064 1.00 52.18 405 GLY A CA 1
ATOM 3188 C C . GLY A 1 405 ? 49.186 3.918 62.190 1.00 52.65 405 GLY A C 1
ATOM 3189 O O . GLY A 1 405 ? 48.805 4.533 61.220 1.00 55.92 405 GLY A O 1
ATOM 3190 N N . THR A 1 406 ? 49.320 4.490 63.374 1.00 53.46 406 THR A N 1
ATOM 3191 C CA . THR A 1 406 ? 49.017 5.894 63.549 1.00 54.27 406 THR A CA 1
ATOM 3192 C C . THR A 1 406 ? 50.283 6.744 63.491 1.00 57.05 406 THR A C 1
ATOM 3193 O O . THR A 1 406 ? 50.292 7.886 63.922 1.00 59.76 406 THR A O 1
ATOM 3197 N N . LEU A 1 407 ? 51.369 6.186 62.977 1.00 58.31 407 LEU A N 1
ATOM 3198 C CA . LEU A 1 407 ? 52.610 6.953 62.885 1.00 57.39 407 LEU A CA 1
ATOM 3199 C C . LEU A 1 407 ? 52.975 7.200 61.436 1.00 55.57 407 LEU A C 1
ATOM 3200 O O . LEU A 1 407 ? 52.704 6.348 60.590 1.00 56.24 407 LEU A O 1
ATOM 3205 N N . PRO A 1 408 ? 53.573 8.376 61.129 1.00 54.26 408 PRO A N 1
ATOM 3206 C CA . PRO A 1 408 ? 54.005 8.767 59.782 1.00 52.11 408 PRO A CA 1
ATOM 3207 C C . PRO A 1 408 ? 54.752 7.615 59.104 1.00 56.04 408 PRO A C 1
ATOM 3208 O O . PRO A 1 408 ? 54.569 7.364 57.904 1.00 53.57 408 PRO A O 1
ATOM 3212 N N . ASP A 1 409 ? 55.582 6.897 59.866 1.00 55.48 409 ASP A N 1
ATOM 3213 C CA . ASP A 1 409 ? 56.312 5.777 59.288 1.00 56.73 409 ASP A CA 1
ATOM 3214 C C . ASP A 1 409 ? 55.868 4.357 59.678 1.00 54.85 409 ASP A C 1
ATOM 3215 O O . ASP A 1 409 ? 56.696 3.467 59.716 1.00 57.21 409 ASP A O 1
ATOM 3220 N N . SER A 1 410 ? 54.572 4.142 59.931 1.00 55.25 410 SER A N 1
ATOM 3221 C CA . SER A 1 410 ? 54.042 2.791 60.245 1.00 55.89 410 SER A CA 1
ATOM 3222 C C . SER A 1 410 ? 53.849 1.990 58.931 1.00 54.55 410 SER A C 1
ATOM 3223 O O . SER A 1 410 ? 53.771 2.565 57.857 1.00 54.00 410 SER A O 1
ATOM 3226 N N . ARG A 1 411 ? 53.760 0.669 59.021 1.00 57.92 411 ARG A N 1
ATOM 3227 C CA . ARG A 1 411 ? 53.555 -0.128 57.810 1.00 54.37 411 ARG A CA 1
ATOM 3228 C C . ARG A 1 411 ? 52.108 0.050 57.368 1.00 53.32 411 ARG A C 1
ATOM 3229 O O . ARG A 1 411 ? 51.283 0.663 58.084 1.00 48.49 411 ARG A O 1
ATOM 3237 N N . GLU A 1 412 ? 51.787 -0.466 56.187 1.00 51.05 412 GLU A N 1
ATOM 3238 C CA . GLU A 1 412 ? 50.429 -0.310 55.711 1.00 55.38 412 GLU A CA 1
ATOM 3239 C C . GLU A 1 412 ? 49.438 -0.908 56.704 1.00 54.61 412 GLU A C 1
ATOM 3240 O O . GLU A 1 412 ? 49.623 -2.015 57.215 1.00 56.66 412 GLU A O 1
ATOM 3246 N N . PHE A 1 413 ? 48.408 -0.139 56.997 1.00 47.77 413 PHE A N 1
ATOM 3247 C CA . PHE A 1 413 ? 47.409 -0.570 57.917 1.00 48.01 413 PHE A CA 1
ATOM 3248 C C . PHE A 1 413 ? 46.611 -1.801 57.419 1.00 52.97 413 PHE A C 1
ATOM 3249 O O . PHE A 1 413 ? 46.511 -2.799 58.124 1.00 53.83 413 PHE A O 1
ATOM 3257 N N . ASP A 1 414 ? 46.048 -1.769 56.220 1.00 48.67 414 ASP A N 1
ATOM 3258 C CA . ASP A 1 414 ? 45.282 -2.922 55.807 1.00 49.97 414 ASP A CA 1
ATOM 3259 C C . ASP A 1 414 ? 46.130 -4.128 55.502 1.00 51.28 414 ASP A C 1
ATOM 3260 O O . ASP A 1 414 ? 46.164 -4.585 54.375 1.00 52.12 414 ASP A O 1
ATOM 3265 N N . ARG A 1 415 ? 46.798 -4.668 56.513 1.00 53.39 415 ARG A N 1
ATOM 3266 C CA . ARG A 1 415 ? 47.664 -5.847 56.327 1.00 56.62 415 ARG A CA 1
ATOM 3267 C C . ARG A 1 415 ? 47.640 -6.625 57.636 1.00 57.57 415 ARG A C 1
ATOM 3268 O O . ARG A 1 415 ? 47.961 -6.080 58.707 1.00 53.30 415 ARG A O 1
ATOM 3276 N N . ILE A 1 416 ? 47.251 -7.893 57.530 1.00 54.71 416 ILE A N 1
ATOM 3277 C CA . ILE A 1 416 ? 47.155 -8.794 58.665 1.00 50.39 416 ILE A CA 1
ATOM 3278 C C . ILE A 1 416 ? 48.206 -9.885 58.625 1.00 47.11 416 ILE A C 1
ATOM 3279 O O . ILE A 1 416 ? 48.232 -10.665 57.684 1.00 47.26 416 ILE A O 1
ATOM 3284 N N . ASP A 1 417 ? 49.052 -9.970 59.647 1.00 44.52 417 ASP A N 1
ATOM 3285 C CA . ASP A 1 417 ? 50.056 -11.021 59.653 1.00 42.84 417 ASP A CA 1
ATOM 3286 C C . ASP A 1 417 ? 49.472 -12.339 60.063 1.00 39.68 417 ASP A C 1
ATOM 3287 O O . ASP A 1 417 ? 48.594 -12.426 60.930 1.00 38.23 417 ASP A O 1
ATOM 3292 N N . ASN A 1 418 ? 50.002 -13.369 59.433 1.00 43.18 418 ASN A N 1
ATOM 3293 C CA . ASN A 1 418 ? 49.616 -14.742 59.669 1.00 46.05 418 ASN A CA 1
ATOM 3294 C C . ASN A 1 418 ? 50.549 -15.346 60.729 1.00 43.60 418 ASN A C 1
ATOM 3295 O O . ASN A 1 418 ? 51.713 -15.606 60.440 1.00 40.82 418 ASN A O 1
ATOM 3300 N N . PRO A 1 419 ? 50.037 -15.608 61.953 1.00 41.69 419 PRO A N 1
ATOM 3301 C CA . PRO A 1 419 ? 50.878 -16.168 63.021 1.00 41.17 419 PRO A CA 1
ATOM 3302 C C . PRO A 1 419 ? 51.499 -17.479 62.643 1.00 42.21 419 PRO A C 1
ATOM 3303 O O . PRO A 1 419 ? 52.530 -17.869 63.192 1.00 40.90 419 PRO A O 1
ATOM 3307 N N . GLN A 1 420 ? 50.868 -18.171 61.705 1.00 41.22 420 GLN A N 1
ATOM 3308 C CA . GLN A 1 420 ? 51.408 -19.448 61.291 1.00 40.86 420 GLN A CA 1
ATOM 3309 C C . GLN A 1 420 ? 52.721 -19.188 60.573 1.00 42.80 420 GLN A C 1
ATOM 3310 O O . GLN A 1 420 ? 53.696 -19.871 60.837 1.00 45.41 420 GLN A O 1
ATOM 3316 N N . PHE A 1 421 ? 52.759 -18.186 59.685 1.00 46.80 421 PHE A N 1
ATOM 3317 C CA . PHE A 1 421 ? 54.001 -17.870 58.959 1.00 49.06 421 PHE A CA 1
ATOM 3318 C C . PHE A 1 421 ? 55.029 -17.195 59.872 1.00 48.97 421 PHE A C 1
ATOM 3319 O O . PHE A 1 421 ? 56.251 -17.424 59.761 1.00 51.71 421 PHE A O 1
ATOM 3327 N N . GLU A 1 422 ? 54.550 -16.377 60.801 1.00 44.75 422 GLU A N 1
ATOM 3328 C CA . GLU A 1 422 ? 55.485 -15.735 61.704 1.00 44.98 422 GLU A CA 1
ATOM 3329 C C . GLU A 1 422 ? 56.147 -16.864 62.473 1.00 44.56 422 GLU A C 1
ATOM 3330 O O . GLU A 1 422 ? 57.353 -16.797 62.769 1.00 40.61 422 GLU A O 1
ATOM 3336 N N . GLY A 1 423 ? 55.342 -17.903 62.761 1.00 45.42 423 GLY A N 1
ATOM 3337 C CA . GLY A 1 423 ? 55.797 -19.080 63.486 1.00 43.89 423 GLY A CA 1
ATOM 3338 C C . GLY A 1 423 ? 56.930 -19.714 62.723 1.00 46.50 423 GLY A C 1
ATOM 3339 O O . GLY A 1 423 ? 57.979 -19.998 63.293 1.00 50.93 423 GLY A O 1
ATOM 3340 N N . TYR A 1 424 ? 56.728 -19.933 61.432 1.00 50.22 424 TYR A N 1
ATOM 3341 C CA . TYR A 1 424 ? 57.784 -20.509 60.598 1.00 56.96 424 TYR A CA 1
ATOM 3342 C C . TYR A 1 424 ? 59.018 -19.596 60.581 1.00 54.39 424 TYR A C 1
ATOM 3343 O O . TYR A 1 424 ? 60.137 -20.0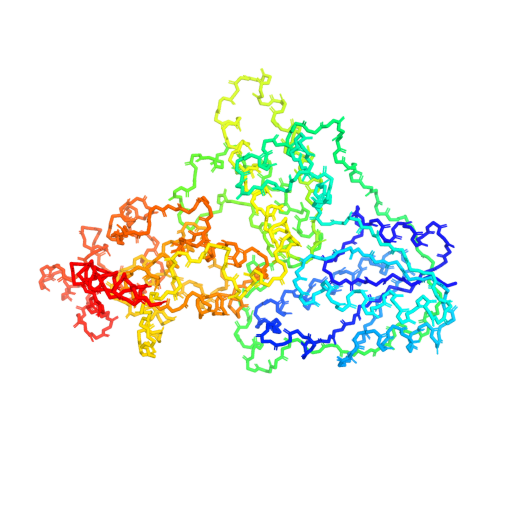86 60.589 1.00 52.25 424 TYR A O 1
ATOM 3352 N N . LYS A 1 425 ? 58.830 -18.280 60.513 1.00 51.59 425 LYS A N 1
ATOM 3353 C CA . LYS A 1 425 ? 59.995 -17.402 60.524 1.00 54.82 425 LYS A CA 1
ATOM 3354 C C . LYS A 1 425 ? 60.741 -17.428 61.865 1.00 56.33 425 LYS A C 1
ATOM 3355 O O . LYS A 1 425 ? 61.896 -17.795 61.915 1.00 62.39 425 LYS A O 1
ATOM 3361 N N . PHE A 1 426 ? 60.078 -17.039 62.952 1.00 55.60 426 PHE A N 1
ATOM 3362 C CA . PHE A 1 426 ? 60.740 -16.940 64.253 1.00 54.84 426 PHE A CA 1
ATOM 3363 C C . PHE A 1 426 ? 60.872 -18.170 65.109 1.00 56.12 426 PHE A C 1
ATOM 3364 O O . PHE A 1 426 ? 61.745 -18.192 65.965 1.00 59.79 426 PHE A O 1
ATOM 3372 N N . ASP A 1 427 ? 60.032 -19.189 64.890 1.00 55.11 427 ASP A N 1
ATOM 3373 C CA . ASP A 1 427 ? 60.081 -20.411 65.704 1.00 55.88 427 ASP A CA 1
ATOM 3374 C C . ASP A 1 427 ? 59.892 -21.646 64.818 1.00 56.61 427 ASP A C 1
ATOM 3375 O O . ASP A 1 427 ? 58.961 -22.454 64.997 1.00 54.36 427 ASP A O 1
ATOM 3380 N N . PRO A 1 428 ? 60.826 -21.824 63.874 1.00 58.66 428 PRO A N 1
ATOM 3381 C CA . PRO A 1 428 ? 60.927 -22.892 62.860 1.00 55.33 428 PRO A CA 1
ATOM 3382 C C . PRO A 1 428 ? 60.792 -24.337 63.330 1.00 47.61 428 PRO A C 1
ATOM 3383 O O . PRO A 1 428 ? 60.266 -25.159 62.611 1.00 50.89 428 PRO A O 1
ATOM 3387 N N . ASN A 1 429 ? 61.271 -24.659 64.517 1.00 42.87 429 ASN A N 1
ATOM 3388 C CA . ASN A 1 429 ? 61.146 -26.034 64.987 1.00 46.51 429 ASN A CA 1
ATOM 3389 C C . ASN A 1 429 ? 60.168 -26.142 66.153 1.00 45.96 429 ASN A C 1
ATOM 3390 O O . ASN A 1 429 ? 60.149 -27.151 66.847 1.00 40.76 429 ASN A O 1
ATOM 3395 N N . GLY A 1 430 ? 59.354 -25.103 66.346 1.00 41.83 430 GLY A N 1
ATOM 3396 C CA . GLY A 1 430 ? 58.415 -25.096 67.435 1.00 37.83 430 GLY A CA 1
ATOM 3397 C C . GLY A 1 430 ? 59.008 -25.075 68.839 1.00 40.93 430 GLY A C 1
ATOM 3398 O O . GLY A 1 430 ? 58.267 -25.232 69.814 1.00 51.40 430 GLY A O 1
ATOM 3399 N N . GLU A 1 431 ? 60.310 -24.881 68.995 1.00 43.46 431 GLU A N 1
ATOM 3400 C CA . GLU A 1 431 ? 60.864 -24.874 70.349 1.00 46.28 431 GLU A CA 1
ATOM 3401 C C . GLU A 1 431 ? 60.273 -23.747 71.209 1.00 46.27 431 GLU A C 1
ATOM 3402 O O . GLU A 1 431 ? 60.009 -23.927 72.393 1.00 42.59 431 GLU A O 1
ATOM 3408 N N . TYR A 1 432 ? 60.048 -22.576 70.627 1.00 41.68 432 TYR A N 1
ATOM 3409 C CA . TYR A 1 432 ? 59.514 -21.505 71.445 1.00 40.15 432 TYR A CA 1
ATOM 3410 C C . TYR A 1 432 ? 58.076 -21.797 71.890 1.00 35.24 432 TYR A C 1
ATOM 3411 O O . TYR A 1 432 ? 57.773 -21.745 73.072 1.00 41.98 432 TYR A O 1
ATOM 3420 N N . VAL A 1 433 ? 57.197 -22.110 70.952 1.00 40.14 433 VAL A N 1
ATOM 3421 C CA . VAL A 1 433 ? 55.824 -22.449 71.303 1.00 39.33 433 VAL A CA 1
ATOM 3422 C C . VAL A 1 433 ? 55.745 -23.575 72.346 1.00 37.65 433 VAL A C 1
ATOM 3423 O O . VAL A 1 433 ? 54.980 -23.493 73.281 1.00 39.87 433 VAL A O 1
ATOM 3427 N N . ARG A 1 434 ? 56.544 -24.625 72.200 1.00 38.90 434 ARG A N 1
ATOM 3428 C CA . ARG A 1 434 ? 56.481 -25.714 73.168 1.00 42.25 434 ARG A CA 1
ATOM 3429 C C . ARG A 1 434 ? 57.015 -25.342 74.563 1.00 45.30 434 ARG A C 1
ATOM 3430 O O . ARG A 1 434 ? 56.516 -25.825 75.614 1.00 42.22 434 ARG A O 1
ATOM 3438 N N . ARG A 1 435 ? 58.029 -24.484 74.609 1.00 44.11 435 ARG A N 1
ATOM 3439 C CA . ARG A 1 435 ? 58.503 -24.035 75.923 1.00 40.60 435 ARG A CA 1
ATOM 3440 C C . ARG A 1 435 ? 57.365 -23.271 76.670 1.00 38.22 435 ARG A C 1
ATOM 3441 O O . ARG A 1 435 ? 57.154 -23.467 77.851 1.00 36.44 435 ARG A O 1
ATOM 3449 N N . TRP A 1 436 ? 56.603 -22.428 75.984 1.00 38.69 436 TRP A N 1
ATOM 3450 C CA . TRP A 1 436 ? 55.597 -21.656 76.696 1.00 38.90 436 TRP A CA 1
ATOM 3451 C C . TRP A 1 436 ? 54.175 -22.190 76.736 1.00 40.95 436 TRP A C 1
ATOM 3452 O O . TRP A 1 436 ? 53.337 -21.683 77.467 1.00 39.35 436 TRP A O 1
ATOM 3463 N N . LEU A 1 437 ? 53.909 -23.226 75.960 1.00 39.61 437 LEU A N 1
ATOM 3464 C CA . LEU A 1 437 ? 52.595 -23.842 75.936 1.00 35.19 437 LEU A CA 1
ATOM 3465 C C . LEU A 1 437 ? 52.760 -25.339 76.291 1.00 37.97 437 LEU A C 1
ATOM 3466 O O . LEU A 1 437 ? 52.910 -26.196 75.407 1.00 43.60 437 LEU A O 1
ATOM 3471 N N . PRO A 1 438 ? 52.752 -25.688 77.579 1.00 36.02 438 PRO A N 1
ATOM 3472 C CA . PRO A 1 438 ? 52.928 -27.143 77.774 1.00 36.95 438 PRO A CA 1
ATOM 3473 C C . PRO A 1 438 ? 51.821 -28.022 77.150 1.00 40.52 438 PRO A C 1
ATOM 3474 O O . PRO A 1 438 ? 52.087 -29.204 76.798 1.00 31.78 438 PRO A O 1
ATOM 3478 N N . GLU A 1 439 ? 50.613 -27.449 76.998 1.00 29.30 439 GLU A N 1
ATOM 3479 C CA . GLU A 1 439 ? 49.531 -28.175 76.384 1.00 33.26 439 GLU A CA 1
ATOM 3480 C C . GLU A 1 439 ? 49.929 -28.603 74.967 1.00 38.36 439 GLU A C 1
ATOM 3481 O O . GLU A 1 439 ? 49.393 -29.577 74.432 1.00 41.80 439 GLU A O 1
ATOM 3487 N N . LEU A 1 440 ? 50.872 -27.899 74.344 1.00 36.98 440 LEU A N 1
ATOM 3488 C CA . LEU A 1 440 ? 51.263 -28.257 72.989 1.00 34.30 440 LEU A CA 1
ATOM 3489 C C . LEU A 1 440 ? 52.622 -28.914 72.968 1.00 36.46 440 LEU A C 1
ATOM 3490 O O . LEU A 1 440 ? 53.154 -29.175 71.897 1.00 32.07 440 LEU A O 1
ATOM 3495 N N . SER A 1 441 ? 53.181 -29.194 74.145 1.00 35.76 441 SER A N 1
ATOM 3496 C CA . SER A 1 441 ? 54.510 -29.810 74.224 1.00 38.91 441 SER A CA 1
ATOM 3497 C C . SER A 1 441 ? 54.725 -31.155 73.508 1.00 45.71 441 SER A C 1
ATOM 3498 O O . SER A 1 441 ? 55.884 -31.585 73.319 1.00 40.42 441 SER A O 1
ATOM 3501 N N . ARG A 1 442 ? 53.636 -31.835 73.125 1.00 46.67 442 ARG A N 1
ATOM 3502 C CA . ARG A 1 442 ? 53.764 -33.117 72.412 1.00 47.78 442 ARG A CA 1
ATOM 3503 C C . ARG A 1 442 ? 53.399 -33.054 70.919 1.00 49.23 442 ARG A C 1
ATOM 3504 O O . ARG A 1 442 ? 53.481 -34.062 70.227 1.00 53.04 442 ARG A O 1
ATOM 3512 N N . LEU A 1 443 ? 53.017 -31.880 70.420 1.00 44.41 443 LEU A N 1
ATOM 3513 C CA . LEU A 1 443 ? 52.607 -31.728 69.033 1.00 43.53 443 LEU A CA 1
ATOM 3514 C C . LEU A 1 443 ? 53.806 -31.658 68.070 1.00 52.09 443 LEU A C 1
ATOM 3515 O O . LEU A 1 443 ? 54.722 -30.860 68.280 1.00 54.70 443 LEU A O 1
ATOM 3520 N N . PRO A 1 444 ? 53.815 -32.477 66.996 1.00 52.40 444 PRO A N 1
ATOM 3521 C CA . PRO A 1 444 ? 54.969 -32.403 66.084 1.00 50.40 444 PRO A CA 1
ATOM 3522 C C . PRO A 1 444 ? 55.050 -31.103 65.255 1.00 45.70 444 PRO A C 1
ATOM 3523 O O . PRO A 1 444 ? 54.028 -30.464 64.956 1.00 45.86 444 PRO A O 1
ATOM 3527 N N . THR A 1 445 ? 56.273 -30.741 64.870 1.00 45.17 445 THR A N 1
ATOM 3528 C CA . THR A 1 445 ? 56.561 -29.495 64.129 1.00 40.29 445 THR A CA 1
ATOM 3529 C C . THR A 1 445 ? 55.668 -29.217 62.942 1.00 42.96 445 THR A C 1
ATOM 3530 O O . THR A 1 445 ? 55.349 -28.053 62.667 1.00 47.71 445 THR A O 1
ATOM 3534 N N . ASP A 1 446 ? 55.247 -30.258 62.236 1.00 40.92 446 ASP A N 1
ATOM 3535 C CA . ASP A 1 446 ? 54.386 -30.046 61.072 1.00 41.01 446 ASP A CA 1
ATOM 3536 C C . ASP A 1 446 ? 53.107 -29.338 61.446 1.00 44.75 446 ASP A C 1
ATOM 3537 O O . ASP A 1 446 ? 52.491 -28.659 60.593 1.00 44.96 446 ASP A O 1
ATOM 3542 N N . TRP A 1 447 ? 52.673 -29.476 62.703 1.00 41.41 447 TRP A N 1
ATOM 3543 C CA . TRP A 1 447 ? 51.433 -28.796 63.064 1.00 42.50 447 TRP A CA 1
ATOM 3544 C C . TRP A 1 447 ? 51.558 -27.805 64.223 1.00 44.73 447 TRP A C 1
ATOM 3545 O O . TRP A 1 447 ? 50.584 -27.136 64.579 1.00 40.22 447 TRP A O 1
ATOM 3556 N N . ILE A 1 448 ? 52.776 -27.651 64.749 1.00 44.17 448 ILE A N 1
ATOM 3557 C CA . ILE A 1 448 ? 52.977 -26.749 65.874 1.00 47.06 448 ILE A CA 1
ATOM 3558 C C . ILE A 1 448 ? 52.449 -25.349 65.647 1.00 43.53 448 ILE A C 1
ATOM 3559 O O . ILE A 1 448 ? 51.897 -24.792 66.559 1.00 47.75 448 ILE A O 1
ATOM 3564 N N . HIS A 1 449 ? 52.553 -24.783 64.450 1.00 43.86 449 HIS A N 1
ATOM 3565 C CA . HIS A 1 449 ? 52.015 -23.421 64.244 1.00 40.41 449 HIS A CA 1
ATOM 3566 C C . HIS A 1 449 ? 50.642 -23.309 63.654 1.00 40.58 449 HIS A C 1
ATOM 3567 O O . HIS A 1 449 ? 50.231 -22.220 63.291 1.00 42.87 449 HIS A O 1
ATOM 3574 N N . HIS A 1 450 ? 49.944 -24.432 63.536 1.00 44.36 450 HIS A N 1
ATOM 3575 C CA . HIS A 1 450 ? 48.555 -24.474 63.024 1.00 49.92 450 HIS A CA 1
ATOM 3576 C C . HIS A 1 450 ? 47.945 -25.855 63.433 1.00 53.91 450 HIS A C 1
ATOM 3577 O O . HIS A 1 450 ? 47.660 -26.754 62.608 1.00 50.68 450 HIS A O 1
ATOM 3584 N N . PRO A 1 451 ? 47.738 -26.027 64.732 1.00 50.61 451 PRO A N 1
ATOM 3585 C CA . PRO A 1 451 ? 47.186 -27.264 65.271 1.00 50.93 451 PRO A CA 1
ATOM 3586 C C . PRO A 1 451 ? 45.735 -27.553 64.884 1.00 54.20 451 PRO A C 1
ATOM 3587 O O . PRO A 1 451 ? 45.362 -28.718 64.851 1.00 50.48 451 PRO A O 1
ATOM 3591 N N . TRP A 1 452 ? 44.945 -26.516 64.560 1.00 52.52 452 TRP A N 1
ATOM 3592 C CA . TRP A 1 452 ? 43.517 -26.667 64.200 1.00 51.12 452 TRP A CA 1
ATOM 3593 C C . TRP A 1 452 ? 43.258 -27.456 62.909 1.00 56.46 452 TRP A C 1
ATOM 3594 O O . TRP A 1 452 ? 42.138 -27.879 62.668 1.00 52.81 452 TRP A O 1
ATOM 3605 N N . ASN A 1 453 ? 44.298 -27.665 62.105 1.00 58.11 453 ASN A N 1
ATOM 3606 C CA . ASN A 1 453 ? 44.193 -28.394 60.845 1.00 58.54 453 ASN A CA 1
ATOM 3607 C C . ASN A 1 453 ? 44.375 -29.823 61.111 1.00 58.49 453 ASN A C 1
ATOM 3608 O O . ASN A 1 453 ? 43.658 -30.643 60.589 1.00 74.56 453 ASN A O 1
ATOM 3613 N N . ALA A 1 454 ? 45.397 -30.106 61.898 1.00 56.88 454 ALA A N 1
ATOM 3614 C CA . ALA A 1 454 ? 45.833 -31.470 62.226 1.00 61.47 454 ALA A CA 1
ATOM 3615 C C . ALA A 1 454 ? 44.881 -32.658 62.339 1.00 55.37 454 ALA A C 1
ATOM 3616 O O . ALA A 1 454 ? 43.765 -32.555 62.866 1.00 51.33 454 ALA A O 1
ATOM 3618 N N . PRO A 1 455 ? 45.352 -33.813 61.837 1.00 54.58 455 PRO A N 1
ATOM 3619 C CA . PRO A 1 455 ? 44.607 -35.076 61.847 1.00 56.35 455 PRO A CA 1
ATOM 3620 C C . PRO A 1 455 ? 44.346 -35.483 63.309 1.00 57.87 455 PRO A C 1
ATOM 3621 O O . PRO A 1 455 ? 45.244 -35.381 64.180 1.00 56.68 455 PRO A O 1
ATOM 3625 N N . GLU A 1 456 ? 43.105 -35.898 63.559 1.00 53.00 456 GLU A N 1
ATOM 3626 C CA . GLU A 1 456 ? 42.647 -36.331 64.863 1.00 47.10 456 GLU A CA 1
ATOM 3627 C C . GLU A 1 456 ? 43.648 -37.265 65.535 1.00 48.03 456 GLU A C 1
ATOM 3628 O O . GLU A 1 456 ? 43.860 -37.204 66.738 1.00 49.65 456 GLU A O 1
ATOM 3634 N N . SER A 1 457 ? 44.283 -38.140 64.769 1.00 49.10 457 SER A N 1
ATOM 3635 C CA . SER A 1 457 ? 45.199 -39.046 65.428 1.00 48.49 457 SER A CA 1
ATOM 3636 C C . SER A 1 457 ? 46.417 -38.357 66.029 1.00 50.42 457 SER A C 1
ATOM 3637 O O . SER A 1 457 ? 46.910 -38.831 67.068 1.00 49.63 457 SER A O 1
ATOM 3640 N N . VAL A 1 458 ? 46.918 -37.267 65.406 1.00 47.45 458 VAL A N 1
ATOM 3641 C CA . VAL A 1 458 ? 48.084 -36.588 65.977 1.00 49.56 458 VAL A CA 1
ATOM 3642 C C . VAL A 1 458 ? 47.644 -35.832 67.247 1.00 47.00 458 VAL A C 1
ATOM 3643 O O . VAL A 1 458 ? 48.338 -35.878 68.279 1.00 45.31 458 VAL A O 1
ATOM 3647 N N . LEU A 1 459 ? 46.487 -35.173 67.186 1.00 36.13 459 LEU A N 1
ATOM 3648 C CA . LEU A 1 459 ? 45.965 -34.488 68.360 1.00 40.37 459 LEU A CA 1
ATOM 3649 C C . LEU A 1 459 ? 45.784 -35.522 69.490 1.00 47.17 459 LEU A C 1
ATOM 3650 O O . LEU A 1 459 ? 46.401 -35.384 70.588 1.00 43.64 459 LEU A O 1
ATOM 3655 N N . GLN A 1 460 ? 45.016 -36.588 69.227 1.00 44.72 460 GLN A N 1
ATOM 3656 C CA . GLN A 1 460 ? 44.826 -37.588 70.290 1.00 45.46 460 GLN A CA 1
ATOM 3657 C C . GLN A 1 460 ? 46.146 -38.054 70.891 1.00 44.18 460 GLN A C 1
ATOM 3658 O O . GLN A 1 460 ? 46.254 -38.125 72.128 1.00 43.83 460 GLN A O 1
ATOM 3664 N N . ALA A 1 461 ? 47.136 -38.375 70.046 1.00 40.72 461 ALA A N 1
ATOM 3665 C CA . ALA A 1 461 ? 48.453 -38.823 70.561 1.00 41.54 461 ALA A CA 1
ATOM 3666 C C . ALA A 1 461 ? 49.188 -37.746 71.361 1.00 43.67 461 ALA A C 1
ATOM 3667 O O . ALA A 1 461 ? 49.967 -38.055 72.245 1.00 45.28 461 ALA A O 1
ATOM 3669 N N . ALA A 1 462 ? 48.975 -36.480 71.029 1.00 43.13 462 ALA A N 1
ATOM 3670 C CA . ALA A 1 462 ? 49.667 -35.423 71.764 1.00 50.52 462 ALA A CA 1
ATOM 3671 C C . ALA A 1 462 ? 48.909 -34.959 73.025 1.00 52.94 462 ALA A C 1
ATOM 3672 O O . ALA A 1 462 ? 49.449 -34.171 73.801 1.00 54.51 462 ALA A O 1
ATOM 3674 N N . GLY A 1 463 ? 47.666 -35.434 73.203 1.00 50.91 463 GLY A N 1
ATOM 3675 C CA . GLY A 1 463 ? 46.851 -35.061 74.348 1.00 39.58 463 GLY A CA 1
ATOM 3676 C C . GLY A 1 463 ? 46.129 -33.737 74.149 1.00 41.10 463 GLY A C 1
ATOM 3677 O O . GLY A 1 463 ? 45.673 -33.116 75.096 1.00 46.50 463 GLY A O 1
ATOM 3678 N N . ILE A 1 464 ? 45.976 -33.303 72.913 1.00 38.97 464 ILE A N 1
ATOM 3679 C CA . ILE A 1 464 ? 45.335 -32.024 72.663 1.00 41.94 464 ILE A CA 1
ATOM 3680 C C . ILE A 1 464 ? 43.894 -32.191 72.244 1.00 43.10 464 ILE A C 1
ATOM 3681 O O . ILE A 1 464 ? 43.600 -32.911 71.295 1.00 49.70 464 ILE A O 1
ATOM 3686 N N . GLU A 1 465 ? 43.006 -31.486 72.930 1.00 41.43 465 GLU A N 1
ATOM 3687 C CA . GLU A 1 465 ? 41.601 -31.520 72.616 1.00 40.02 465 GLU A CA 1
ATOM 3688 C C . GLU A 1 465 ? 41.186 -30.094 72.249 1.00 38.53 465 GLU A C 1
ATOM 3689 O O . GLU A 1 465 ? 40.906 -29.252 73.112 1.00 45.33 465 GLU A O 1
ATOM 3695 N N . LEU A 1 466 ? 41.144 -29.831 70.955 1.00 35.37 466 LEU A N 1
ATOM 3696 C CA . LEU A 1 466 ? 40.799 -28.514 70.475 1.00 37.16 466 LEU A CA 1
ATOM 3697 C C . LEU A 1 466 ? 39.538 -27.992 71.126 1.00 43.72 466 LEU A C 1
ATOM 3698 O O . LEU A 1 466 ? 38.502 -28.673 71.195 1.00 41.86 466 LEU A O 1
ATOM 3703 N N . GLY A 1 467 ? 39.635 -26.775 71.649 1.00 41.73 467 GLY A N 1
ATOM 3704 C CA . GLY A 1 467 ? 38.483 -26.196 72.297 1.00 38.54 467 GLY A CA 1
ATOM 3705 C C . GLY A 1 467 ? 38.564 -26.377 73.793 1.00 40.36 467 GLY A C 1
ATOM 3706 O O . GLY A 1 467 ? 37.837 -25.710 74.524 1.00 47.73 467 GLY A O 1
ATOM 3707 N N . SER A 1 468 ? 39.422 -27.289 74.251 1.00 42.75 468 SER A N 1
ATOM 3708 C CA . SER A 1 468 ? 39.584 -27.527 75.689 1.00 48.67 468 SER A CA 1
ATOM 3709 C C . SER A 1 468 ? 40.918 -27.062 76.223 1.00 45.83 468 SER A C 1
ATOM 3710 O O . SER A 1 468 ? 41.002 -25.933 76.673 1.00 38.55 468 SER A O 1
ATOM 3713 N N . ASN A 1 469 ? 41.952 -27.909 76.178 1.00 42.53 469 ASN A N 1
ATOM 3714 C CA . ASN A 1 469 ? 43.231 -27.468 76.707 1.00 42.25 469 ASN A CA 1
ATOM 3715 C C . ASN A 1 469 ? 44.008 -26.582 75.725 1.00 43.34 469 ASN A C 1
ATOM 3716 O O . ASN A 1 469 ? 45.095 -26.087 76.034 1.00 48.09 469 ASN A O 1
ATOM 3721 N N . TYR A 1 470 ? 43.453 -26.394 74.532 1.00 42.30 470 TYR A N 1
ATOM 3722 C CA . TYR A 1 470 ? 44.018 -25.457 73.539 1.00 40.11 470 TYR A CA 1
ATOM 3723 C C . TYR A 1 470 ? 42.818 -25.115 72.665 1.00 43.07 470 TYR A C 1
ATOM 3724 O O . TYR A 1 470 ? 42.170 -25.990 72.078 1.00 44.53 470 TYR A O 1
ATOM 3733 N N . PRO A 1 471 ? 42.495 -23.823 72.584 1.00 44.61 471 PRO A N 1
ATOM 3734 C CA . PRO A 1 471 ? 41.369 -23.308 71.817 1.00 39.60 471 PRO A CA 1
ATOM 3735 C C . PRO A 1 471 ? 41.539 -23.294 70.336 1.00 45.93 471 PRO A C 1
ATOM 3736 O O . PRO A 1 471 ? 42.653 -23.416 69.811 1.00 48.72 471 PRO A O 1
ATOM 3740 N N . LEU A 1 472 ? 40.413 -23.156 69.652 1.00 47.44 472 LEU A N 1
ATOM 3741 C CA . LEU A 1 472 ? 40.454 -23.034 68.200 1.00 47.96 472 LEU A CA 1
ATOM 3742 C C . LEU A 1 472 ? 40.645 -21.543 67.994 1.00 44.42 472 LEU A C 1
ATOM 3743 O O . LEU A 1 472 ? 40.343 -20.757 68.891 1.00 40.95 472 LEU A O 1
ATOM 3748 N N . PRO A 1 473 ? 41.143 -21.143 66.812 1.00 41.10 473 PRO A N 1
ATOM 3749 C CA . PRO A 1 473 ? 41.351 -19.721 66.517 1.00 38.37 473 PRO A CA 1
ATOM 3750 C C . PRO A 1 473 ? 40.141 -18.924 66.964 1.00 37.16 473 PRO A C 1
ATOM 3751 O O . PRO A 1 473 ? 39.048 -19.171 66.500 1.00 45.68 473 PRO A O 1
ATOM 3755 N N . ILE A 1 474 ? 40.331 -17.982 67.875 1.00 35.52 474 ILE A N 1
ATOM 3756 C CA . ILE A 1 474 ? 39.228 -17.187 68.375 1.00 40.04 474 ILE A CA 1
ATOM 3757 C C . ILE A 1 474 ? 38.592 -16.340 67.260 1.00 42.08 474 ILE A C 1
ATOM 3758 O O . ILE A 1 474 ? 37.430 -15.950 67.336 1.00 44.56 474 ILE A O 1
ATOM 3763 N N . VAL A 1 475 ? 39.373 -16.056 66.229 1.00 44.71 475 VAL A N 1
ATOM 3764 C CA . VAL A 1 475 ? 38.915 -15.359 65.024 1.00 44.79 475 VAL A CA 1
ATOM 3765 C C . VAL A 1 475 ? 39.810 -15.884 63.908 1.00 45.75 475 VAL A C 1
ATOM 3766 O O . VAL A 1 475 ? 41.064 -15.882 64.040 1.00 44.03 475 VAL A O 1
ATOM 3770 N N . GLY A 1 476 ? 39.177 -16.341 62.825 1.00 42.62 476 GLY A N 1
ATOM 3771 C CA . GLY A 1 476 ? 39.923 -16.844 61.673 1.00 34.56 476 GLY A CA 1
ATOM 3772 C C . GLY A 1 476 ? 40.579 -15.663 60.952 1.00 41.19 476 GLY A C 1
ATOM 3773 O O . GLY A 1 476 ? 40.084 -14.500 61.051 1.00 37.35 476 GLY A O 1
ATOM 3774 N N . LEU A 1 477 ? 41.688 -15.930 60.245 1.00 36.48 477 LEU A N 1
ATOM 3775 C CA . LEU A 1 477 ? 42.370 -14.870 59.526 1.00 44.04 477 LEU A CA 1
ATOM 3776 C C . LEU A 1 477 ? 41.443 -14.322 58.433 1.00 47.65 477 LEU A C 1
ATOM 3777 O O . LEU A 1 477 ? 41.260 -13.095 58.338 1.00 50.64 477 LEU A O 1
ATOM 3782 N N . ASP A 1 478 ? 40.834 -15.207 57.634 1.00 48.80 478 ASP A N 1
ATOM 3783 C CA . ASP A 1 478 ? 39.917 -14.745 56.565 1.00 53.13 478 ASP A CA 1
ATOM 3784 C C . ASP A 1 478 ? 38.818 -13.854 57.102 1.00 54.51 478 ASP A C 1
ATOM 3785 O O . ASP A 1 478 ? 38.549 -12.784 56.556 1.00 57.68 478 ASP A O 1
ATOM 3790 N N . GLU A 1 479 ? 38.218 -14.285 58.201 1.00 55.76 479 GLU A N 1
ATOM 3791 C CA . GLU A 1 479 ? 37.107 -13.571 58.806 1.00 55.95 479 GLU A CA 1
ATOM 3792 C C . GLU A 1 479 ? 37.632 -12.275 59.345 1.00 52.21 479 GLU A C 1
ATOM 3793 O O . GLU A 1 479 ? 36.923 -11.274 59.405 1.00 51.94 479 GLU A O 1
ATOM 3799 N N . ALA A 1 480 ? 38.904 -12.303 59.721 1.00 54.53 480 ALA A N 1
ATOM 3800 C CA . ALA A 1 480 ? 39.592 -11.122 60.259 1.00 53.12 480 ALA A CA 1
ATOM 3801 C C . ALA A 1 480 ? 39.767 -10.002 59.187 1.00 50.25 480 ALA A C 1
ATOM 3802 O O . ALA A 1 480 ? 39.457 -8.821 59.441 1.00 45.70 480 ALA A O 1
ATOM 3804 N N . LYS A 1 481 ? 40.280 -10.383 58.014 1.00 47.44 481 LYS A N 1
ATOM 3805 C CA . LYS A 1 481 ? 40.469 -9.459 56.891 1.00 57.42 481 LYS A CA 1
ATOM 3806 C C . LYS A 1 481 ? 39.117 -8.815 56.491 1.00 57.83 481 LYS A C 1
ATOM 3807 O O . LYS A 1 481 ? 39.021 -7.630 56.101 1.00 54.72 481 LYS A O 1
ATOM 3813 N N . ALA A 1 482 ? 38.070 -9.621 56.601 1.00 54.29 482 ALA A N 1
ATOM 3814 C CA . ALA A 1 482 ? 36.748 -9.174 56.245 1.00 51.08 482 ALA A CA 1
ATOM 3815 C C . ALA A 1 482 ? 36.213 -8.148 57.223 1.00 52.20 482 ALA A C 1
ATOM 3816 O O . ALA A 1 482 ? 35.570 -7.175 56.804 1.00 55.84 482 ALA A O 1
ATOM 3818 N N . ARG A 1 483 ? 36.449 -8.334 58.524 1.00 51.04 483 ARG A N 1
ATOM 3819 C CA . ARG A 1 483 ? 35.909 -7.346 59.440 1.00 53.47 483 ARG A CA 1
ATOM 3820 C C . ARG A 1 483 ? 36.741 -6.096 59.306 1.00 55.63 483 ARG A C 1
ATOM 3821 O O . ARG A 1 483 ? 36.234 -4.980 59.500 1.00 53.29 483 ARG A O 1
ATOM 3829 N N . LEU A 1 484 ? 38.026 -6.289 58.972 1.00 57.52 484 LEU A N 1
ATOM 3830 C CA . LEU A 1 484 ? 38.947 -5.165 58.800 1.00 52.49 484 LEU A CA 1
ATOM 3831 C C . LEU A 1 484 ? 38.401 -4.258 57.688 1.00 52.30 484 LEU A C 1
ATOM 3832 O O . LEU A 1 484 ? 38.329 -3.024 57.823 1.00 47.96 484 LEU A O 1
ATOM 3837 N N . HIS A 1 485 ? 37.998 -4.899 56.595 1.00 48.29 485 HIS A N 1
ATOM 3838 C CA . HIS A 1 485 ? 37.433 -4.186 55.451 1.00 54.44 485 HIS A CA 1
ATOM 3839 C C . HIS A 1 485 ? 36.090 -3.551 55.840 1.00 54.31 485 HIS A C 1
ATOM 3840 O O . HIS A 1 485 ? 35.863 -2.343 55.654 1.00 50.86 485 HIS A O 1
ATOM 3847 N N . GLU A 1 486 ? 35.197 -4.372 56.382 1.00 52.14 486 GLU A N 1
ATOM 3848 C CA . GLU A 1 486 ? 33.923 -3.837 56.792 1.00 53.84 486 GLU A CA 1
ATOM 3849 C C . GLU A 1 486 ? 34.192 -2.656 57.739 1.00 51.30 486 GLU A C 1
ATOM 3850 O O . GLU A 1 486 ? 33.498 -1.625 57.679 1.00 47.50 486 GLU A O 1
ATOM 3856 N N . ALA A 1 487 ? 35.222 -2.754 58.576 1.00 46.15 487 ALA A N 1
ATOM 3857 C CA . ALA A 1 487 ? 35.480 -1.615 59.476 1.00 51.92 487 ALA A CA 1
ATOM 3858 C C . ALA A 1 487 ? 35.947 -0.338 58.729 1.00 48.66 487 ALA A C 1
ATOM 3859 O O . ALA A 1 487 ? 35.575 0.777 59.093 1.00 45.51 487 ALA A O 1
ATOM 3861 N N . LEU A 1 488 ? 36.769 -0.508 57.699 1.00 52.81 488 LEU A N 1
ATOM 3862 C CA . LEU A 1 488 ? 37.241 0.630 56.891 1.00 53.48 488 LEU A CA 1
ATOM 3863 C C . LEU A 1 488 ? 36.033 1.248 56.134 1.00 53.30 488 LEU A C 1
ATOM 3864 O O . LEU A 1 488 ? 35.804 2.478 56.235 1.00 52.62 488 LEU A O 1
ATOM 3869 N N . SER A 1 489 ? 35.247 0.413 55.425 1.00 42.88 489 SER A N 1
ATOM 3870 C CA . SER A 1 489 ? 34.079 0.935 54.703 1.00 47.33 489 SER A CA 1
ATOM 3871 C C . SER A 1 489 ? 33.292 1.843 55.612 1.00 49.33 489 SER A C 1
ATOM 3872 O O . SER A 1 489 ? 32.795 2.875 55.193 1.00 57.52 489 SER A O 1
ATOM 3875 N N . GLN A 1 490 ? 33.204 1.460 56.871 1.00 50.76 490 GLN A N 1
ATOM 3876 C CA . GLN A 1 490 ? 32.477 2.222 57.848 1.00 58.43 490 GLN A CA 1
ATOM 3877 C C . GLN A 1 490 ? 33.170 3.502 58.242 1.00 60.97 490 GLN A C 1
ATOM 3878 O O . GLN A 1 490 ? 32.516 4.549 58.303 1.00 59.09 490 GLN A O 1
ATOM 3884 N N . MET A 1 491 ? 34.474 3.448 58.545 1.00 59.49 491 MET A N 1
ATOM 3885 C CA . MET A 1 491 ? 35.106 4.708 58.953 1.00 64.04 491 MET A CA 1
ATOM 3886 C C . MET A 1 491 ? 35.102 5.713 57.793 1.00 59.95 491 MET A C 1
ATOM 3887 O O . MET A 1 491 ? 34.936 6.911 58.009 1.00 52.88 491 MET A O 1
ATOM 3892 N N . TRP A 1 492 ? 35.245 5.217 56.567 1.00 58.74 492 TRP A N 1
ATOM 3893 C CA . TRP A 1 492 ? 35.247 6.112 55.423 1.00 62.14 492 TRP A CA 1
ATOM 3894 C C . TRP A 1 492 ? 33.893 6.790 55.340 1.00 68.45 492 TRP A C 1
ATOM 3895 O O . TRP A 1 492 ? 33.804 8.002 55.085 1.00 68.06 492 TRP A O 1
ATOM 3906 N N . GLN A 1 493 ? 32.844 6.002 55.576 1.00 71.12 493 GLN A N 1
ATOM 3907 C CA . GLN A 1 493 ? 31.482 6.518 55.552 1.00 71.57 493 GLN A CA 1
ATOM 3908 C C . GLN A 1 493 ? 31.272 7.533 56.676 1.00 70.50 493 GLN A C 1
ATOM 3909 O O . GLN A 1 493 ? 30.602 8.537 56.485 1.00 70.01 493 GLN A O 1
ATOM 3915 N N . LEU A 1 494 ? 31.877 7.292 57.832 1.00 73.58 494 LEU A N 1
ATOM 3916 C CA . LEU A 1 494 ? 31.778 8.229 58.946 1.00 76.52 494 LEU A CA 1
ATOM 3917 C C . LEU A 1 494 ? 32.538 9.522 58.624 1.00 78.90 494 LEU A C 1
ATOM 3918 O O . LEU A 1 494 ? 32.178 10.606 59.101 1.00 78.35 494 LEU A O 1
ATOM 3923 N N . GLU A 1 495 ? 33.598 9.403 57.826 1.00 80.31 495 GLU A N 1
ATOM 3924 C CA . GLU A 1 495 ? 34.388 10.567 57.459 1.00 81.55 495 GLU A CA 1
ATOM 3925 C C . GLU A 1 495 ? 33.497 11.570 56.778 1.00 80.42 495 GLU A C 1
ATOM 3926 O O . GLU A 1 495 ? 33.643 12.767 56.985 1.00 82.85 495 GLU A O 1
ATOM 3932 N N . ALA A 1 496 ? 32.572 11.078 55.965 1.00 81.03 496 ALA A N 1
ATOM 3933 C CA . ALA A 1 496 ? 31.622 11.950 55.290 1.00 84.04 496 ALA A CA 1
ATOM 3934 C C . ALA A 1 496 ? 30.702 12.585 56.365 1.00 86.35 496 ALA A C 1
ATOM 3935 O O . ALA A 1 496 ? 29.524 12.208 56.540 1.00 80.99 496 ALA A O 1
ATOM 3937 N N . ALA A 1 497 ? 31.297 13.537 57.089 1.00 88.28 497 ALA A N 1
ATOM 3938 C CA . ALA A 1 497 ? 30.681 14.299 58.170 1.00 89.11 497 ALA A CA 1
ATOM 3939 C C . ALA A 1 497 ? 31.820 14.866 59.043 1.00 92.39 497 ALA A C 1
ATOM 3940 O O . ALA A 1 497 ? 32.094 16.077 58.880 1.00 94.43 497 ALA A O 1
#

B-factor: mean 52.31, std 15.43, range [21.37, 120.04]

InterPro domains:
  IPR002081 Cryptochrome/DNA photolyase class 1 [PR00147] (339-355)
  IPR002081 Cryptochrome/DNA photolyase class 1 [PR00147] (359-377)
  IPR002081 Cryptochrome/DNA photolyase class 1 [PR00147] (398-412)
  IPR002081 Cryptochrome/DNA photolyase class 1 [PTHR11455] (13-512)
  IPR005101 Cryptochrome/DNA photolyase, FAD-binding domain [PF03441] (290-489)
  IPR006050 DNA photolyase, N-terminal [PF00875] (14-169)
  IPR006050 DNA photolyase, N-terminal [PS51645] (12-141)
  IPR014134 Cryptochrome, plant [TIGR02766] (13-489)
  IPR014729 Rossmann-like alpha/beta/alpha sandwich fold [G3DSA:3.40.50.620] (15-213)
  IPR018394 Cryptochrome/DNA photolyase class 1, conserved site, C-terminal [PS00394] (339-351)
  IPR018394 Cryptochrome/DNA photolyase class 1, conserved site, C-terminal [PS00691] (359-378)
  IPR020978 Cryptochrome C-terminal [PF12546] (519-629)
  IPR036134 Cryptochrome/DNA photolyase, FAD-binding domain-like superfamily [SSF48173] (200-495)
  IPR036155 Cryptochrome/photolyase, N-terminal domain superfamily [SSF52425] (14-183)

Radius of gyration: 24.15 Å; Cα contacts (8 Å, |Δi|>4): 794; chains: 1; bounding box: 58×70×56 Å

Solvent-accessible surface area: 21151 Å² total; per-residue (Å²): 53,3,2,0,4,0,18,41,4,1,4,6,35,0,3,10,0,0,16,10,0,50,186,53,30,48,0,6,0,0,9,14,23,8,17,79,52,37,46,116,6,76,25,9,63,5,3,46,18,0,5,89,50,1,10,62,48,0,33,68,16,0,128,89,29,36,6,6,11,6,25,60,104,26,96,31,4,1,37,12,1,25,96,14,11,104,71,27,59,7,65,58,6,13,12,3,37,11,5,4,11,44,1,30,96,24,13,126,115,2,97,85,48,4,55,81,88,63,18,57,26,145,33,34,10,1,9,3,6,14,12,6,139,55,3,41,31,180,139,46,146,80,31,76,92,20,74,36,5,18,111,71,8,89,70,26,105,105,124,21,87,70,32,68,138,46,18,170,125,4,114,21,38,49,97,84,82,29,144,33,44,117,34,118,10,33,75,124,83,30,127,52,71,5,66,117,14,76,190,80,36,58,11,1,56,50,44,0,32,118,12,1,72,67,3,11,99,33,39,0,61,66,22,10,153,26,88,136,95,4,48,39,79,17,31,16,63,1,40,0,7,14,15,8,2,3,6,3,2,2,40,0,31,83,61,0,105,99,56,34,74,42,25,53,132,120,51,45,143,50,0,56,102,1,0,87,37,7,7,105,38,7,0,72,28,6,5,1,6,4,10,1,65,48,81,72,147,5,8,56,146,48,44,68,48,91,13,150,83,11,42,57,13,95,52,125,100,51,35,103,10,0,82,84,0,74,0,0,3,1,1,0,0,0,0,0,48,7,1,166,45,42,2,33,1,13,80,55,0,46,36,11,0,5,2,7,0,0,4,5,1,0,0,28,16,90,68,0,0,54,34,8,17,50,27,4,0,10,1,10,9,5,47,12,3,21,31,5,3,78,6,0,5,4,6,55,47,25,72,121,21,58,79,27,33,33,7,30,111,32,0,106,90,15,6,74,89,0,111,3,0,59,129,51,0,96,34,0,57,176,1,61,58,100,67,0,3,22,1,68,89,8,62,128,76,30,8,140,89,6,43,8,117,49,52,57,61,0,19,95,34,55,12,28,42,133,114,1,70,57,88,0,82,95,2,17,44,67,4,146,130,91,88,87,132